Protein 3HGU (pdb70)

InterPro domains:
  IPR042099 ANL, N-terminal domain [G3DSA:3.40.50.12780] (24-325)

Solvent-accessible surface area: 29816 Å² total; per-residue (Å²): 226,115,38,54,145,88,20,86,65,6,46,110,15,4,128,96,51,51,13,74,82,0,0,41,24,0,1,132,11,2,2,37,154,110,13,0,2,58,12,7,36,48,25,70,164,130,31,156,39,50,1,47,147,65,1,91,41,26,92,39,2,135,83,9,80,44,12,16,131,30,8,73,124,39,70,2,62,44,12,32,1,98,3,16,69,120,136,21,56,29,22,10,15,3,20,55,33,63,4,25,0,4,3,0,2,69,50,0,9,76,23,0,0,56,44,24,19,42,24,34,108,142,113,122,78,115,56,66,12,26,0,0,0,5,11,20,19,19,1,27,6,46,0,22,2,5,106,26,3,1,86,80,1,54,26,19,32,0,6,4,5,33,0,28,18,2,36,140,61,2,101,100,104,50,48,81,62,18,25,142,95,1,30,72,3,10,0,42,16,0,41,40,4,1,72,38,12,76,0,59,1,1,6,1,50,12,64,9,2,103,25,0,27,145,54,97,90,0,19,123,40,1,100,161,9,8,20,28,0,1,1,15,38,30,136,36,78,27,111,49,3,44,116,11,18,60,118,33,2,92,130,12,82,1,8,2,12,2,48,2,39,14,1,0,2,5,1,75,6,83,65,8,67,86,144,17,139,58,6,31,4,25,14,19,19,2,5,2,7,8,17,0,14,48,86,162,77,72,111,58,13,130,114,44,100,82,3,30,0,18,0,8,0,0,0,0,15,6,2,8,0,46,6,53,29,173,24,15,0,27,40,31,66,33,99,82,69,53,35,24,15,36,0,0,46,12,57,57,97,222,150,69,60,154,78,18,90,59,4,46,128,12,10,152,105,48,62,24,71,82,0,0,41,21,0,1,117,1,1,5,31,174,117,3,0,2,56,9,8,42,62,26,55,154,140,34,158,30,39,0,49,136,67,0,106,41,32,105,42,1,77,91,6,82,41,16,16,142,32,8,74,128,42,72,2,62,42,15,38,1,93,1,12,54,117,127,41,78,33,40,10,14,4,28,69,80,9,46,1,6,5,1,6,74,52,0,6,78,27,0,0,63,44,20,16,57,29,23,138,156,77,138,77,130,47,66,14,24,0,0,0,6,13,21,26,21,1,29,4,39,4,26,0,4,77,23,6,1,87,81,0,57,25,15,32,0,5,3,6,33,0,25,42,9,39,136,84,3,103,92,91,58,42,96,79,19,29,176,74,2,24,56,2,9,0,43,6,0,30,44,3,1,61,32,10,74,0,53,0,1,7,1,48,11,60,8,2,92,35,0,29,138,61,106,90,0,24,113,41,0,112,150,11,8,18,14,1,2,1,15,44,32,133,38,79,31,111,44,3,37,114,10,20,58,114,46,1,78,125,12,71,2,27,1,14,5,41,0,41,20,0,1,1,2,0,65,8,85,88,9,60,84,149,18,140,64,6,31,4,34,14,23,16,2,8,0,5,6,16,0,7,48,85,160,78,50,113,48,15,114,115,49,85,86,5,29,0,20,0,7,0,0,0,0,23,7,2,9,0,35,8,65,27,202,20,16,0,26,38,28,67,16,99,106,45,91,26,24,15,67,0,0,45,14,82,71,131

Organism: Enterobacter agglomerans (NCBI:txid549)

Secondary structure (DSSP, 8-state):
---HHHHHHHHHHHHTT-HHHHHHHHHHHHHSTTTS-HHHHHHGGGSSS-HHHH--STGGGGGSPP-GGGGTTS-GGGGS-TTS-TT---EEEEE----EEEEE-HHHHHHHHHHHTTTTTTSTT----EEEE-S--TT-HHHHHHHHHHHHTTS-EE-----HHHHHHHHHTT-HHHHHHHHHHHHHHHHHHHHHS-EEEEEE-HHHHHHHTT-HHHHHHHHHH-SEEEEESS---HHHHHHIIIII-TTSEEEEEEEEGGGTEEEEEPPB-TT-SS-EEE--TTTEEEEEE-TTT-SBPPTT-EEEEEEEEEETTEEEEEEEEEEEEEEE--STT-SS-EEEEEEE--/--HHHHHHHHHHHHTT-HHHHHHHHHHHHH-TTTS-HHHHTTSTTSSS-TTTS--STGGGGGS---GGGTTTS-GGGGS-TTS-TT---EEEEE---EEEEE-HHHHHHHHHHHTSTTTSSTT----EEEE-S--TT-HHHHHHHHHHHHTTS-EE-----HHHHHHHHHTT-HHHHHHHHHHHHHHHHHHHHHS-EEEEEE-HHHHHHHTTSHHHHHHHHHH-SEEEEESS---HHHHHHIIIII-TT-EEEEEEEEGGGTEEEEEPPP-TT--S-EEE--TTTEEEEEE-TTT--B--TT-EEEEEEEEEETTEEEEEEEEEEEEEEE---SS-SS-EEEEEEE-

Structure (mmCIF, N/CA/C/O backbone):
data_3HGU
#
_entry.id   3HGU
#
_cell.length_a   89.854
_cell.length_b   89.854
_cell.length_c   188.557
_cell.angle_alpha   90.00
_cell.angle_beta   90.00
_cell.angle_gamma   120.00
#
_symmetry.space_group_name_H-M   'P 31 2 1'
#
loop_
_entity.id
_entity.type
_entity.pdbx_description
1 polymer EhpF
2 water water
#
loop_
_atom_site.group_PDB
_atom_site.id
_atom_site.type_symbol
_atom_site.label_atom_id
_atom_site.label_alt_id
_atom_site.label_comp_id
_atom_site.label_asym_id
_atom_site.label_entity_id
_atom_site.label_seq_id
_atom_site.pdbx_PDB_ins_code
_atom_site.Cartn_x
_atom_site.Cartn_y
_atom_site.Cartn_z
_atom_site.occupancy
_atom_site.B_iso_or_equiv
_atom_site.auth_seq_id
_atom_site.auth_comp_id
_atom_site.auth_asym_id
_atom_site.auth_atom_id
_atom_site.pdbx_PDB_model_num
ATOM 1 N N . LYS A 1 5 ? 22.481 2.913 73.546 1.00 59.55 2 LYS A N 1
ATOM 2 C CA . LYS A 1 5 ? 21.940 3.495 72.263 1.00 59.99 2 LYS A CA 1
ATOM 3 C C . LYS A 1 5 ? 22.831 4.604 71.729 1.00 59.34 2 LYS A C 1
ATOM 4 O O . LYS A 1 5 ? 23.375 5.413 72.490 1.00 60.38 2 LYS A O 1
ATOM 10 N N . ASP A 1 6 ? 22.964 4.662 70.413 1.00 58.26 3 ASP A N 1
ATOM 11 C CA . ASP A 1 6 ? 23.839 5.634 69.804 1.00 56.88 3 ASP A CA 1
ATOM 12 C C . ASP A 1 6 ? 22.980 6.716 69.163 1.00 55.72 3 ASP A C 1
ATOM 13 O O . ASP A 1 6 ? 22.125 6.413 68.316 1.00 55.54 3 ASP A O 1
ATOM 18 N N . TYR A 1 7 ? 23.169 7.965 69.597 1.00 53.91 4 TYR A N 1
ATOM 19 C CA . TYR A 1 7 ? 22.493 9.118 68.973 1.00 52.58 4 TYR A CA 1
ATOM 20 C C . TYR A 1 7 ? 23.467 9.981 68.189 1.00 52.48 4 TYR A C 1
ATOM 21 O O . TYR A 1 7 ? 23.196 11.159 67.948 1.00 52.34 4 TYR A O 1
ATOM 30 N N . SER A 1 8 ? 24.590 9.384 67.790 1.00 52.75 5 SER A N 1
ATOM 31 C CA . SER A 1 8 ? 25.608 10.043 66.964 1.00 52.85 5 SER A CA 1
ATOM 32 C C . SER A 1 8 ? 24.987 10.650 65.725 1.00 52.69 5 SER A C 1
ATOM 33 O O . SER A 1 8 ? 25.300 11.764 65.366 1.00 53.33 5 SER A O 1
ATOM 36 N N . LEU A 1 9 ? 24.096 9.923 65.071 1.00 52.70 6 LEU A N 1
ATOM 37 C CA . LEU A 1 9 ? 23.476 10.457 63.867 1.00 52.70 6 LEU A CA 1
ATOM 38 C C . LEU A 1 9 ? 22.645 11.706 64.163 1.00 51.74 6 LEU A C 1
ATOM 39 O O . LEU A 1 9 ? 22.799 12.718 63.483 1.00 51.79 6 LEU A O 1
ATOM 44 N N . GLU A 1 10 ? 21.804 11.633 65.198 1.00 50.88 7 GLU A N 1
ATOM 45 C CA . GLU A 1 10 ? 20.976 12.772 65.644 1.00 50.46 7 GLU A CA 1
ATOM 46 C C . GLU A 1 10 ? 21.773 14.043 65.971 1.00 49.17 7 GLU A C 1
ATOM 47 O O . GLU A 1 10 ? 21.350 15.153 65.620 1.00 48.43 7 GLU A O 1
ATOM 53 N N . ILE A 1 11 ? 22.905 13.874 66.663 1.00 47.51 8 ILE A N 1
ATOM 54 C CA . ILE A 1 11 ? 23.784 14.993 67.040 1.00 46.46 8 ILE A CA 1
ATOM 55 C C . ILE A 1 11 ? 24.369 15.601 65.779 1.00 46.60 8 ILE A C 1
ATOM 56 O O . ILE A 1 11 ? 24.368 16.809 65.590 1.00 46.33 8 ILE A O 1
ATOM 61 N N . ASP A 1 12 ? 24.864 14.740 64.905 1.00 47.26 9 ASP A N 1
ATOM 62 C CA . ASP A 1 12 ? 25.406 15.150 63.606 1.00 47.37 9 ASP A CA 1
ATOM 63 C C . ASP A 1 12 ? 24.431 15.958 62.762 1.00 45.59 9 ASP A C 1
ATOM 64 O O . ASP A 1 12 ? 24.811 16.964 62.173 1.00 45.75 9 ASP A O 1
ATOM 69 N N . ALA A 1 13 ? 23.179 15.505 62.712 1.00 44.80 10 ALA A N 1
ATOM 70 C CA . ALA A 1 13 ? 22.102 16.212 62.015 1.00 42.69 10 ALA A CA 1
ATOM 71 C C . ALA A 1 13 ? 21.943 17.625 62.576 1.00 41.65 10 ALA A C 1
ATOM 72 O O . ALA A 1 13 ? 21.840 18.592 61.812 1.00 41.14 10 ALA A O 1
ATOM 74 N N . VAL A 1 14 ? 21.965 17.743 63.912 1.00 39.71 11 VAL A N 1
ATOM 75 C CA . VAL A 1 14 ? 21.914 19.049 64.562 1.00 36.98 11 VAL A CA 1
ATOM 76 C C . VAL A 1 14 ? 23.078 19.947 64.129 1.00 36.01 11 VAL A C 1
ATOM 77 O O . VAL A 1 14 ? 22.874 21.100 63.758 1.00 34.57 11 VAL A O 1
ATOM 81 N N . MET A 1 15 ? 24.297 19.416 64.145 1.00 36.32 12 MET A N 1
ATOM 82 C CA . MET A 1 15 ? 25.473 20.251 63.893 1.00 36.47 12 MET A CA 1
ATOM 83 C C . MET A 1 15 ? 25.472 20.671 62.439 1.00 37.55 12 MET A C 1
ATOM 84 O O . MET A 1 15 ? 25.976 21.735 62.095 1.00 37.26 12 MET A O 1
ATOM 89 N N . LYS A 1 16 ? 24.896 19.815 61.584 1.00 39.28 13 LYS A N 1
ATOM 90 C CA . LYS A 1 16 ? 24.793 20.087 60.140 1.00 39.58 13 LYS A CA 1
ATOM 91 C C . LYS A 1 16 ? 23.829 21.247 59.878 1.00 39.14 13 LYS A C 1
ATOM 92 O O . LYS A 1 16 ? 24.137 22.176 59.123 1.00 38.50 13 LYS A O 1
ATOM 98 N N . ALA A 1 17 ? 22.668 21.215 60.534 1.00 38.76 14 ALA A N 1
ATOM 99 C CA . ALA A 1 17 ? 21.710 22.312 60.388 1.00 38.09 14 ALA A CA 1
ATOM 100 C C . ALA A 1 17 ? 22.349 23.638 60.793 1.00 38.11 14 ALA A C 1
ATOM 101 O O . ALA A 1 17 ? 22.157 24.644 60.119 1.00 38.62 14 ALA A O 1
ATOM 103 N N . ALA A 1 18 ? 23.138 23.640 61.876 1.00 37.79 15 ALA A N 1
ATOM 104 C CA . ALA A 1 18 ? 23.811 24.853 62.310 1.00 37.98 15 ALA A CA 1
ATOM 105 C C . ALA A 1 18 ? 24.797 25.364 61.278 1.00 38.87 15 ALA A C 1
ATOM 106 O O . ALA A 1 18 ? 24.881 26.568 61.041 1.00 39.10 15 ALA A O 1
ATOM 108 N N . GLN A 1 19 ? 25.576 24.446 60.699 1.00 40.27 16 GLN A N 1
ATOM 109 C CA . GLN A 1 19 ? 26.605 24.796 59.727 1.00 42.24 16 GLN A CA 1
ATOM 110 C C . GLN A 1 19 ? 26.031 25.455 58.435 1.00 42.00 16 GLN A C 1
ATOM 111 O O . GLN A 1 19 ? 26.600 26.437 57.922 1.00 40.90 16 GLN A O 1
ATOM 117 N N . ILE A 1 20 ? 24.881 24.926 57.997 1.00 42.31 17 ILE A N 1
ATOM 118 C CA . ILE A 1 20 ? 24.043 25.339 56.831 1.00 43.75 17 ILE A CA 1
ATOM 119 C C . ILE A 1 20 ? 23.196 26.597 57.078 1.00 43.55 17 ILE A C 1
ATOM 120 O O . ILE A 1 20 ? 22.519 27.121 56.150 1.00 42.33 17 ILE A O 1
ATOM 125 N N . ASN A 1 21 ? 23.163 27.060 58.330 1.00 42.90 18 ASN A N 1
ATOM 126 C CA . ASN A 1 21 ? 22.218 28.099 58.702 1.00 42.53 18 ASN A CA 1
ATOM 127 C C . ASN A 1 21 ? 20.747 27.638 58.561 1.00 42.20 18 ASN A C 1
ATOM 128 O O . ASN A 1 21 ? 19.870 28.434 58.239 1.00 42.74 18 ASN A O 1
ATOM 133 N N . ASP A 1 22 ? 20.458 26.374 58.776 1.00 40.93 19 ASP A N 1
ATOM 134 C CA . ASP A 1 22 ? 19.048 26.021 58.889 1.00 41.96 19 ASP A CA 1
ATOM 135 C C . ASP A 1 22 ? 18.623 26.180 60.368 1.00 40.77 19 ASP A C 1
ATOM 136 O O . ASP A 1 22 ? 18.453 25.210 61.096 1.00 39.75 19 ASP A O 1
ATOM 141 N N . THR A 1 23 ? 18.421 27.421 60.769 1.00 40.44 20 THR A N 1
ATOM 142 C CA . THR A 1 23 ? 18.362 27.766 62.188 1.00 41.12 20 THR A CA 1
ATOM 143 C C . THR A 1 23 ? 17.042 27.319 62.807 1.00 40.48 20 THR A C 1
ATOM 144 O O . THR A 1 23 ? 16.997 26.880 63.958 1.00 40.23 20 THR A O 1
ATOM 148 N N . ASN A 1 24 ? 15.980 27.382 62.010 1.00 39.36 21 ASN A N 1
ATOM 149 C CA . ASN A 1 24 ? 14.669 26.875 62.417 1.00 38.07 21 ASN A CA 1
ATOM 150 C C . ASN A 1 24 ? 14.664 25.366 62.646 1.00 36.76 21 ASN A C 1
ATOM 151 O O . ASN A 1 24 ? 14.130 24.908 63.661 1.00 36.15 21 ASN A O 1
ATOM 156 N N . ASN A 1 25 ? 15.254 24.587 61.731 1.00 36.23 22 ASN A N 1
ATOM 157 C CA A ASN A 1 25 ? 15.327 23.154 61.979 0.50 35.41 22 ASN A CA 1
ATOM 158 C CA B ASN A 1 25 ? 15.424 23.128 61.907 0.50 35.65 22 ASN A CA 1
ATOM 159 C C . ASN A 1 25 ? 16.299 22.803 63.133 1.00 35.10 22 ASN A C 1
ATOM 160 O O . ASN A 1 25 ? 16.033 21.870 63.896 1.00 35.38 22 ASN A O 1
ATOM 169 N N . PHE A 1 26 ? 17.390 23.554 63.277 1.00 34.04 23 PHE A N 1
ATOM 170 C CA . PHE A 1 26 ? 18.298 23.449 64.440 1.00 33.26 23 PHE A CA 1
ATOM 171 C C . PHE A 1 26 ? 17.493 23.536 65.757 1.00 33.03 23 PHE A C 1
ATOM 172 O O . PHE A 1 26 ? 17.588 22.653 66.618 1.00 32.39 23 PHE A O 1
ATOM 180 N N . VAL A 1 27 ? 16.677 24.587 65.888 1.00 32.52 24 VAL A N 1
ATOM 181 C CA . VAL A 1 27 ? 15.975 24.862 67.143 1.00 31.95 24 VAL A CA 1
ATOM 182 C C . VAL A 1 27 ? 14.993 23.747 67.440 1.00 32.39 24 VAL A C 1
ATOM 183 O O . VAL A 1 27 ? 14.933 23.233 68.558 1.00 31.23 24 VAL A O 1
ATOM 187 N N . GLN A 1 28 ? 14.237 23.362 66.413 1.00 33.08 25 GLN A N 1
ATOM 188 C CA . GLN A 1 28 ? 13.198 22.356 66.564 1.00 34.17 25 GLN A CA 1
ATOM 189 C C . GLN A 1 28 ? 13.766 20.989 66.935 1.00 34.20 25 GLN A C 1
ATOM 190 O O . GLN A 1 28 ? 13.199 20.281 67.771 1.00 34.64 25 GLN A O 1
ATOM 196 N N . ALA A 1 29 ? 14.865 20.596 66.290 1.00 34.45 26 ALA A N 1
ATOM 197 C CA . ALA A 1 29 ? 15.577 19.353 66.632 1.00 34.20 26 ALA A CA 1
ATOM 198 C C . ALA A 1 29 ? 16.106 19.378 68.085 1.00 33.83 26 ALA A C 1
ATOM 199 O O . ALA A 1 29 ? 16.098 18.369 68.774 1.00 33.38 26 ALA A O 1
ATOM 201 N N . LEU A 1 30 ? 16.587 20.536 68.535 1.00 33.95 27 LEU A N 1
ATOM 202 C CA . LEU A 1 30 ? 17.115 20.642 69.923 1.00 33.07 27 LEU A CA 1
ATOM 203 C C . LEU A 1 30 ? 16.055 20.786 71.012 1.00 33.53 27 LEU A C 1
ATOM 204 O O . LEU A 1 30 ? 16.279 20.404 72.162 1.00 33.21 27 LEU A O 1
ATOM 209 N N . MET A 1 31 ? 14.893 21.322 70.658 1.00 32.97 28 MET A N 1
ATOM 210 C CA . MET A 1 31 ? 13.729 21.232 71.547 1.00 34.20 28 MET A CA 1
ATOM 211 C C . MET A 1 31 ? 13.349 19.783 71.744 1.00 34.80 28 MET A C 1
ATOM 212 O O . MET A 1 31 ? 13.114 19.355 72.862 1.00 35.76 28 MET A O 1
ATOM 217 N N . ARG A 1 32 ? 13.298 19.015 70.661 1.00 36.85 29 ARG A N 1
ATOM 218 C CA . ARG A 1 32 ? 13.059 17.566 70.763 1.00 37.67 29 ARG A CA 1
ATOM 219 C C . ARG A 1 32 ? 14.147 16.882 71.587 1.00 37.26 29 ARG A C 1
ATOM 220 O O . ARG A 1 3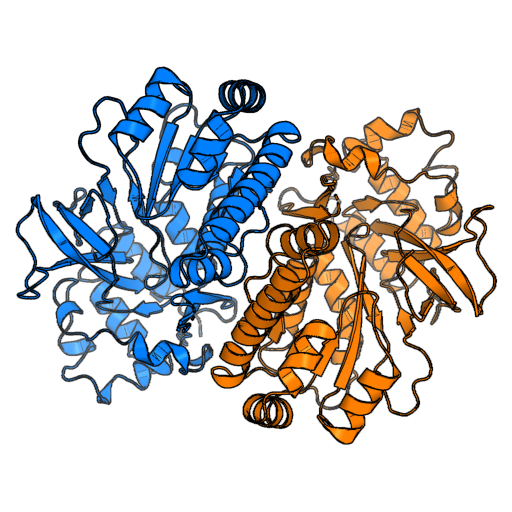2 ? 13.850 16.038 72.437 1.00 36.99 29 ARG A O 1
ATOM 228 N N . TRP A 1 33 ? 15.395 17.272 71.339 1.00 36.41 30 TRP A N 1
ATOM 229 C CA . TRP A 1 33 ? 16.564 16.709 72.036 1.00 36.52 30 TRP A CA 1
ATOM 230 C C . TRP A 1 33 ? 16.455 16.961 73.553 1.00 35.64 30 TRP A C 1
ATOM 231 O O . TRP A 1 33 ? 16.546 16.034 74.348 1.00 35.17 30 TRP A O 1
ATOM 242 N N . HIS A 1 34 ? 16.182 18.203 73.934 1.00 34.92 31 HIS A N 1
ATOM 243 C CA . HIS A 1 34 ? 16.233 18.582 75.347 1.00 34.24 31 HIS A CA 1
ATOM 244 C C . HIS A 1 34 ? 15.039 18.147 76.171 1.00 35.46 31 HIS A C 1
ATOM 245 O O . HIS A 1 34 ? 15.164 17.983 77.402 1.00 34.35 31 HIS A O 1
ATOM 252 N N . PHE A 1 35 ? 13.898 17.928 75.495 1.00 36.01 32 PHE A N 1
ATOM 253 C CA . PHE A 1 35 ? 12.640 17.628 76.187 1.00 37.42 32 PHE A CA 1
ATOM 254 C C . PHE A 1 35 ? 12.059 16.251 75.943 1.00 38.88 32 PHE A C 1
ATOM 255 O O . PHE A 1 35 ? 10.992 15.915 76.429 1.00 40.09 32 PHE A O 1
ATOM 263 N N . SER A 1 36 ? 12.785 15.418 75.244 1.00 41.60 33 SER A N 1
ATOM 264 C CA . SER A 1 36 ? 12.344 14.047 75.120 1.00 43.83 33 SER A CA 1
ATOM 265 C C . SER A 1 36 ? 13.000 13.145 76.170 1.00 44.18 33 SER A C 1
ATOM 266 O O . SER A 1 36 ? 14.158 13.354 76.569 1.00 43.24 33 SER A O 1
ATOM 269 N N . LYS A 1 37 ? 12.208 12.190 76.656 1.00 44.93 34 LYS A N 1
ATOM 270 C CA . LYS A 1 37 ? 12.575 11.307 77.765 1.00 46.21 34 LYS A CA 1
ATOM 271 C C . LYS A 1 37 ? 13.823 10.441 77.531 1.00 46.04 34 LYS A C 1
ATOM 272 O O . LYS A 1 37 ? 14.479 9.997 78.484 1.00 46.10 34 LYS A O 1
ATOM 278 N N . GLU A 1 38 ? 14.129 10.195 76.267 1.00 45.68 35 GLU A N 1
ATOM 279 C CA . GLU A 1 38 ? 15.283 9.394 75.890 1.00 45.58 35 GLU A CA 1
ATOM 280 C C . GLU A 1 38 ? 16.602 10.170 75.880 1.00 44.11 35 GLU A C 1
ATOM 281 O O . GLU A 1 38 ? 17.652 9.633 76.231 1.00 44.66 35 GLU A O 1
ATOM 287 N N . THR A 1 39 ? 16.557 11.430 75.476 1.00 41.89 36 THR A N 1
ATOM 288 C CA . THR A 1 39 ? 17.787 12.144 75.148 1.00 39.90 36 THR A CA 1
ATOM 289 C C . THR A 1 39 ? 18.079 13.378 76.033 1.00 38.78 36 THR A C 1
ATOM 290 O O . THR A 1 39 ? 19.232 13.839 76.096 1.00 37.28 36 THR A O 1
ATOM 294 N N . GLY A 1 40 ? 17.052 13.886 76.713 1.00 37.47 37 GLY A N 1
ATOM 295 C CA . GLY A 1 40 ? 17.189 15.097 77.525 1.00 36.93 37 GLY A CA 1
ATOM 296 C C . GLY A 1 40 ? 17.844 14.941 78.895 1.00 36.62 37 GLY A C 1
ATOM 297 O O . GLY A 1 40 ? 18.023 13.820 79.419 1.00 36.79 37 GLY A O 1
ATOM 298 N N . SER A 1 41 ? 18.189 16.083 79.479 1.00 35.58 38 SER A N 1
ATOM 299 C CA . SER A 1 41 ? 18.736 16.147 80.809 1.00 34.40 38 SER A CA 1
ATOM 300 C C . SER A 1 41 ? 17.631 16.008 81.821 1.00 34.28 38 SER A C 1
ATOM 301 O O . SER A 1 41 ? 16.511 16.468 81.579 1.00 33.77 38 SER A O 1
ATOM 304 N N . PRO A 1 42 ? 17.916 15.345 82.949 1.00 33.63 39 PRO A N 1
ATOM 305 C CA . PRO A 1 42 ? 16.951 15.363 84.048 1.00 33.91 39 PRO A CA 1
ATOM 306 C C . PRO A 1 42 ? 16.468 16.791 84.414 1.00 33.05 39 PRO A C 1
ATOM 307 O O . PRO A 1 42 ? 15.300 16.983 84.735 1.00 33.13 39 PRO A O 1
ATOM 311 N N . PHE A 1 43 ? 17.371 17.765 84.397 1.00 31.73 40 PHE A N 1
ATOM 312 C CA . PHE A 1 43 ? 17.023 19.134 84.751 1.00 31.75 40 PHE A CA 1
ATOM 313 C C . PHE A 1 43 ? 15.901 19.690 83.853 1.00 31.47 40 PHE A C 1
ATOM 314 O O . PHE A 1 43 ? 14.862 20.140 84.356 1.00 32.33 40 PHE A O 1
ATOM 322 N N . TRP A 1 44 ? 16.116 19.687 82.540 1.00 31.36 41 TRP A N 1
ATOM 323 C CA . TRP A 1 44 ? 15.118 20.266 81.654 1.00 32.07 41 TRP A CA 1
ATOM 324 C C . TRP A 1 44 ? 13.876 19.382 81.600 1.00 33.10 41 TRP A C 1
ATOM 325 O O . TRP A 1 44 ? 12.734 19.893 81.515 1.00 33.43 41 TRP A O 1
ATOM 336 N N . LEU A 1 45 ? 14.076 18.069 81.706 1.00 33.13 42 LEU A N 1
ATOM 337 C CA . LEU A 1 45 ? 12.904 17.172 81.769 1.00 34.68 42 LEU A CA 1
ATOM 338 C C . LEU A 1 45 ? 12.038 17.486 82.994 1.00 34.69 42 LEU A C 1
ATOM 339 O O . LEU A 1 45 ? 10.799 17.474 82.921 1.00 35.49 42 LEU A O 1
ATOM 344 N N . GLY A 1 46 ? 12.693 17.805 84.109 1.00 34.17 43 GLY A N 1
ATOM 345 C CA . GLY A 1 46 ? 11.993 18.156 85.341 1.00 34.34 43 GLY A CA 1
ATOM 346 C C . GLY A 1 46 ? 11.365 19.532 85.321 1.00 34.28 43 GLY A C 1
ATOM 347 O O . GLY A 1 46 ? 10.444 19.802 86.099 1.00 34.41 43 GLY A O 1
ATOM 348 N N . MET A 1 47 ? 11.860 20.391 84.435 1.00 34.11 44 MET A N 1
ATOM 349 C CA A MET A 1 47 ? 11.408 21.775 84.316 0.50 34.99 44 MET A CA 1
ATOM 350 C CA B MET A 1 47 ? 11.389 21.772 84.339 0.50 34.84 44 MET A CA 1
ATOM 351 C C . MET A 1 47 ? 10.204 21.880 83.375 1.00 35.05 44 MET A C 1
ATOM 352 O O . MET A 1 47 ? 9.403 22.802 83.457 1.00 34.51 44 MET A O 1
ATOM 361 N N . ARG A 1 48 ? 10.077 20.909 82.485 1.00 36.26 45 ARG A N 1
ATOM 362 C CA . ARG A 1 48 ? 9.065 20.963 81.429 1.00 38.45 45 ARG A CA 1
ATOM 363 C C . ARG A 1 48 ? 7.656 21.368 81.907 1.00 39.82 45 ARG A C 1
ATOM 364 O O . ARG A 1 48 ? 7.064 22.320 81.399 1.00 40.32 45 ARG A O 1
ATOM 372 N N . GLU A 1 49 ? 7.138 20.656 82.898 1.00 41.99 46 GLU A N 1
ATOM 373 C CA . GLU A 1 49 ? 5.775 20.904 83.356 1.00 43.85 46 GLU A CA 1
ATOM 374 C C . GLU A 1 49 ? 5.555 22.273 84.011 1.00 43.35 46 GLU A C 1
ATOM 375 O O . GLU A 1 49 ? 4.424 22.755 84.062 1.00 43.94 46 GLU A O 1
ATOM 381 N N . GLN A 1 50 ? 6.619 22.903 84.491 1.00 42.01 47 GLN A N 1
ATOM 382 C CA . GLN A 1 50 ? 6.506 24.231 85.085 1.00 40.93 47 GLN A CA 1
ATOM 383 C C . GLN A 1 50 ? 6.605 25.374 84.047 1.00 39.66 47 GLN A C 1
ATOM 384 O O . GLN A 1 50 ? 6.464 26.536 84.394 1.00 40.10 47 GLN A O 1
ATOM 390 N N . LEU A 1 51 ? 6.890 25.055 82.789 1.00 37.12 48 LEU A N 1
ATOM 391 C CA . LEU A 1 51 ? 6.916 26.073 81.742 1.00 35.32 48 LEU A CA 1
ATOM 392 C C . LEU A 1 51 ? 5.494 26.445 81.385 1.00 34.46 48 LEU A C 1
ATOM 393 O O . LEU A 1 51 ? 4.600 25.612 81.465 1.00 34.13 48 LEU A O 1
ATOM 398 N N . ASN A 1 52 ? 5.279 27.687 80.982 1.00 33.73 49 ASN A N 1
ATOM 399 C CA . ASN A 1 52 ? 3.907 28.139 80.650 1.00 33.47 49 ASN A CA 1
ATOM 400 C C . ASN A 1 52 ? 3.553 27.991 79.161 1.00 33.61 49 ASN A C 1
ATOM 401 O O . ASN A 1 52 ? 2.667 28.677 78.652 1.00 34.45 49 ASN A O 1
ATOM 406 N N . PHE A 1 53 ? 4.258 27.086 78.480 1.00 33.10 50 PHE A N 1
ATOM 407 C CA . PHE A 1 53 ? 4.069 26.809 77.070 1.00 32.90 50 PHE A CA 1
ATOM 408 C C . PHE A 1 53 ? 4.709 25.450 76.867 1.00 34.25 50 PHE A C 1
ATOM 409 O O . PHE A 1 53 ? 5.427 24.967 77.749 1.00 35.16 50 PHE A O 1
ATOM 417 N N . ASP A 1 54 ? 4.481 24.844 75.707 1.00 35.28 51 ASP A N 1
ATOM 418 C CA . ASP A 1 54 ? 5.016 23.523 75.371 1.00 35.66 51 ASP A CA 1
ATOM 419 C C . ASP A 1 54 ? 6.214 23.749 74.465 1.00 36.63 51 ASP A C 1
ATOM 420 O O . ASP A 1 54 ? 6.059 24.261 73.347 1.00 37.01 51 ASP A O 1
ATOM 425 N N . PRO A 1 55 ? 7.427 23.396 74.943 1.00 36.87 52 PRO A N 1
ATOM 426 C CA . PRO A 1 55 ? 8.640 23.720 74.187 1.00 37.70 52 PRO A CA 1
ATOM 427 C C . PRO A 1 55 ? 8.732 23.046 72.810 1.00 39.18 52 PRO A C 1
ATOM 428 O O . PRO A 1 55 ? 9.379 23.588 71.908 1.00 39.99 52 PRO A O 1
ATOM 432 N N . ILE A 1 56 ? 8.121 21.873 72.663 1.00 40.02 53 ILE A N 1
ATOM 433 C CA . ILE A 1 56 ? 8.124 21.154 71.390 1.00 41.70 53 ILE A CA 1
ATOM 434 C C . ILE A 1 56 ? 7.107 21.782 70.440 1.00 41.79 53 ILE A C 1
ATOM 435 O O . ILE A 1 56 ? 7.435 22.076 69.289 1.00 42.48 53 ILE A O 1
ATOM 440 N N . LYS A 1 57 ? 5.913 22.070 70.950 1.00 41.24 54 LYS A N 1
ATOM 441 C CA . LYS A 1 57 ? 4.842 22.602 70.137 1.00 41.90 54 LYS A CA 1
ATOM 442 C C . LYS A 1 57 ? 5.012 24.094 69.784 1.00 40.26 54 LYS A C 1
ATOM 443 O O . LYS A 1 57 ? 4.714 24.519 68.652 1.00 39.68 54 LYS A O 1
ATOM 449 N N . ASP A 1 58 ? 5.508 24.886 70.735 1.00 37.45 55 ASP A N 1
ATOM 450 C CA . ASP A 1 58 ? 5.442 26.368 70.618 1.00 36.29 55 ASP A CA 1
ATOM 451 C C . ASP A 1 58 ? 6.764 27.050 70.258 1.00 34.99 55 ASP A C 1
ATOM 452 O O . ASP A 1 58 ? 6.826 28.273 70.190 1.00 33.58 55 ASP A O 1
ATOM 457 N N . VAL A 1 59 ? 7.829 26.272 70.044 1.00 34.10 56 VAL A N 1
ATOM 458 C CA . VAL A 1 59 ? 9.148 26.871 69.749 1.00 34.29 56 VAL A CA 1
ATOM 459 C C . VAL A 1 59 ? 9.689 26.357 68.432 1.00 35.71 56 VAL A C 1
ATOM 460 O O . VAL A 1 59 ? 10.076 25.176 68.321 1.00 36.12 56 VAL A O 1
ATOM 464 N N . LYS A 1 60 ? 9.732 27.248 67.443 1.00 35.39 57 LYS A N 1
ATOM 465 C CA . LYS A 1 60 ? 10.127 26.861 66.093 1.00 36.30 57 LYS A CA 1
ATOM 466 C C . LYS A 1 60 ? 11.374 27.607 65.581 1.00 34.82 57 LYS A C 1
ATOM 467 O O . LYS A 1 60 ? 12.051 27.167 64.645 1.00 34.10 57 LYS A O 1
ATOM 473 N N . THR A 1 61 ? 11.667 28.744 66.200 1.00 34.30 58 THR A N 1
ATOM 474 C CA . THR A 1 61 ? 12.737 29.615 65.734 1.00 33.72 58 THR A CA 1
ATOM 475 C C . THR A 1 61 ? 13.530 30.185 66.914 1.00 32.76 58 THR A C 1
ATOM 476 O O . THR A 1 61 ? 13.130 30.063 68.066 1.00 30.57 58 THR A O 1
ATOM 480 N N . ILE A 1 62 ? 14.645 30.831 66.600 1.00 32.89 59 ILE A N 1
ATOM 481 C CA . ILE A 1 62 ? 15.434 31.526 67.600 1.00 33.72 59 ILE A CA 1
ATOM 482 C C . ILE A 1 62 ? 14.599 32.582 68.318 1.00 33.13 59 ILE A C 1
ATOM 483 O O . ILE A 1 62 ? 14.671 32.688 69.538 1.00 32.17 59 ILE A O 1
ATOM 488 N N . ASN A 1 63 ? 13.797 33.338 67.562 1.00 33.06 60 ASN A N 1
ATOM 489 C CA A ASN A 1 63 ? 12.939 34.362 68.153 0.50 32.70 60 ASN A CA 1
ATOM 490 C CA B ASN A 1 63 ? 12.929 34.361 68.133 0.50 32.99 60 ASN A CA 1
ATOM 491 C C . ASN A 1 63 ? 12.003 33.767 69.190 1.00 32.64 60 ASN A C 1
ATOM 492 O O . ASN A 1 63 ? 11.739 34.392 70.211 1.00 33.00 60 ASN A O 1
ATOM 501 N N . ASP A 1 64 ? 11.540 32.545 68.944 1.00 31.32 61 ASP A N 1
ATOM 502 C CA . ASP A 1 64 ? 10.569 31.894 69.828 1.00 30.90 61 ASP A CA 1
ATOM 503 C C . ASP A 1 64 ? 11.158 31.536 71.201 1.00 30.70 61 ASP A C 1
ATOM 504 O O . ASP A 1 64 ? 10.408 31.284 72.150 1.00 30.83 61 ASP A O 1
ATOM 509 N N . LEU A 1 65 ? 12.493 31.477 71.293 1.00 30.54 62 LEU A N 1
ATOM 510 C CA . LEU A 1 65 ? 13.149 31.227 72.577 1.00 30.19 62 LEU A CA 1
ATOM 511 C C . LEU A 1 65 ? 12.908 32.346 73.602 1.00 29.87 62 LEU A C 1
ATOM 512 O O . LEU A 1 65 ? 13.108 32.120 74.806 1.00 29.36 62 LEU A O 1
ATOM 517 N N . ARG A 1 66 ? 12.451 33.524 73.142 1.00 28.92 63 ARG A N 1
ATOM 518 C CA . ARG A 1 66 ? 12.100 34.629 74.044 1.00 29.73 63 ARG A CA 1
ATOM 519 C C . ARG A 1 66 ? 10.954 34.268 74.964 1.00 29.04 63 ARG A C 1
ATOM 520 O O . ARG A 1 66 ? 10.668 35.027 75.894 1.00 28.65 63 ARG A O 1
ATOM 528 N N . GLN A 1 67 ? 10.278 33.140 74.699 1.00 28.10 64 GLN A N 1
ATOM 529 C CA . GLN A 1 67 ? 9.234 32.662 75.593 1.00 28.02 64 GLN A CA 1
ATOM 530 C C . GLN A 1 67 ? 9.772 32.051 76.896 1.00 28.30 64 GLN A C 1
ATOM 531 O O . GLN A 1 67 ? 9.031 31.938 77.898 1.00 27.24 64 GLN A O 1
ATOM 537 N N . PHE A 1 68 ? 11.030 31.607 76.857 1.00 27.88 65 PHE A N 1
ATOM 538 C CA . PHE A 1 68 ? 11.673 30.991 78.017 1.00 27.53 65 PHE A CA 1
ATOM 539 C C . PHE A 1 68 ? 12.058 32.044 79.041 1.00 27.63 65 PHE A C 1
ATOM 540 O O . PHE A 1 68 ? 12.321 33.209 78.682 1.00 27.47 65 PHE A O 1
ATOM 548 N N . SER A 1 69 ? 12.099 31.634 80.315 1.00 27.56 66 SER A N 1
ATOM 549 C CA . SER A 1 69 ? 12.685 32.452 81.380 1.00 28.19 66 SER A CA 1
ATOM 550 C C . SER A 1 69 ? 14.131 32.004 81.702 1.00 27.96 66 SER A C 1
ATOM 551 O O . SER A 1 69 ? 14.490 30.814 81.561 1.00 28.78 66 SER A O 1
ATOM 554 N N . ASP A 1 70 ? 14.936 32.962 82.155 1.00 27.33 67 ASP A N 1
ATOM 555 C CA . ASP A 1 70 ? 16.305 32.745 82.659 1.00 27.37 67 ASP A CA 1
ATOM 556 C C . ASP A 1 70 ? 16.192 31.804 83.870 1.00 27.52 67 ASP A C 1
ATOM 557 O O . ASP A 1 70 ? 15.444 32.086 84.793 1.00 28.21 67 ASP A O 1
ATOM 562 N N . ILE A 1 71 ? 16.847 30.652 83.816 1.00 27.62 68 ILE A N 1
ATOM 563 C CA . ILE A 1 71 ? 16.844 29.697 84.930 1.00 26.33 68 ILE A CA 1
ATOM 564 C C . ILE A 1 71 ? 18.182 29.646 85.723 1.00 27.16 68 ILE A C 1
ATOM 565 O O . ILE A 1 71 ? 18.419 28.720 86.523 1.00 27.02 68 ILE A O 1
ATOM 570 N N . SER A 1 72 ? 19.021 30.659 85.523 1.00 27.49 69 SER A N 1
ATOM 571 C CA . SER A 1 72 ? 20.340 30.797 86.180 1.00 28.11 69 SER A CA 1
ATOM 572 C C . SER A 1 72 ? 20.264 30.591 87.690 1.00 28.66 69 SER A C 1
ATOM 573 O O . SER A 1 72 ? 21.202 30.065 88.298 1.00 27.34 69 SER A O 1
ATOM 576 N N . HIS A 1 73 ? 19.145 30.995 88.303 1.00 30.04 70 HIS A N 1
ATOM 577 C CA . HIS A 1 73 ? 19.023 30.880 89.758 1.00 31.19 70 HIS A CA 1
ATOM 578 C C . HIS A 1 73 ? 19.045 29.412 90.197 1.00 30.90 70 HIS A C 1
ATOM 579 O O . HIS A 1 73 ? 19.479 29.120 91.305 1.00 32.88 70 HIS A O 1
ATOM 586 N N . CYS A 1 74 ? 18.633 28.495 89.322 1.00 29.68 71 CYS A N 1
ATOM 587 C CA . CYS A 1 74 ? 18.596 27.071 89.643 1.00 30.05 71 CYS A CA 1
ATOM 588 C C . CYS A 1 74 ? 19.999 26.472 89.753 1.00 29.60 71 CYS A C 1
ATOM 589 O O . CYS A 1 74 ? 20.174 25.369 90.274 1.00 30.00 71 CYS A O 1
ATOM 592 N N . LEU A 1 75 ? 20.972 27.183 89.211 1.00 28.22 72 LEU A N 1
ATOM 593 C CA . LEU A 1 75 ? 22.280 26.605 88.954 1.00 29.29 72 LEU A CA 1
ATOM 594 C C . LEU A 1 75 ? 23.258 26.586 90.121 1.00 29.89 72 LEU A C 1
ATOM 595 O O . LEU A 1 75 ? 24.349 26.003 89.986 1.00 30.17 72 LEU A O 1
ATOM 600 N N . ARG A 1 76 ? 22.883 27.172 91.254 1.00 30.14 73 ARG A N 1
ATOM 601 C CA . ARG A 1 76 ? 23.719 27.043 92.453 1.00 32.22 73 ARG A CA 1
ATOM 602 C C . ARG A 1 76 ? 23.557 25.687 93.092 1.00 31.79 73 ARG A C 1
ATOM 603 O O . ARG A 1 76 ? 24.550 25.064 93.499 1.00 32.95 73 ARG A O 1
ATOM 611 N N . GLN A 1 77 ? 22.327 25.212 93.162 1.00 30.64 74 GLN A N 1
ATOM 612 C CA . GLN A 1 77 ? 22.026 23.971 93.894 1.00 31.56 74 GLN A CA 1
ATOM 613 C C . GLN A 1 77 ? 21.524 22.821 93.052 1.00 30.93 74 GLN A C 1
ATOM 614 O O . GLN A 1 77 ? 21.334 21.713 93.586 1.00 31.34 74 GLN A O 1
ATOM 620 N N . GLU A 1 78 ? 21.287 23.040 91.758 1.00 29.98 75 GLU A N 1
ATOM 621 C CA . GLU A 1 78 ? 20.906 21.898 90.906 1.00 30.33 75 GLU A CA 1
ATOM 622 C C . GLU A 1 78 ? 22.121 20.962 90.815 1.00 30.22 75 GLU A C 1
ATOM 623 O O . GLU A 1 78 ? 23.181 21.419 90.418 1.00 30.79 75 GLU A O 1
ATOM 629 N N . PRO A 1 79 ? 21.966 19.661 91.169 1.00 30.67 76 PRO A N 1
ATOM 630 C CA . PRO A 1 79 ? 23.104 18.745 91.068 1.00 30.26 76 PRO A CA 1
ATOM 631 C C . PRO A 1 79 ? 23.616 18.730 89.632 1.00 30.17 76 PRO A C 1
ATOM 632 O O . PRO A 1 79 ? 22.813 18.556 88.710 1.00 30.49 76 PRO A O 1
ATOM 636 N N . VAL A 1 80 ? 24.919 18.934 89.432 1.00 30.30 77 VAL A N 1
ATOM 637 C CA . VAL A 1 80 ? 25.496 19.010 88.075 1.00 29.89 77 VAL A CA 1
ATOM 638 C C . VAL A 1 80 ? 25.214 17.833 87.160 1.00 30.71 77 VAL A C 1
ATOM 639 O O . VAL A 1 80 ? 25.131 18.021 85.964 1.00 30.94 77 VAL A O 1
ATOM 643 N N . ALA A 1 81 ? 25.032 16.629 87.703 1.00 31.15 78 ALA A N 1
ATOM 644 C CA . ALA A 1 81 ? 24.749 15.486 86.863 1.00 32.56 78 ALA A CA 1
ATOM 645 C C . ALA A 1 81 ? 23.350 15.591 86.229 1.00 32.24 78 ALA A C 1
ATOM 646 O O . ALA A 1 81 ? 23.119 15.028 85.169 1.00 33.24 78 ALA A O 1
ATOM 648 N N . ASN A 1 82 ? 22.446 16.345 86.840 1.00 31.56 79 ASN A N 1
ATOM 649 C CA . ASN A 1 82 ? 21.120 16.565 86.234 1.00 31.58 79 ASN A CA 1
ATOM 650 C C . ASN A 1 82 ? 21.201 17.422 84.972 1.00 31.10 79 ASN A C 1
ATOM 651 O O . ASN A 1 82 ? 20.255 17.473 84.200 1.00 32.47 79 ASN A O 1
ATOM 656 N N . LEU A 1 83 ? 22.324 18.099 84.763 1.00 30.43 80 LEU A N 1
ATOM 657 C CA . LEU A 1 83 ? 22.520 18.914 83.568 1.00 30.85 80 LEU A CA 1
ATOM 658 C C . LEU A 1 83 ? 22.897 18.129 82.329 1.00 31.03 80 LEU A C 1
ATOM 659 O O . LEU A 1 83 ? 22.888 18.673 81.223 1.00 31.44 80 LEU A O 1
ATOM 664 N N . VAL A 1 84 ? 23.237 16.861 82.512 1.00 31.73 81 VAL A N 1
ATOM 665 C CA . VAL A 1 84 ? 23.767 16.023 81.438 1.00 33.00 81 VAL A CA 1
ATOM 666 C C . VAL A 1 84 ? 22.679 15.404 80.554 1.00 33.25 81 VAL A C 1
ATOM 667 O O . VAL A 1 84 ? 21.865 14.631 81.031 1.00 33.71 81 VAL A O 1
ATOM 671 N N . PRO A 1 85 ? 22.637 15.776 79.260 1.00 34.92 82 PRO A N 1
ATOM 672 C CA . PRO A 1 85 ? 21.611 15.161 78.419 1.00 35.63 82 PRO A CA 1
ATOM 673 C C . PRO A 1 85 ? 21.925 13.682 78.261 1.00 37.06 82 PRO A C 1
ATOM 674 O O . PRO A 1 85 ? 23.094 13.305 78.016 1.00 36.09 82 PRO A O 1
ATOM 678 N N . GLN A 1 86 ? 20.895 12.865 78.454 1.00 39.94 83 GLN A N 1
ATOM 679 C CA . GLN A 1 86 ? 21.021 11.412 78.419 1.00 42.26 83 GLN A CA 1
ATOM 680 C C . GLN A 1 86 ? 21.489 10.957 77.062 1.00 43.24 83 GLN A C 1
ATOM 681 O O . GLN A 1 86 ? 22.108 9.886 76.932 1.00 44.23 83 GLN A O 1
ATOM 687 N N . GLY A 1 87 ? 21.211 11.786 76.057 1.00 43.72 84 GLY A N 1
ATOM 688 C CA . GLY A 1 87 ? 21.513 11.475 74.665 1.00 44.67 84 GLY A CA 1
ATOM 689 C C . GLY A 1 87 ? 22.976 11.486 74.271 1.00 44.79 84 GLY A C 1
ATOM 690 O O . GLY A 1 87 ? 23.344 10.953 73.219 1.00 45.70 84 GLY A O 1
ATOM 691 N N . LEU A 1 88 ? 23.805 12.110 75.094 1.00 44.43 85 LEU A N 1
ATOM 692 C CA . LEU A 1 88 ? 25.218 12.249 74.808 1.00 44.97 85 LEU A CA 1
ATOM 693 C C . LEU A 1 88 ? 25.938 10.895 74.952 1.00 46.91 85 LEU A C 1
ATOM 694 O O . LEU A 1 88 ? 25.515 10.053 75.749 1.00 46.41 85 LEU A O 1
ATOM 699 N N . PRO A 1 89 ? 27.026 10.689 74.181 1.00 48.81 86 PRO A N 1
ATOM 700 C CA . PRO A 1 89 ? 27.761 9.423 74.274 1.00 50.17 86 PRO A CA 1
ATOM 701 C C . PRO A 1 89 ? 28.331 9.158 75.676 1.00 51.46 86 PRO A C 1
ATOM 702 O O . PRO A 1 89 ? 28.758 10.090 76.359 1.00 51.00 86 PRO A O 1
ATOM 706 N N . ALA A 1 90 ? 28.344 7.886 76.084 1.00 53.06 87 ALA A N 1
ATOM 707 C CA . ALA A 1 90 ? 28.959 7.459 77.353 1.00 54.13 87 ALA A CA 1
ATOM 708 C C . ALA A 1 90 ? 30.387 7.983 77.485 1.00 54.51 87 ALA A C 1
ATOM 709 O O . ALA A 1 90 ? 30.884 8.209 78.584 1.00 55.14 87 ALA A O 1
ATOM 711 N N . ASP A 1 91 ? 31.019 8.196 76.337 1.00 55.28 88 ASP A N 1
ATOM 712 C CA . ASP A 1 91 ? 32.361 8.766 76.220 1.00 55.43 88 ASP A CA 1
ATOM 713 C C . ASP A 1 91 ? 32.479 10.280 76.496 1.00 55.15 88 ASP A C 1
ATOM 714 O O . ASP A 1 91 ? 33.599 10.816 76.501 1.00 55.47 88 ASP A O 1
ATOM 719 N N . SER A 1 92 ? 31.358 10.974 76.733 1.00 54.60 89 SER A N 1
ATOM 720 C CA A SER A 1 92 ? 31.337 12.448 76.755 0.50 54.01 89 SER A CA 1
ATOM 721 C CA B SER A 1 92 ? 31.368 12.441 76.740 0.50 54.18 89 SER A CA 1
ATOM 722 C C . SER A 1 92 ? 32.271 13.112 77.777 1.00 53.72 89 SER A C 1
ATOM 723 O O . SER A 1 92 ? 32.954 14.103 77.459 1.00 54.22 89 SER A O 1
ATOM 728 N N . HIS A 1 93 ? 32.136 12.724 78.905 1.00 52.04 90 HIS A N 1
ATOM 729 C CA . HIS A 1 93 ? 32.897 13.288 80.034 1.00 51.13 90 HIS A CA 1
ATOM 730 C C . HIS A 1 93 ? 32.582 14.763 80.367 1.00 47.67 90 HIS A C 1
ATOM 731 O O . HIS A 1 93 ? 33.255 15.705 79.911 1.00 47.30 90 HIS A O 1
ATOM 738 N N . PRO A 1 94 ? 31.721 14.866 81.238 1.00 45.09 91 PRO A N 1
ATOM 739 C CA . PRO A 1 94 ? 31.396 16.243 81.617 1.00 42.43 91 PRO A CA 1
ATOM 740 C C . PRO A 1 94 ? 32.466 16.882 82.489 1.00 40.61 91 PRO A C 1
ATOM 741 O O . PRO A 1 94 ? 33.018 16.214 83.377 1.00 38.91 91 PRO A O 1
ATOM 745 N N . GLN A 1 95 ? 32.736 18.167 82.238 1.00 37.55 92 GLN A N 1
ATOM 746 C CA . GLN A 1 95 ? 33.608 18.971 83.079 1.00 36.59 92 GLN A CA 1
ATOM 747 C C . GLN A 1 95 ? 32.828 20.128 83.727 1.00 35.04 92 GLN A C 1
ATOM 748 O O . GLN A 1 95 ? 32.027 20.767 83.058 1.00 33.86 92 GLN A O 1
ATOM 754 N N . VAL A 1 96 ? 33.089 20.414 85.005 1.00 33.40 93 VAL A N 1
ATOM 755 C CA . VAL A 1 96 ? 32.308 21.425 85.739 1.00 31.47 93 VAL A CA 1
ATOM 756 C C . VAL A 1 96 ? 32.962 22.788 85.657 1.00 29.84 93 VAL A C 1
ATOM 757 O O . VAL A 1 96 ? 34.139 22.931 85.959 1.00 29.38 93 VAL A O 1
ATOM 761 N N . TYR A 1 97 ? 32.192 23.807 85.288 1.00 28.32 94 TYR A N 1
ATOM 762 C CA . TYR A 1 97 ? 32.668 25.192 85.320 1.00 28.03 94 TYR A CA 1
ATOM 763 C C . TYR A 1 97 ? 31.694 26.096 86.043 1.00 28.31 94 TYR A C 1
ATOM 764 O O . TYR A 1 97 ? 30.561 25.724 86.264 1.00 27.66 94 TYR A O 1
ATOM 773 N N . GLU A 1 98 ? 32.139 27.298 86.388 1.00 28.70 95 GLU A N 1
ATOM 774 C CA . GLU A 1 98 ? 31.400 28.134 87.328 1.00 30.37 95 GLU A CA 1
ATOM 775 C C . GLU A 1 98 ? 31.454 29.596 86.922 1.00 32.28 95 GLU A C 1
ATOM 776 O O . GLU A 1 98 ? 32.407 30.023 86.263 1.00 30.62 95 GLU A O 1
ATOM 782 N N . SER A 1 99 ? 30.420 30.344 87.315 1.00 34.85 96 SER A N 1
ATOM 783 C CA . SER A 1 99 ? 30.395 31.802 87.242 1.00 39.01 96 SER A CA 1
ATOM 784 C C . SER A 1 99 ? 29.577 32.390 88.404 1.00 41.11 96 SER A C 1
ATOM 785 O O . SER A 1 99 ? 28.857 31.672 89.096 1.00 39.70 96 SER A O 1
ATOM 788 N N . GLY A 1 100 ? 29.734 33.690 88.641 1.00 44.39 97 GLY A N 1
ATOM 789 C CA . GLY A 1 100 ? 29.063 34.394 89.759 1.00 48.69 97 GLY A CA 1
ATOM 790 C C . GLY A 1 100 ? 29.662 34.271 91.162 1.00 51.98 97 GLY A C 1
ATOM 791 O O . GLY A 1 100 ? 29.017 34.702 92.141 1.00 53.62 97 GLY A O 1
ATOM 792 N N . GLY A 1 101 ? 30.893 33.747 91.294 1.00 53.26 98 GLY A N 1
ATOM 793 C CA . GLY A 1 101 ? 31.317 33.166 92.581 1.00 54.75 98 GLY A CA 1
ATOM 794 C C . GLY A 1 101 ? 32.373 33.775 93.491 1.00 56.30 98 GLY A C 1
ATOM 795 O O . GLY A 1 101 ? 32.780 33.134 94.490 1.00 56.11 98 GLY A O 1
ATOM 796 N N . ALA A 1 105 ? 26.433 33.353 94.582 1.00 55.45 102 ALA A N 1
ATOM 797 C CA . ALA A 1 105 ? 27.779 32.804 94.322 1.00 54.29 102 ALA A CA 1
ATOM 798 C C . ALA A 1 105 ? 27.958 31.312 94.603 1.00 51.62 102 ALA A C 1
ATOM 799 O O . ALA A 1 105 ? 27.606 30.878 95.731 1.00 52.87 102 ALA A O 1
ATOM 801 N N . PRO A 1 106 ? 28.549 30.529 93.649 1.00 48.06 103 PRO A N 1
ATOM 802 C CA . PRO A 1 106 ? 28.595 30.501 92.164 1.00 44.09 103 PRO A CA 1
ATOM 803 C C . PRO A 1 106 ? 27.569 29.583 91.520 1.00 40.26 103 PRO A C 1
ATOM 804 O O . PRO A 1 106 ? 27.015 28.695 92.189 1.00 38.32 103 PRO A O 1
ATOM 808 N N . LYS A 1 107 ? 27.372 29.746 90.211 1.00 35.27 104 LYS A N 1
ATOM 809 C CA . LYS A 1 107 ? 26.543 28.835 89.441 1.00 32.76 104 LYS A CA 1
ATOM 810 C C . LYS A 1 107 ? 27.393 27.779 88.793 1.00 31.58 104 LYS A C 1
ATOM 811 O O . LYS A 1 107 ? 28.451 28.101 88.247 1.00 31.19 104 LYS A O 1
ATOM 817 N N . TYR A 1 108 ? 26.932 26.538 88.837 1.00 29.26 105 TYR A N 1
ATOM 818 C CA . TYR A 1 108 ? 27.685 25.399 88.291 1.00 29.09 105 TYR A CA 1
ATOM 819 C C . TYR A 1 108 ? 27.044 24.938 87.024 1.00 29.56 105 TYR A C 1
ATOM 820 O O . TYR A 1 108 ? 25.828 24.705 86.978 1.00 30.49 105 TYR A O 1
ATOM 829 N N . VAL A 1 109 ? 27.869 24.787 85.996 1.00 29.82 106 VAL A N 1
ATOM 830 C CA . VAL A 1 109 ? 27.411 24.288 84.716 1.00 30.18 106 VAL A CA 1
ATOM 831 C C . VAL A 1 109 ? 28.342 23.147 84.277 1.00 30.11 106 VAL A C 1
ATOM 832 O O . VAL A 1 109 ? 29.426 22.978 84.833 1.00 30.39 106 VAL A O 1
ATOM 836 N N . VAL A 1 110 ? 27.935 22.373 83.286 1.00 30.93 107 VAL A N 1
ATOM 837 C CA . VAL A 1 110 ? 28.832 21.343 82.721 1.00 32.03 107 VAL A CA 1
ATOM 838 C C . VAL A 1 110 ? 29.190 21.694 81.268 1.00 32.07 107 VAL A C 1
ATOM 839 O O . VAL A 1 110 ? 28.339 22.244 80.521 1.00 30.87 107 VAL A O 1
ATOM 843 N N . ALA A 1 111 ? 30.446 21.440 80.869 1.00 31.81 108 ALA A N 1
ATOM 844 C CA . ALA A 1 111 ? 30.829 21.583 79.464 1.00 31.59 108 ALA A CA 1
ATOM 845 C C . ALA A 1 111 ? 31.573 20.322 79.027 1.00 32.31 108 ALA A C 1
ATOM 846 O O . ALA A 1 111 ? 31.950 19.515 79.857 1.00 31.69 108 ALA A O 1
ATOM 848 N N . TYR A 1 112 ? 31.691 20.143 77.715 1.00 33.14 109 TYR A N 1
ATOM 849 C CA A TYR A 1 112 ? 32.220 18.926 77.126 0.50 33.49 109 TYR A CA 1
ATOM 850 C CA B TYR A 1 112 ? 32.224 18.925 77.095 0.50 33.08 109 TYR A CA 1
ATOM 851 C C . TYR A 1 112 ? 33.268 19.279 76.070 1.00 33.47 109 TYR A C 1
ATOM 852 O O . TYR A 1 112 ? 33.188 20.325 75.425 1.00 33.33 109 TYR A O 1
ATOM 869 N N . ASP A 1 113 ? 34.251 18.395 75.898 1.00 34.52 110 ASP A N 1
ATOM 870 C CA . ASP A 1 113 ? 35.304 18.589 74.896 1.00 34.06 110 ASP A CA 1
ATOM 871 C C . ASP A 1 113 ? 34.722 18.826 73.511 1.00 32.75 110 ASP A C 1
ATOM 872 O O . ASP A 1 113 ? 35.206 19.689 72.806 1.00 32.53 110 ASP A O 1
ATOM 877 N N . ALA A 1 114 ? 33.731 18.031 73.100 1.00 33.19 111 ALA A N 1
ATOM 878 C CA . ALA A 1 114 ? 33.156 18.169 71.737 1.00 32.54 111 ALA A CA 1
ATOM 879 C C . ALA A 1 114 ? 32.553 19.551 71.522 1.00 33.12 111 ALA A C 1
ATOM 880 O O . ALA A 1 114 ? 32.602 20.095 70.402 1.00 32.82 111 ALA A O 1
ATOM 882 N N . TRP A 1 115 ? 31.990 20.125 72.591 1.00 31.58 112 TRP A N 1
ATOM 883 C CA . TRP A 1 115 ? 31.427 21.474 72.502 1.00 31.41 112 TRP A CA 1
ATOM 884 C C . TRP A 1 115 ? 32.554 22.507 72.356 1.00 31.17 112 TRP A C 1
ATOM 885 O O . TRP A 1 115 ? 32.505 23.352 71.449 1.00 31.57 112 TRP A O 1
ATOM 896 N N . ILE A 1 116 ? 33.563 22.452 73.229 1.00 30.89 113 ILE A N 1
ATOM 897 C CA . ILE A 1 116 ? 34.694 23.391 73.182 1.00 30.82 113 ILE A CA 1
ATOM 898 C C . ILE A 1 116 ? 35.438 23.279 71.843 1.00 30.71 113 ILE A C 1
ATOM 899 O O . ILE A 1 116 ? 35.912 24.265 71.313 1.00 29.36 113 ILE A O 1
ATOM 904 N N . GLU A 1 117 ? 35.524 22.063 71.325 1.00 30.95 114 GLU A N 1
ATOM 905 C CA . GLU A 1 117 ? 36.150 21.817 70.011 1.00 32.11 114 GLU A CA 1
ATOM 906 C C . GLU A 1 117 ? 35.382 22.500 68.878 1.00 32.08 114 GLU A C 1
ATOM 907 O O . GLU A 1 117 ? 35.977 23.270 68.082 1.00 32.59 114 GLU A O 1
ATOM 913 N N . ALA A 1 118 ? 34.064 22.291 68.857 1.00 31.56 115 ALA A N 1
ATOM 914 C CA . ALA A 1 118 ? 33.183 22.978 67.902 1.00 31.61 115 ALA A CA 1
ATOM 915 C C . ALA A 1 118 ? 33.264 24.492 67.999 1.00 31.45 115 ALA A C 1
ATOM 916 O O . ALA A 1 118 ? 33.313 25.193 66.978 1.00 32.94 115 ALA A O 1
ATOM 918 N N . LEU A 1 119 ? 33.209 25.023 69.216 1.00 30.69 116 LEU A N 1
ATOM 919 C CA . LEU A 1 119 ? 33.344 26.460 69.420 1.00 30.30 116 LEU A CA 1
ATOM 920 C C . LEU A 1 119 ? 34.669 27.054 68.912 1.00 30.59 116 LEU A C 1
ATOM 921 O O . LEU A 1 119 ? 34.700 28.145 68.341 1.00 29.69 116 LEU A O 1
ATOM 926 N N . ILE A 1 120 ? 35.775 26.378 69.202 1.00 30.55 117 ILE A N 1
ATOM 927 C CA . ILE A 1 120 ? 37.089 26.825 68.736 1.00 32.21 117 ILE A CA 1
ATOM 928 C C . ILE A 1 120 ? 37.244 26.653 67.203 1.00 32.90 117 ILE A C 1
ATOM 929 O O . ILE A 1 120 ? 37.833 27.499 66.534 1.00 32.93 117 ILE A O 1
ATOM 934 N N . SER A 1 121 ? 36.689 25.599 66.638 1.00 34.16 118 SER A N 1
ATOM 935 C CA . SER A 1 121 ? 36.723 25.500 65.156 1.00 35.48 118 SER A CA 1
ATOM 936 C C . SER A 1 121 ? 35.993 26.662 64.490 1.00 35.79 118 SER A C 1
ATOM 937 O O . SER A 1 121 ? 36.492 27.213 63.487 1.00 36.63 118 SER A O 1
ATOM 940 N N . TRP A 1 122 ? 34.836 27.068 65.052 1.00 35.44 119 TRP A N 1
ATOM 941 C CA . TRP A 1 122 ? 34.165 28.289 64.602 1.00 34.69 119 TRP A CA 1
ATOM 942 C C . TRP A 1 122 ? 35.065 29.489 64.826 1.00 35.09 119 TRP A C 1
ATOM 943 O O . TRP A 1 122 ? 35.258 30.308 63.941 1.00 34.45 119 TRP A O 1
ATOM 954 N N . ARG A 1 123 ? 35.595 29.632 66.033 1.00 36.27 120 ARG A N 1
ATOM 955 C CA . ARG A 1 123 ? 36.299 30.864 66.392 1.00 37.32 120 ARG A CA 1
ATOM 956 C C . ARG A 1 123 ? 37.515 31.087 65.508 1.00 39.07 120 ARG A C 1
ATOM 957 O O . ARG A 1 123 ? 37.855 32.249 65.186 1.00 38.78 120 ARG A O 1
ATOM 965 N N . MET A 1 124 ? 38.177 29.985 65.155 1.00 39.58 121 MET A N 1
ATOM 966 C CA A MET A 1 124 ? 39.441 30.035 64.400 0.50 41.28 121 MET A CA 1
ATOM 967 C CA B MET A 1 124 ? 39.429 30.062 64.396 0.50 41.95 121 MET A CA 1
ATOM 968 C C . MET A 1 124 ? 39.254 29.844 62.894 1.00 42.86 121 MET A C 1
ATOM 969 O O . MET A 1 124 ? 40.231 29.824 62.142 1.00 42.96 121 MET A O 1
ATOM 978 N N . SER A 1 125 ? 38.006 29.690 62.459 1.00 45.47 122 SER A N 1
ATOM 979 C CA . SER A 1 125 ? 37.716 29.342 61.068 1.00 48.30 122 SER A CA 1
ATOM 980 C C . SER A 1 125 ? 38.399 30.277 60.071 1.00 50.13 122 SER A C 1
ATOM 981 O O . SER A 1 125 ? 38.770 29.850 58.981 1.00 51.53 122 SER A O 1
ATOM 984 N N . GLY A 1 126 ? 38.564 31.540 60.449 1.00 51.84 123 GLY A N 1
ATOM 985 C CA . GLY A 1 126 ? 39.247 32.521 59.607 1.00 54.26 123 GLY A CA 1
ATOM 986 C C . GLY A 1 126 ? 40.761 32.406 59.606 1.00 56.36 123 GLY A C 1
ATOM 987 O O . GLY A 1 126 ? 41.401 32.625 58.561 1.00 56.62 123 GLY A O 1
ATOM 988 N N . TYR A 1 127 ? 41.344 32.089 60.770 1.00 57.83 124 TYR A N 1
ATOM 989 C CA . TYR A 1 127 ? 42.804 31.840 60.896 1.00 59.55 124 TYR A CA 1
ATOM 990 C C . TYR A 1 127 ? 43.219 30.751 59.904 1.00 61.20 124 TYR A C 1
ATOM 991 O O . TYR A 1 127 ? 44.275 30.837 59.266 1.00 62.20 124 TYR A O 1
ATOM 1000 N N . GLN A 1 128 ? 42.351 29.757 59.762 1.00 63.26 125 GLN A N 1
ATOM 1001 C CA . GLN A 1 128 ? 42.480 28.674 58.788 1.00 65.25 125 GLN A CA 1
ATOM 1002 C C . GLN A 1 128 ? 42.614 29.139 57.308 1.00 65.60 125 GLN A C 1
ATOM 1003 O O . GLN A 1 128 ? 43.125 28.379 56.476 1.00 65.83 125 GLN A O 1
ATOM 1009 N N . HIS A 1 129 ? 42.184 30.376 56.997 1.00 65.89 126 HIS A N 1
ATOM 1010 C CA . HIS A 1 129 ? 42.227 30.927 55.615 1.00 65.65 126 HIS A CA 1
ATOM 1011 C C . HIS A 1 129 ? 43.140 32.144 55.408 1.00 66.39 126 HIS A C 1
ATOM 1012 O O . HIS A 1 129 ? 43.491 32.465 54.266 1.00 66.69 126 HIS A O 1
ATOM 1019 N N . ARG A 1 130 ? 43.482 32.849 56.482 1.00 66.42 127 ARG A N 1
ATOM 1020 C CA . ARG A 1 130 ? 44.248 34.093 56.376 1.00 67.27 127 ARG A CA 1
ATOM 1021 C C . ARG A 1 130 ? 45.720 33.770 56.015 1.00 66.80 127 ARG A C 1
ATOM 1022 O O . ARG A 1 130 ? 46.263 32.764 56.495 1.00 66.90 127 ARG A O 1
ATOM 1030 N N . PRO A 1 131 ? 46.363 34.608 55.161 1.00 66.23 128 PRO A N 1
ATOM 1031 C CA . PRO A 1 131 ? 47.626 34.234 54.490 1.00 65.67 128 PRO A CA 1
ATOM 1032 C C . PRO A 1 131 ? 48.844 34.088 55.409 1.00 65.05 128 PRO A C 1
ATOM 1033 O O . PRO A 1 131 ? 49.120 34.979 56.226 1.00 64.86 128 PRO A O 1
ATOM 1037 N N . GLY A 1 132 ? 49.563 32.974 55.248 1.00 64.37 129 GLY A N 1
ATOM 1038 C CA . GLY A 1 132 ? 50.776 32.693 56.024 1.00 64.04 129 GLY A CA 1
ATOM 1039 C C . GLY A 1 132 ? 50.557 32.849 57.518 0.50 63.25 129 GLY A C 1
ATOM 1040 O O . GLY A 1 132 ? 51.252 33.628 58.182 1.00 63.81 129 GLY A O 1
ATOM 1041 N N . ARG A 1 133 ? 49.573 32.115 58.033 1.00 61.92 130 ARG A N 1
ATOM 1042 C CA . ARG A 1 133 ? 49.202 32.170 59.442 1.00 60.95 130 ARG A CA 1
ATOM 1043 C C . ARG A 1 133 ? 50.389 31.894 60.366 1.00 58.65 130 ARG A C 1
ATOM 1044 O O . ARG A 1 133 ? 51.159 30.970 60.110 1.00 58.92 130 ARG A O 1
ATOM 1052 N N . PRO A 1 134 ? 50.550 32.708 61.431 1.00 56.71 131 PRO A N 1
ATOM 1053 C CA . PRO A 1 134 ? 51.583 32.422 62.442 1.00 54.94 131 PRO A CA 1
ATOM 1054 C C . PRO A 1 134 ? 51.292 31.147 63.247 1.00 53.08 131 PRO A C 1
ATOM 1055 O O . PRO A 1 134 ? 50.133 30.711 63.350 1.00 52.10 131 PRO A O 1
ATOM 1059 N N . SER A 1 135 ? 52.342 30.528 63.772 1.00 51.20 132 SER A N 1
ATOM 1060 C CA . SER A 1 135 ? 52.167 29.408 64.691 1.00 49.70 132 SER A CA 1
ATOM 1061 C C . SER A 1 135 ? 53.180 29.481 65.824 1.00 47.73 132 SER A C 1
ATOM 1062 O O . SER A 1 135 ? 54.202 30.139 65.696 1.00 48.21 132 SER A O 1
ATOM 1065 N N . GLY A 1 136 ? 52.884 28.837 66.947 1.00 45.03 133 GLY A N 1
ATOM 1066 C CA . GLY A 1 136 ? 53.743 28.947 68.119 1.00 42.13 133 GLY A CA 1
ATOM 1067 C C . GLY A 1 136 ? 52.996 28.725 69.439 1.00 40.91 133 GLY A C 1
ATOM 1068 O O . GLY A 1 136 ? 51.798 28.367 69.445 1.00 39.05 133 GLY A O 1
ATOM 1069 N N . ASN A 1 137 ? 53.739 28.905 70.532 1.00 39.50 134 ASN A N 1
ATOM 1070 C CA . ASN A 1 137 ? 53.238 28.854 71.906 1.00 38.08 134 ASN A CA 1
ATOM 1071 C C . ASN A 1 137 ? 52.312 30.029 72.296 1.00 36.88 134 ASN A C 1
ATOM 1072 O O . ASN A 1 137 ? 52.504 31.180 71.893 1.00 36.04 134 ASN A O 1
ATOM 1077 N N . THR A 1 138 ? 51.339 29.721 73.143 1.00 35.60 135 THR A N 1
ATOM 1078 C CA . THR A 1 138 ? 50.428 30.732 73.664 1.00 34.12 135 THR A CA 1
ATOM 1079 C C . THR A 1 138 ? 50.666 30.851 75.157 1.00 34.14 135 THR A C 1
ATOM 1080 O O . THR A 1 138 ? 50.683 29.818 75.866 1.00 33.85 135 THR A O 1
ATOM 1084 N N . LEU A 1 139 ? 50.838 32.087 75.624 1.00 32.30 136 LEU A N 1
ATOM 1085 C CA . LEU A 1 139 ? 50.792 32.381 77.042 1.00 32.90 136 LEU A CA 1
ATOM 1086 C C . LEU A 1 139 ? 49.409 32.997 77.343 1.00 33.36 136 LEU A C 1
ATOM 1087 O O . LEU A 1 139 ? 49.153 34.163 77.004 1.00 33.56 136 LEU A O 1
ATOM 1092 N N . ALA A 1 140 ? 48.527 32.197 77.942 1.00 33.36 137 ALA A N 1
ATOM 1093 C CA . ALA A 1 140 ? 47.192 32.690 78.312 1.00 33.45 137 ALA A CA 1
ATOM 1094 C C . ALA A 1 140 ? 47.175 33.122 79.776 1.00 33.72 137 ALA A C 1
ATOM 1095 O O . ALA A 1 140 ? 47.084 32.287 80.685 1.00 33.99 137 ALA A O 1
ATOM 1097 N N . ALA A 1 141 ? 47.321 34.422 79.998 1.00 32.92 138 ALA A N 1
ATOM 1098 C CA . ALA A 1 141 ? 47.375 34.978 81.332 1.00 33.32 138 ALA A CA 1
ATOM 1099 C C . ALA A 1 141 ? 45.932 35.127 81.845 1.00 33.76 138 ALA A C 1
ATOM 1100 O O . ALA A 1 141 ? 45.450 36.233 82.070 1.00 33.26 138 ALA A O 1
ATOM 1102 N N . ILE A 1 142 ? 45.238 33.990 81.964 1.00 35.03 139 ILE A N 1
ATOM 1103 C CA . ILE A 1 142 ? 43.809 33.981 82.266 1.00 35.49 139 ILE A CA 1
ATOM 1104 C C . ILE A 1 142 ? 43.484 32.894 83.279 1.00 36.05 139 ILE A C 1
ATOM 1105 O O . ILE A 1 142 ? 44.252 31.910 83.423 1.00 35.04 139 ILE A O 1
ATOM 1110 N N . PRO A 1 143 ? 42.330 33.033 83.979 1.00 36.19 140 PRO A N 1
ATOM 1111 C CA . PRO A 1 143 ? 41.951 32.052 84.973 1.00 35.51 140 PRO A CA 1
ATOM 1112 C C . PRO A 1 143 ? 41.790 30.661 84.377 1.00 35.33 140 PRO A C 1
ATOM 1113 O O . PRO A 1 143 ? 41.258 30.522 83.272 1.00 33.69 140 PRO A O 1
ATOM 1117 N N . THR A 1 144 ? 42.215 29.649 85.138 1.00 35.10 141 THR A N 1
ATOM 1118 C CA . THR A 1 144 ? 41.863 28.263 84.868 1.00 35.44 141 THR A CA 1
ATOM 1119 C C . THR A 1 144 ? 40.943 27.773 85.998 1.00 35.80 141 THR A C 1
ATOM 1120 O O . THR A 1 144 ? 39.893 28.361 86.201 1.00 34.67 141 THR A O 1
ATOM 1124 N N . GLY A 1 145 ? 41.320 26.725 86.739 1.00 35.03 142 GLY A N 1
ATOM 1125 C CA . GLY A 1 145 ? 40.462 26.213 87.802 1.00 34.66 142 GLY A CA 1
ATOM 1126 C C . GLY A 1 145 ? 39.018 26.021 87.337 1.00 33.81 142 GLY A C 1
ATOM 1127 O O . GLY A 1 145 ? 38.753 25.336 86.339 1.00 34.09 142 GLY A O 1
ATOM 1128 N N . PRO A 1 146 ? 38.063 26.646 88.040 1.00 32.91 143 PRO A N 1
ATOM 1129 C CA . PRO A 1 146 ? 36.641 26.468 87.666 1.00 32.21 143 PRO A CA 1
ATOM 1130 C C . PRO A 1 146 ? 36.145 27.323 86.470 1.00 32.37 143 PRO A C 1
ATOM 1131 O O . PRO A 1 146 ? 34.939 27.349 86.198 1.00 32.71 143 PRO A O 1
ATOM 1135 N N . HIS A 1 147 ? 37.046 28.035 85.798 1.00 31.57 144 HIS A N 1
ATOM 1136 C CA . HIS A 1 147 ? 36.663 28.977 84.745 1.00 31.25 144 HIS A CA 1
ATOM 1137 C C . HIS A 1 147 ? 36.798 28.389 83.342 1.00 31.02 144 HIS A C 1
ATOM 1138 O O . HIS A 1 147 ? 37.879 27.909 82.954 1.00 31.77 144 HIS A O 1
ATOM 1145 N N . ILE A 1 148 ? 35.705 28.430 82.586 1.00 30.21 145 ILE A N 1
ATOM 1146 C CA . ILE A 1 148 ? 35.650 27.798 81.270 1.00 29.71 145 ILE A CA 1
ATOM 1147 C C . ILE A 1 148 ? 36.567 28.503 80.286 1.00 30.48 145 ILE A C 1
ATOM 1148 O O . ILE A 1 148 ? 37.046 27.881 79.333 1.00 31.22 145 ILE A O 1
ATOM 1153 N N . VAL A 1 149 ? 36.846 29.776 80.526 1.00 30.60 146 VAL A N 1
ATOM 1154 C CA . VAL A 1 149 ? 37.778 30.512 79.646 1.00 32.83 146 VAL A CA 1
ATOM 1155 C C . VAL A 1 149 ? 39.146 29.825 79.509 1.00 32.68 146 VAL A C 1
ATOM 1156 O O . VAL A 1 149 ? 39.807 29.901 78.437 1.00 31.78 146 VAL A O 1
ATOM 1160 N N . GLY A 1 150 ? 39.575 29.188 80.594 1.00 31.49 147 GLY A N 1
ATOM 1161 C CA . GLY A 1 150 ? 40.833 28.438 80.610 1.00 32.62 147 GLY A CA 1
ATOM 1162 C C . GLY A 1 150 ? 40.779 27.281 79.640 1.00 32.03 147 GLY A C 1
ATOM 1163 O O . GLY A 1 150 ? 41.696 27.114 78.836 1.00 32.84 147 GLY A O 1
ATOM 1164 N N . ALA A 1 151 ? 39.677 26.525 79.675 1.00 31.13 148 ALA A N 1
ATOM 1165 C CA . ALA A 1 151 ? 39.523 25.358 78.847 1.00 30.31 148 ALA A CA 1
ATOM 1166 C C . ALA A 1 151 ? 39.445 25.790 77.380 1.00 30.57 148 ALA A C 1
ATOM 1167 O O . ALA A 1 151 ? 39.957 25.092 76.477 1.00 29.57 148 ALA A O 1
ATOM 1169 N N . ILE A 1 152 ? 38.757 26.916 77.134 1.00 30.10 149 ILE A N 1
ATOM 1170 C CA . ILE A 1 152 ? 38.561 27.422 75.759 1.00 29.84 149 ILE A CA 1
ATOM 1171 C C . ILE A 1 152 ? 39.917 27.852 75.167 1.00 31.01 149 ILE A C 1
ATOM 1172 O O . ILE A 1 152 ? 40.270 27.498 74.027 1.00 30.59 149 ILE A O 1
ATOM 1177 N N . ASN A 1 153 ? 40.679 28.590 75.955 1.00 30.48 150 ASN A N 1
ATOM 1178 C CA . ASN A 1 153 ? 41.993 29.052 75.537 1.00 32.44 150 ASN A CA 1
ATOM 1179 C C . ASN A 1 153 ? 43.039 27.906 75.337 1.00 32.84 150 ASN A C 1
ATOM 1180 O O . ASN A 1 153 ? 43.890 27.969 74.457 1.00 32.68 150 ASN A O 1
ATOM 1185 N N . LYS A 1 154 ? 42.944 26.870 76.150 1.00 33.64 151 LYS A N 1
ATOM 1186 C CA . LYS A 1 154 ? 43.737 25.661 75.989 1.00 35.85 151 LYS A CA 1
ATOM 1187 C C . LYS A 1 154 ? 43.453 24.990 74.605 1.00 34.56 151 LYS A C 1
ATOM 1188 O O . LYS A 1 154 ? 44.389 24.658 73.858 1.00 33.46 151 LYS A O 1
ATOM 1194 N N . GLU A 1 155 ? 42.174 24.804 74.259 1.00 33.13 152 GLU A N 1
ATOM 1195 C CA . GLU A 1 155 ? 41.800 24.295 72.945 1.00 32.98 152 GLU A CA 1
ATOM 1196 C C . GLU A 1 155 ? 42.292 25.189 71.797 1.00 33.19 152 GLU A C 1
ATOM 1197 O O . GLU A 1 155 ? 42.829 24.685 70.803 1.00 33.28 152 GLU A O 1
ATOM 1203 N N . ARG A 1 156 ? 42.169 26.504 71.952 1.00 32.11 153 ARG A N 1
ATOM 1204 C CA . ARG A 1 156 ? 42.694 27.412 70.931 1.00 33.59 153 ARG A CA 1
ATOM 1205 C C . ARG A 1 156 ? 44.220 27.241 70.767 1.00 33.66 153 ARG A C 1
ATOM 1206 O O . ARG A 1 156 ? 44.721 27.190 69.646 1.00 33.40 153 ARG A O 1
ATOM 1214 N N . ALA A 1 157 ? 44.944 27.170 71.876 1.00 33.61 154 ALA A N 1
ATOM 1215 C CA . ALA A 1 157 ? 46.415 27.101 71.820 1.00 35.41 154 ALA A CA 1
ATOM 1216 C C . ALA A 1 157 ? 46.861 25.850 71.051 1.00 36.91 154 ALA A C 1
ATOM 1217 O O . ALA A 1 157 ? 47.900 25.835 70.361 1.00 37.70 154 ALA A O 1
ATOM 1219 N N . LEU A 1 158 ? 46.084 24.789 71.212 1.00 37.89 155 LEU A N 1
ATOM 1220 C CA . LEU A 1 158 ? 46.263 23.587 70.433 1.00 40.42 155 LEU A CA 1
ATOM 1221 C C . LEU A 1 158 ? 46.217 23.838 68.916 1.00 41.08 155 LEU A C 1
ATOM 1222 O O . LEU A 1 158 ? 47.030 23.283 68.169 1.00 40.99 155 LEU A O 1
ATOM 1227 N N . ARG A 1 159 ? 45.286 24.677 68.466 1.00 40.95 156 ARG A N 1
ATOM 1228 C CA . ARG A 1 159 ? 45.099 24.908 67.028 1.00 41.10 156 ARG A CA 1
ATOM 1229 C C . ARG A 1 159 ? 46.185 25.793 66.431 1.00 41.53 156 ARG A C 1
ATOM 1230 O O . ARG A 1 159 ? 46.369 25.802 65.216 1.00 40.65 156 ARG A O 1
ATOM 1238 N N . LEU A 1 160 ? 46.877 26.542 67.291 1.00 41.47 157 LEU A N 1
ATOM 1239 C CA . LEU A 1 160 ? 47.881 27.510 66.867 1.00 42.00 157 LEU A CA 1
ATOM 1240 C C . LEU A 1 160 ? 49.284 26.880 66.818 1.00 43.45 157 LEU A C 1
ATOM 1241 O O . LEU A 1 160 ? 50.274 27.573 66.609 1.00 43.57 157 LEU A O 1
ATOM 1246 N N . GLY A 1 161 ? 49.352 25.576 67.073 1.00 44.49 158 GLY A N 1
ATOM 1247 C CA . GLY A 1 161 ? 50.559 24.783 66.829 1.00 46.20 158 GLY A CA 1
ATOM 1248 C C . GLY A 1 161 ? 51.759 25.046 67.706 1.00 47.10 158 GLY A C 1
ATOM 1249 O O . GLY A 1 161 ? 52.893 25.058 67.222 1.00 48.66 158 GLY A O 1
ATOM 1250 N N . GLY A 1 162 ? 51.512 25.273 68.995 1.00 46.87 159 GLY A N 1
ATOM 1251 C CA . GLY A 1 162 ? 52.557 25.353 70.009 1.00 45.74 159 GLY A CA 1
ATOM 1252 C C . GLY A 1 162 ? 51.936 24.841 71.302 1.00 45.42 159 GLY A C 1
ATOM 1253 O O . GLY A 1 162 ? 50.876 24.200 71.269 1.00 44.44 159 GLY A O 1
ATOM 1254 N N . MET A 1 163 ? 52.574 25.128 72.435 1.00 44.65 160 MET A N 1
ATOM 1255 C CA . MET A 1 163 ? 52.052 24.670 73.716 1.00 44.23 160 MET A CA 1
ATOM 1256 C C . MET A 1 163 ? 51.380 25.806 74.520 1.00 42.06 160 MET A C 1
ATOM 1257 O O . MET A 1 163 ? 51.582 27.001 74.253 1.00 41.00 160 MET A O 1
ATOM 1262 N N . PHE A 1 164 ? 50.564 25.393 75.485 1.00 39.95 161 PHE A N 1
ATOM 1263 C CA . PHE A 1 164 ? 49.756 26.306 76.316 1.00 38.25 161 PHE A CA 1
ATOM 1264 C C . PHE A 1 164 ? 50.476 26.582 77.630 1.00 36.85 161 PHE A C 1
ATOM 1265 O O . PHE A 1 164 ? 50.693 25.667 78.438 1.00 36.62 161 PHE A O 1
ATOM 1273 N N . PHE A 1 165 ? 50.861 27.837 77.801 1.00 34.64 162 PHE A N 1
ATOM 1274 C CA . PHE A 1 165 ? 51.451 28.369 79.001 1.00 35.27 162 PHE A CA 1
ATOM 1275 C C . PHE A 1 165 ? 50.432 29.176 79.789 1.00 35.77 162 PHE A C 1
ATOM 1276 O O . PHE A 1 165 ? 49.685 29.978 79.225 1.00 34.40 162 PHE A O 1
ATOM 1284 N N . SER A 1 166 ? 50.436 28.969 81.098 1.00 36.18 163 SER A N 1
ATOM 1285 C CA . SER A 1 166 ? 49.438 29.549 81.978 1.00 38.26 163 SER A CA 1
ATOM 1286 C C . SER A 1 166 ? 50.165 30.312 83.094 1.00 37.97 163 SER A C 1
ATOM 1287 O O . SER A 1 166 ? 51.411 30.314 83.157 1.00 38.50 163 SER A O 1
ATOM 1290 N N . ILE A 1 167 ? 49.411 31.026 83.925 1.00 36.72 164 ILE A N 1
ATOM 1291 C CA . ILE A 1 167 ? 49.959 31.679 85.126 1.00 35.95 164 ILE A CA 1
ATOM 1292 C C . ILE A 1 167 ? 49.006 31.386 86.285 1.00 36.15 164 ILE A C 1
ATOM 1293 O O . ILE A 1 167 ? 47.897 30.909 86.059 1.00 35.50 164 ILE A O 1
ATOM 1298 N N . ASP A 1 168 ? 49.418 31.671 87.514 1.00 36.31 165 ASP A N 1
ATOM 1299 C CA . ASP A 1 168 ? 48.438 31.662 88.617 1.00 36.65 165 ASP A CA 1
ATOM 1300 C C . ASP A 1 168 ? 47.702 33.004 88.664 1.00 36.08 165 ASP A C 1
ATOM 1301 O O . ASP A 1 168 ? 48.312 34.064 88.669 1.00 35.52 165 ASP A O 1
ATOM 1306 N N . ILE A 1 169 ? 46.373 32.942 88.627 1.00 35.25 166 ILE A N 1
ATOM 1307 C CA . ILE A 1 169 ? 45.555 34.147 88.632 1.00 34.43 166 ILE A CA 1
ATOM 1308 C C . ILE A 1 169 ? 44.190 33.773 89.209 1.00 33.49 166 ILE A C 1
ATOM 1309 O O . ILE A 1 169 ? 43.529 32.844 88.729 1.00 32.78 166 ILE A O 1
ATOM 1314 N N . ASP A 1 170 ? 43.842 34.481 90.280 1.00 32.34 167 ASP A N 1
ATOM 1315 C CA . ASP A 1 170 ? 42.653 34.247 91.067 1.00 32.30 167 ASP A CA 1
ATOM 1316 C C . ASP A 1 170 ? 41.697 35.434 90.789 1.00 31.21 167 ASP A C 1
ATOM 1317 O O . ASP A 1 170 ? 41.791 36.484 91.409 1.00 31.16 167 ASP A O 1
ATOM 1322 N N . PRO A 1 171 ? 40.775 35.271 89.834 1.00 31.21 168 PRO A N 1
ATOM 1323 C CA . PRO A 1 171 ? 39.953 36.466 89.513 1.00 31.35 168 PRO A CA 1
ATOM 1324 C C . PRO A 1 171 ? 38.939 36.814 90.659 1.00 32.27 168 PRO A C 1
ATOM 1325 O O . PRO A 1 171 ? 38.489 37.958 90.777 1.00 33.40 168 PRO A O 1
ATOM 1329 N N . ARG A 1 172 ? 38.610 35.839 91.508 1.00 32.74 169 ARG A N 1
ATOM 1330 C CA . ARG A 1 172 ? 37.647 36.049 92.595 1.00 33.28 169 ARG A CA 1
ATOM 1331 C C . ARG A 1 172 ? 38.278 36.889 93.688 1.00 33.89 169 ARG A C 1
ATOM 1332 O O . ARG A 1 172 ? 37.644 37.757 94.283 1.00 33.26 169 ARG A O 1
ATOM 1340 N N . TRP A 1 173 ? 39.550 36.658 93.931 1.00 33.72 170 TRP A N 1
ATOM 1341 C CA . TRP A 1 173 ? 40.309 37.465 94.867 1.00 35.08 170 TRP A CA 1
ATOM 1342 C C . TRP A 1 173 ? 40.392 38.922 94.411 1.00 36.18 170 TRP A C 1
ATOM 1343 O O . TRP A 1 173 ? 40.281 39.824 95.220 1.00 36.68 170 TRP A O 1
ATOM 1354 N N . VAL A 1 174 ? 40.646 39.137 93.130 1.00 37.62 171 VAL A N 1
ATOM 1355 C CA . VAL A 1 174 ? 40.708 40.489 92.578 1.00 40.15 171 VAL A CA 1
ATOM 1356 C C . VAL A 1 174 ? 39.362 41.195 92.790 1.00 41.48 171 VAL A C 1
ATOM 1357 O O . VAL A 1 174 ? 39.292 42.326 93.321 1.00 42.57 171 VAL A O 1
ATOM 1361 N N . LYS A 1 175 ? 38.308 40.517 92.370 1.00 43.09 172 LYS A N 1
ATOM 1362 C CA . LYS A 1 175 ? 36.927 40.985 92.593 1.00 45.52 172 LYS A CA 1
ATOM 1363 C C . LYS A 1 175 ? 36.604 41.294 94.060 1.00 45.75 172 LYS A C 1
ATOM 1364 O O . LYS A 1 175 ? 36.097 42.371 94.354 1.00 46.89 172 LYS A O 1
ATOM 1370 N N . ARG A 1 176 ? 36.897 40.374 94.973 1.00 46.94 173 ARG A N 1
ATOM 1371 C CA . ARG A 1 176 ? 36.632 40.591 96.399 1.00 48.52 173 ARG A CA 1
ATOM 1372 C C . ARG A 1 176 ? 37.360 41.866 96.900 1.00 49.43 173 ARG A C 1
ATOM 1373 O O . ARG A 1 176 ? 36.746 42.760 97.525 1.00 49.00 173 ARG A O 1
ATOM 1381 N N . SER A 1 177 ? 38.652 41.960 96.594 1.00 49.70 174 SER A N 1
ATOM 1382 C CA . SER A 1 177 ? 39.464 43.125 96.949 1.00 51.04 174 SER A CA 1
ATOM 1383 C C . SER A 1 177 ? 38.899 44.452 96.420 1.00 52.44 174 SER A C 1
ATOM 1384 O O . SER A 1 177 ? 38.752 45.417 97.180 1.00 52.24 174 SER A O 1
ATOM 1387 N N . LEU A 1 178 ? 38.588 44.494 95.128 1.00 53.91 175 LEU A N 1
ATOM 1388 C CA . LEU A 1 178 ? 37.937 45.657 94.514 1.00 56.08 175 LEU A CA 1
ATOM 1389 C C . LEU A 1 178 ? 36.619 46.059 95.190 1.00 57.17 175 LEU A C 1
ATOM 1390 O O . LEU A 1 178 ? 36.356 47.249 95.385 1.00 57.24 175 LEU A O 1
ATOM 1395 N N . SER A 1 179 ? 35.808 45.062 95.542 1.00 58.27 176 SER A N 1
ATOM 1396 C CA . SER A 1 179 ? 34.505 45.289 96.169 1.00 59.58 176 SER A CA 1
ATOM 1397 C C . SER A 1 179 ? 34.615 45.815 97.582 1.00 60.21 176 SER A C 1
ATOM 1398 O O . SER A 1 179 ? 33.714 46.500 98.069 1.00 60.88 176 SER A O 1
ATOM 1401 N N . GLU A 1 180 ? 35.712 45.478 98.245 1.00 60.73 177 GLU A N 1
ATOM 1402 C CA . GLU A 1 180 ? 35.976 45.992 99.573 1.00 61.29 177 GLU A CA 1
ATOM 1403 C C . GLU A 1 180 ? 36.768 47.295 99.451 1.00 61.25 177 GLU A C 1
ATOM 1404 O O . GLU A 1 180 ? 37.163 47.895 100.456 1.00 61.77 177 GLU A O 1
ATOM 1410 N N . GLY A 1 181 ? 36.960 47.736 98.207 1.00 60.68 178 GLY A N 1
ATOM 1411 C CA . GLY A 1 181 ? 37.719 48.936 97.893 1.00 60.03 178 GLY A CA 1
ATOM 1412 C C . GLY A 1 181 ? 39.149 48.905 98.394 1.00 59.90 178 GLY A C 1
ATOM 1413 O O . GLY A 1 181 ? 39.708 49.957 98.713 1.00 59.65 178 GLY A O 1
ATOM 1414 N N . ASP A 1 182 ? 39.741 47.706 98.473 1.00 59.30 179 ASP A N 1
ATOM 1415 C CA . ASP A 1 182 ? 41.140 47.546 98.889 1.00 58.92 179 ASP A CA 1
ATOM 1416 C C . ASP A 1 182 ? 42.049 47.770 97.688 1.00 58.33 179 ASP A C 1
ATOM 1417 O O . ASP A 1 182 ? 42.586 46.823 97.109 1.00 58.33 179 ASP A O 1
ATOM 1422 N N . THR A 1 183 ? 42.220 49.031 97.324 1.00 57.77 180 THR A N 1
ATOM 1423 C CA . THR A 1 183 ? 42.922 49.395 96.092 1.00 56.99 180 THR A CA 1
ATOM 1424 C C . THR A 1 183 ? 44.408 49.015 96.165 1.00 55.97 180 THR A C 1
ATOM 1425 O O . THR A 1 183 ? 45.033 48.707 95.147 1.00 55.65 180 THR A O 1
ATOM 1429 N N . ALA A 1 184 ? 44.954 49.016 97.377 1.00 54.96 181 ALA A N 1
ATOM 1430 C CA . ALA A 1 184 ? 46.344 48.641 97.587 1.00 54.00 181 ALA A CA 1
ATOM 1431 C C . ALA A 1 184 ? 46.599 47.171 97.247 1.00 53.48 181 ALA A C 1
ATOM 1432 O O . ALA A 1 184 ? 47.597 46.862 96.596 1.00 53.44 181 ALA A O 1
ATOM 1434 N N . THR A 1 185 ? 45.702 46.275 97.673 1.00 51.75 182 THR A N 1
ATOM 1435 C CA . THR A 1 185 ? 45.817 44.875 97.317 1.00 50.13 182 THR A CA 1
ATOM 1436 C C . THR A 1 185 ? 45.675 44.671 95.807 1.00 49.76 182 THR A C 1
ATOM 1437 O O . THR A 1 185 ? 46.488 43.971 95.217 1.00 48.89 182 THR A O 1
ATOM 1441 N N . VAL A 1 186 ? 44.658 45.288 95.194 1.00 49.06 183 VAL A N 1
ATOM 1442 C CA . VAL A 1 186 ? 44.414 45.122 93.763 1.00 49.00 183 VAL A CA 1
ATOM 1443 C C . VAL A 1 186 ? 45.684 45.503 93.003 1.00 48.84 183 VAL A C 1
ATOM 1444 O O . VAL A 1 186 ? 46.104 44.815 92.068 1.00 47.93 183 VAL A O 1
ATOM 1448 N N . ARG A 1 187 ? 46.283 46.601 93.438 1.00 48.38 184 ARG A N 1
ATOM 1449 C CA . ARG A 1 187 ? 47.507 47.135 92.850 1.00 48.95 184 ARG A CA 1
ATOM 1450 C C . ARG A 1 187 ? 48.647 46.126 92.923 1.00 47.69 184 ARG A C 1
ATOM 1451 O O . ARG A 1 187 ? 49.236 45.786 91.896 1.00 47.23 184 ARG A O 1
ATOM 1459 N N . LYS A 1 188 ? 48.948 45.633 94.126 1.00 46.68 185 LYS A N 1
ATOM 1460 C CA . LYS A 1 188 ? 50.057 44.674 94.296 1.00 45.28 185 LYS A CA 1
ATOM 1461 C C . LYS A 1 188 ? 49.798 43.362 93.579 1.00 44.36 185 LYS A C 1
ATOM 1462 O O . LYS A 1 188 ? 50.729 42.689 93.134 1.00 43.84 185 LYS A O 1
ATOM 1468 N N . TYR A 1 189 ? 48.527 42.959 93.527 1.00 42.22 186 TYR A N 1
ATOM 1469 C CA . TYR A 1 189 ? 48.176 41.721 92.856 1.00 41.53 186 TYR A CA 1
ATOM 1470 C C . TYR A 1 189 ? 48.461 41.836 91.372 1.00 41.72 186 TYR A C 1
ATOM 1471 O O . TYR A 1 189 ? 48.913 40.872 90.759 1.00 41.03 186 TYR A O 1
ATOM 1480 N N . THR A 1 190 ? 48.126 42.993 90.795 1.00 42.45 187 THR A N 1
ATOM 1481 C CA . THR A 1 190 ? 48.334 43.238 89.369 1.00 43.51 187 THR A CA 1
ATOM 1482 C C . THR A 1 190 ? 49.828 43.086 89.048 1.00 44.34 187 THR A C 1
ATOM 1483 O O . THR A 1 190 ? 50.200 42.356 88.121 1.00 44.80 187 THR A O 1
ATOM 1487 N N . HIS A 1 191 ? 50.680 43.723 89.852 1.00 44.85 188 HIS A N 1
ATOM 1488 C CA . HIS A 1 191 ? 52.136 43.624 89.653 1.00 45.00 188 HIS A CA 1
ATOM 1489 C C . HIS A 1 191 ? 52.609 42.190 89.789 1.00 44.52 188 HIS A C 1
ATOM 1490 O O . HIS A 1 191 ? 53.438 41.739 89.013 1.00 44.43 188 HIS A O 1
ATOM 1497 N N . HIS A 1 192 ? 52.045 41.458 90.747 1.00 43.28 189 HIS A N 1
ATOM 1498 C CA . HIS A 1 192 ? 52.256 40.008 90.849 1.00 42.47 189 HIS A CA 1
ATOM 1499 C C . HIS A 1 192 ? 51.924 39.268 89.537 1.00 41.32 189 HIS A C 1
ATOM 1500 O O . HIS A 1 192 ? 52.701 38.431 89.084 1.00 40.76 189 HIS A O 1
ATOM 1507 N N . LEU A 1 193 ? 50.783 39.586 88.920 1.00 39.61 190 LEU A N 1
ATOM 1508 C CA . LEU A 1 193 ? 50.409 38.973 87.633 1.00 38.07 190 LEU A CA 1
ATOM 1509 C C . LEU A 1 193 ? 51.385 39.350 86.530 1.00 38.12 190 LEU A C 1
ATOM 1510 O O . LEU A 1 193 ? 51.793 38.505 85.736 1.00 37.65 190 LEU A O 1
ATOM 1515 N N . VAL A 1 194 ? 51.726 40.627 86.476 1.00 38.57 191 VAL A N 1
ATOM 1516 C CA . VAL A 1 194 ? 52.657 41.135 85.478 1.00 40.07 191 VAL A CA 1
ATOM 1517 C C . VAL A 1 194 ? 54.008 40.387 85.555 1.00 40.43 191 VAL A C 1
ATOM 1518 O O . VAL A 1 194 ? 54.593 40.030 84.532 1.00 39.50 191 VAL A O 1
ATOM 1522 N N . ASP A 1 195 ? 54.476 40.146 86.778 1.00 40.66 192 ASP A N 1
ATOM 1523 C CA . ASP A 1 195 ? 55.762 39.485 86.995 1.00 41.35 192 ASP A CA 1
ATOM 1524 C C . ASP A 1 195 ? 55.793 38.101 86.451 1.00 40.94 192 ASP A C 1
ATOM 1525 O O . ASP A 1 195 ? 56.828 37.680 85.944 1.00 39.95 192 ASP A O 1
ATOM 1530 N N . GLN A 1 196 ? 54.691 37.367 86.615 1.00 39.48 193 GLN A N 1
ATOM 1531 C CA . GLN A 1 196 ? 54.579 36.031 86.071 1.00 39.21 193 GLN A CA 1
ATOM 1532 C C . GLN A 1 196 ? 54.560 36.085 84.546 1.00 39.34 193 GLN A C 1
ATOM 1533 O O . GLN A 1 196 ? 55.198 35.266 83.899 1.00 39.36 193 GLN A O 1
ATOM 1539 N N . VAL A 1 197 ? 53.796 37.028 83.982 1.00 39.36 194 VAL A N 1
ATOM 1540 C CA . VAL A 1 197 ? 53.664 37.114 82.530 1.00 38.74 194 VAL A CA 1
ATOM 1541 C C . VAL A 1 197 ? 55.054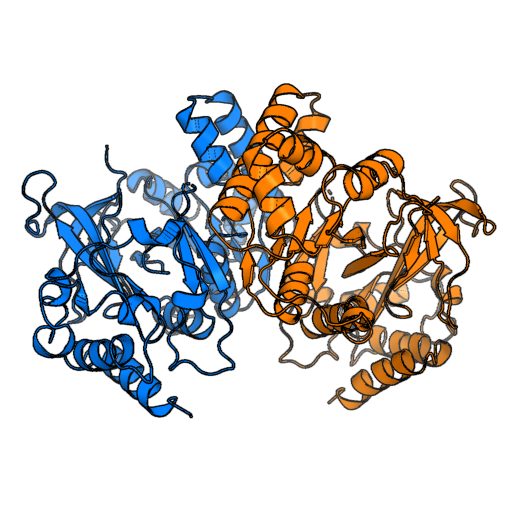 37.440 81.988 1.00 40.19 194 VAL A C 1
ATOM 1542 O O . VAL A 1 197 ? 55.534 36.763 81.108 1.00 37.72 194 VAL A O 1
ATOM 1546 N N . GLN A 1 198 ? 55.689 38.459 82.556 1.00 42.20 195 GLN A N 1
ATOM 1547 C CA . GLN A 1 198 ? 57.080 38.809 82.179 1.00 45.26 195 GLN A CA 1
ATOM 1548 C C . GLN A 1 198 ? 57.988 37.589 82.154 1.00 45.57 195 GLN A C 1
ATOM 1549 O O . GLN A 1 198 ? 58.594 37.304 81.130 1.00 46.93 195 GLN A O 1
ATOM 1555 N N . ASN A 1 199 ? 58.065 36.849 83.259 1.00 46.21 196 ASN A N 1
ATOM 1556 C CA . ASN A 1 199 ? 58.951 35.695 83.322 1.00 45.96 196 ASN A CA 1
ATOM 1557 C C . ASN A 1 199 ? 58.822 34.746 82.147 1.00 45.07 196 ASN A C 1
ATOM 1558 O O . ASN A 1 199 ? 59.839 34.370 81.538 1.00 44.82 196 ASN A O 1
ATOM 1563 N N . THR A 1 200 ? 57.589 34.372 81.806 1.00 43.71 197 THR A N 1
ATOM 1564 C CA . THR A 1 200 ? 57.375 33.408 80.731 1.00 41.70 197 THR A CA 1
ATOM 1565 C C . THR A 1 200 ? 57.718 34.002 79.368 1.00 41.67 197 THR A C 1
ATOM 1566 O O . THR A 1 200 ? 58.331 33.317 78.517 1.00 40.14 197 THR A O 1
ATOM 1570 N N . LEU A 1 201 ? 57.360 35.269 79.168 1.00 40.48 198 LEU A N 1
ATOM 1571 C CA . LEU A 1 201 ? 57.656 35.930 77.907 1.00 41.13 198 LEU A CA 1
ATOM 1572 C C . LEU A 1 201 ? 59.175 36.044 77.705 1.00 42.55 198 LEU A C 1
ATOM 1573 O O . LEU A 1 201 ? 59.663 35.964 76.562 1.00 42.67 198 LEU A O 1
ATOM 1578 N N . MET A 1 202 ? 59.900 36.270 78.799 1.00 43.32 199 MET A N 1
ATOM 1579 C CA . MET A 1 202 ? 61.349 36.518 78.713 1.00 44.52 199 MET A CA 1
ATOM 1580 C C . MET A 1 202 ? 62.140 35.233 78.606 1.00 45.20 199 MET A C 1
ATOM 1581 O O . MET A 1 202 ? 63.271 35.223 78.088 1.00 46.65 199 MET A O 1
ATOM 1586 N N . ASN A 1 203 ? 61.560 34.132 79.069 1.00 45.65 200 ASN A N 1
ATOM 1587 C CA . ASN A 1 203 ? 62.285 32.870 79.158 1.00 46.12 200 ASN A CA 1
ATOM 1588 C C . ASN A 1 203 ? 61.850 31.795 78.190 1.00 45.39 200 ASN A C 1
ATOM 1589 O O . ASN A 1 203 ? 62.586 30.846 77.993 1.00 44.74 200 ASN A O 1
ATOM 1594 N N . GLN A 1 204 ? 60.654 31.927 77.599 1.00 43.26 201 GLN A N 1
ATOM 1595 C CA . GLN A 1 204 ? 60.244 30.994 76.568 1.00 42.41 201 GLN A CA 1
ATOM 1596 C C . GLN A 1 204 ? 59.771 31.780 75.347 1.00 41.87 201 GLN A C 1
ATOM 1597 O O . GLN A 1 204 ? 59.522 32.981 75.420 1.00 42.66 201 GLN A O 1
ATOM 1603 N N . ASP A 1 205 ? 59.647 31.104 74.221 1.00 40.58 202 ASP A N 1
ATOM 1604 C CA . ASP A 1 205 ? 59.283 31.789 72.999 1.00 40.18 202 ASP A CA 1
ATOM 1605 C C . ASP A 1 205 ? 57.763 31.771 72.842 1.00 37.84 202 ASP A C 1
ATOM 1606 O O . ASP A 1 205 ? 57.174 30.743 72.512 1.00 37.78 202 ASP A O 1
ATOM 1611 N N . ILE A 1 206 ? 57.164 32.917 73.121 1.00 37.32 203 ILE A N 1
ATOM 1612 C CA . ILE A 1 206 ? 55.694 33.097 73.058 1.00 35.24 203 ILE A CA 1
ATOM 1613 C C . ILE A 1 206 ? 55.249 33.846 71.813 1.00 35.09 203 ILE A C 1
ATOM 1614 O O . ILE A 1 206 ? 55.625 34.995 71.626 1.00 36.47 203 ILE A O 1
ATOM 1619 N N . ARG A 1 207 ? 54.405 33.209 70.999 1.00 34.63 204 ARG A N 1
ATOM 1620 C CA . ARG A 1 207 ? 53.876 33.806 69.788 1.00 34.32 204 ARG A CA 1
ATOM 1621 C C . ARG A 1 207 ? 52.523 34.529 70.000 1.00 34.85 204 ARG A C 1
ATOM 1622 O O . ARG A 1 207 ? 52.226 35.486 69.290 1.00 35.44 204 ARG A O 1
ATOM 1630 N N . PHE A 1 208 ? 51.730 34.063 70.974 1.00 34.43 205 PHE A N 1
ATOM 1631 C CA . PHE A 1 208 ? 50.396 34.596 71.256 1.00 34.44 205 PHE A CA 1
ATOM 1632 C C . PHE A 1 208 ? 50.188 34.871 72.739 1.00 33.92 205 PHE A C 1
ATOM 1633 O O . PHE A 1 208 ? 50.528 34.036 73.589 1.00 34.52 205 PHE A O 1
ATOM 1641 N N . LEU A 1 209 ? 49.579 36.014 73.044 1.00 33.19 206 LEU A N 1
ATOM 1642 C CA . LEU A 1 209 ? 49.353 36.416 74.422 1.00 32.50 206 LEU A CA 1
ATOM 1643 C C . LEU A 1 209 ? 47.892 36.775 74.629 1.00 32.35 206 LEU A C 1
ATOM 1644 O O . LEU A 1 209 ? 47.330 37.550 73.849 1.00 32.96 206 LEU A O 1
ATOM 1649 N N . VAL A 1 210 ? 47.292 36.221 75.686 1.00 32.53 207 VAL A N 1
ATOM 1650 C CA . VAL A 1 210 ? 45.879 36.536 76.058 1.00 31.09 207 VAL A CA 1
ATOM 1651 C C . VAL A 1 210 ? 45.974 37.144 77.434 1.00 31.63 207 VAL A C 1
ATOM 1652 O O . VAL A 1 210 ? 46.523 36.535 78.339 1.00 31.09 207 VAL A O 1
ATOM 1656 N N . THR A 1 211 ? 45.474 38.365 77.573 1.00 31.15 208 THR A N 1
ATOM 1657 C CA . THR A 1 211 ? 45.635 39.114 78.813 1.00 32.00 208 THR A CA 1
ATOM 1658 C C . THR A 1 211 ? 44.517 40.163 78.929 1.00 32.25 208 THR A C 1
ATOM 1659 O O . THR A 1 211 ? 43.518 40.095 78.224 1.00 32.56 208 THR A O 1
ATOM 1663 N N . THR A 1 212 ? 44.689 41.130 79.822 1.00 34.46 209 THR A N 1
ATOM 1664 C CA . THR A 1 212 ? 43.691 42.174 80.014 1.00 35.73 209 THR A CA 1
ATOM 1665 C C . THR A 1 212 ? 44.429 43.483 80.035 1.00 36.24 209 THR A C 1
ATOM 1666 O O . THR A 1 212 ? 45.653 43.477 80.232 1.00 36.96 209 THR A O 1
ATOM 1670 N N . PRO A 1 213 ? 43.724 44.615 79.772 1.00 37.07 210 PRO A N 1
ATOM 1671 C CA . PRO A 1 213 ? 44.415 45.895 79.663 1.00 37.28 210 PRO A CA 1
ATOM 1672 C C . PRO A 1 213 ? 45.272 46.336 80.847 1.00 38.62 210 PRO A C 1
ATOM 1673 O O . PRO A 1 213 ? 46.318 46.976 80.608 1.00 38.51 210 PRO A O 1
ATOM 1677 N N . PRO A 1 214 ? 44.826 46.094 82.107 1.00 38.41 211 PRO A N 1
ATOM 1678 C CA . PRO A 1 214 ? 45.719 46.577 83.156 1.00 38.53 211 PRO A CA 1
ATOM 1679 C C . PRO A 1 214 ? 47.054 45.842 83.206 1.00 38.34 211 PRO A C 1
ATOM 1680 O O . PRO A 1 214 ? 48.058 46.449 83.576 1.00 38.01 211 PRO A O 1
ATOM 1684 N N . VAL A 1 215 ? 47.052 44.555 82.856 1.00 37.75 212 VAL A N 1
ATOM 1685 C CA . VAL A 1 215 ? 48.288 43.756 82.870 1.00 37.14 212 VAL A CA 1
ATOM 1686 C C . VAL A 1 215 ? 49.152 44.172 81.672 1.00 37.22 212 VAL A C 1
ATOM 1687 O O . VAL A 1 215 ? 50.338 44.399 81.833 1.00 38.13 212 VAL A O 1
ATOM 1691 N N . LEU A 1 216 ? 48.560 44.334 80.487 1.00 36.64 213 LEU A N 1
ATOM 1692 C CA . LEU A 1 216 ? 49.309 44.843 79.335 1.00 36.54 213 LEU A CA 1
ATOM 1693 C C . LEU A 1 216 ? 49.938 46.226 79.580 1.00 36.88 213 LEU A C 1
ATOM 1694 O O . LEU A 1 216 ? 51.120 46.477 79.253 1.00 35.87 213 LEU A O 1
ATOM 1699 N N . ARG A 1 217 ? 49.162 47.126 80.177 1.00 37.91 214 ARG A N 1
ATOM 1700 C CA . ARG A 1 217 ? 49.583 48.508 80.469 1.00 39.02 214 ARG A CA 1
ATOM 1701 C C . ARG A 1 217 ? 50.896 48.500 81.244 1.00 40.63 214 ARG A C 1
ATOM 1702 O O . ARG A 1 217 ? 51.801 49.284 80.977 1.00 41.00 214 ARG A O 1
ATOM 1710 N N . GLU A 1 218 ? 50.974 47.615 82.229 1.00 41.74 215 GLU A N 1
ATOM 1711 C CA . GLU A 1 218 ? 52.140 47.546 83.091 1.00 43.85 215 GLU A CA 1
ATOM 1712 C C . GLU A 1 218 ? 53.325 46.916 82.320 1.00 43.76 215 GLU A C 1
ATOM 1713 O O . GLU A 1 218 ? 54.442 47.431 82.373 1.00 45.21 215 GLU A O 1
ATOM 1719 N N . LEU A 1 219 ? 53.063 45.812 81.613 1.00 43.57 216 LEU A N 1
ATOM 1720 C CA . LEU A 1 219 ? 54.045 45.158 80.745 1.00 43.65 216 LEU A CA 1
ATOM 1721 C C . LEU A 1 219 ? 54.717 46.105 79.748 1.00 44.19 216 LEU A C 1
ATOM 1722 O O . LEU A 1 219 ? 55.919 45.956 79.467 1.00 45.40 216 LEU A O 1
ATOM 1727 N N . LEU A 1 220 ? 53.952 47.062 79.209 1.00 43.52 217 LEU A N 1
ATOM 1728 C CA . LEU A 1 220 ? 54.439 48.038 78.232 1.00 44.36 217 LEU A CA 1
ATOM 1729 C C . LEU A 1 220 ? 55.272 49.168 78.816 1.00 45.82 217 LEU A C 1
ATOM 1730 O O . LEU A 1 220 ? 55.818 50.000 78.065 1.00 44.79 217 LEU A O 1
ATOM 1735 N N . LYS A 1 221 ? 55.346 49.230 80.143 1.00 47.72 218 LYS A N 1
ATOM 1736 C CA . LYS A 1 221 ? 56.094 50.309 80.808 1.00 50.01 218 LYS A CA 1
ATOM 1737 C C . LYS A 1 221 ? 57.577 49.929 80.902 1.00 50.59 218 LYS A C 1
ATOM 1738 O O . LYS A 1 221 ? 58.410 50.781 81.197 1.00 50.82 218 LYS A O 1
ATOM 1744 N N . ARG A 1 222 ? 57.872 48.653 80.630 1.00 51.77 219 ARG A N 1
ATOM 1745 C CA . ARG A 1 222 ? 59.211 48.057 80.741 1.00 52.25 219 ARG A CA 1
ATOM 1746 C C . ARG A 1 222 ? 59.843 47.816 79.352 1.00 52.34 219 ARG A C 1
ATOM 1747 O O . ARG A 1 222 ? 59.503 46.828 78.686 1.00 52.15 219 ARG A O 1
ATOM 1755 N N . PRO A 1 223 ? 60.786 48.695 78.933 1.00 52.29 220 PRO A N 1
ATOM 1756 C CA . PRO A 1 223 ? 61.501 48.624 77.635 1.00 51.95 220 PRO A CA 1
ATOM 1757 C C . PRO A 1 223 ? 61.970 47.217 77.239 1.00 50.72 220 PRO A C 1
ATOM 1758 O O . PRO A 1 223 ? 61.817 46.823 76.084 1.00 50.68 220 PRO A O 1
ATOM 1762 N N . GLU A 1 224 ? 62.468 46.449 78.203 1.00 49.67 221 GLU A N 1
ATOM 1763 C CA . GLU A 1 224 ? 63.006 45.118 77.935 1.00 48.39 221 GLU A CA 1
ATOM 1764 C C . GLU A 1 224 ? 61.950 44.089 77.521 1.00 47.56 221 GLU A C 1
ATOM 1765 O O . GLU A 1 224 ? 62.220 43.189 76.708 1.00 46.60 221 GLU A O 1
ATOM 1771 N N . VAL A 1 225 ? 60.741 44.220 78.082 1.00 46.54 222 VAL A N 1
ATOM 1772 C CA . VAL A 1 225 ? 59.637 43.348 77.719 1.00 45.26 222 VAL A CA 1
ATOM 1773 C C . VAL A 1 225 ? 59.108 43.805 76.351 1.00 44.18 222 VAL A C 1
ATOM 1774 O O . VAL A 1 225 ? 58.786 42.978 75.481 1.00 44.13 222 VAL A O 1
ATOM 1778 N N . VAL A 1 226 ? 59.086 45.117 76.146 1.00 42.47 223 VAL A N 1
ATOM 1779 C CA . VAL A 1 226 ? 58.610 45.689 74.894 1.00 43.26 223 VAL A CA 1
ATOM 1780 C C . VAL A 1 226 ? 59.452 45.179 73.739 1.00 43.54 223 VAL A C 1
ATOM 1781 O O . VAL A 1 226 ? 58.923 44.660 72.739 1.00 42.84 223 VAL A O 1
ATOM 1785 N N . LEU A 1 227 ? 60.773 45.265 73.918 1.00 43.84 224 LEU A N 1
ATOM 1786 C CA . LEU A 1 227 ? 61.696 44.756 72.939 1.00 44.36 224 LEU A CA 1
ATOM 1787 C C . LEU A 1 227 ? 61.388 43.301 72.618 1.00 44.46 224 LEU A C 1
ATOM 1788 O O . LEU A 1 227 ? 61.260 42.941 71.449 1.00 45.38 224 LEU A O 1
ATOM 1793 N N . GLN A 1 228 ? 61.218 42.469 73.640 1.00 44.45 225 GLN A N 1
ATOM 1794 C CA . GLN A 1 228 ? 60.851 41.067 73.428 1.00 45.03 225 GLN A CA 1
ATOM 1795 C C . GLN A 1 228 ? 59.501 40.852 72.682 1.00 44.99 225 GLN A C 1
ATOM 1796 O O . GLN A 1 228 ? 59.421 40.066 71.732 1.00 45.79 225 GLN A O 1
ATOM 1802 N N . MET A 1 229 ? 58.440 41.520 73.133 1.00 44.16 226 MET A N 1
ATOM 1803 C CA . MET A 1 229 ? 57.128 41.367 72.489 1.00 44.52 226 MET A CA 1
ATOM 1804 C C . MET A 1 229 ? 57.179 41.768 71.007 1.00 44.01 226 MET A C 1
ATOM 1805 O O . MET A 1 229 ? 56.634 41.059 70.144 1.00 43.06 226 MET A O 1
ATOM 1810 N N . LYS A 1 230 ? 57.816 42.912 70.732 1.00 44.32 227 LYS A N 1
ATOM 1811 C CA . LYS A 1 230 ? 58.073 43.388 69.380 1.00 46.12 227 LYS A CA 1
ATOM 1812 C C . LYS A 1 230 ? 58.642 42.326 68.434 1.00 46.35 227 LYS A C 1
ATOM 1813 O O . LYS A 1 230 ? 58.298 42.284 67.253 1.00 45.39 227 LYS A O 1
ATOM 1819 N N . GLN A 1 231 ? 59.506 41.475 68.973 1.00 47.17 228 GLN A N 1
ATOM 1820 C CA . GLN A 1 231 ? 60.151 40.413 68.210 1.00 48.17 228 GLN A CA 1
ATOM 1821 C C . GLN A 1 231 ? 59.331 39.137 68.173 1.00 48.16 228 GLN A C 1
ATOM 1822 O O . GLN A 1 231 ? 59.429 38.373 67.219 1.00 47.51 228 GLN A O 1
ATOM 1828 N N . SER A 1 232 ? 58.542 38.898 69.224 1.00 47.56 229 SER A N 1
ATOM 1829 C CA . SER A 1 232 ? 57.950 37.576 69.405 1.00 47.03 229 SER A CA 1
ATOM 1830 C C . SER A 1 232 ? 56.451 37.502 69.079 1.00 45.08 229 SER A C 1
ATOM 1831 O O . SER A 1 232 ? 56.006 36.547 68.455 1.00 44.20 229 SER A O 1
ATOM 1834 N N . LEU A 1 233 ? 55.690 38.511 69.480 1.00 44.16 230 LEU A N 1
ATOM 1835 C CA . LEU A 1 233 ? 54.216 38.377 69.499 1.00 41.66 230 LEU A CA 1
ATOM 1836 C C . LEU A 1 233 ? 53.536 38.625 68.155 1.00 40.30 230 LEU A C 1
ATOM 1837 O O . LEU A 1 233 ? 53.615 39.720 67.600 1.00 40.33 230 LEU A O 1
ATOM 1842 N N . ALA A 1 234 ? 52.885 37.597 67.636 1.00 38.40 231 ALA A N 1
ATOM 1843 C CA . ALA A 1 234 ? 52.049 37.719 66.446 1.00 37.64 231 ALA A CA 1
ATOM 1844 C C . ALA A 1 234 ? 50.656 38.234 66.782 1.00 37.30 231 ALA A C 1
ATOM 1845 O O . ALA A 1 234 ? 50.035 38.930 65.975 1.00 36.29 231 ALA A O 1
ATOM 1847 N N . GLN A 1 235 ? 50.144 37.850 67.951 1.00 36.73 232 GLN A N 1
ATOM 1848 C CA . GLN A 1 235 ? 48.810 38.249 68.341 1.00 37.84 232 GLN A CA 1
ATOM 1849 C C . GLN A 1 235 ? 48.668 38.528 69.842 1.00 36.85 232 GLN A C 1
ATOM 1850 O O . GLN A 1 235 ? 49.261 37.831 70.662 1.00 35.92 232 GLN A O 1
ATOM 1856 N N . ILE A 1 236 ? 47.894 39.572 70.167 1.00 35.30 233 ILE A N 1
ATOM 1857 C CA . ILE A 1 236 ? 47.467 39.828 71.544 1.00 34.82 233 ILE A CA 1
ATOM 1858 C C . ILE A 1 236 ? 45.941 39.822 71.548 1.00 34.55 233 ILE A C 1
ATOM 1859 O O . ILE A 1 236 ? 45.329 40.436 70.671 1.00 34.59 233 ILE A O 1
ATOM 1864 N N . THR A 1 237 ? 45.361 39.069 72.482 1.00 33.97 234 THR A N 1
ATOM 1865 C CA . THR A 1 237 ? 43.901 39.042 72.711 1.00 33.73 234 THR A CA 1
ATOM 1866 C C . THR A 1 237 ? 43.617 39.688 74.070 1.00 34.68 234 THR A C 1
ATOM 1867 O O . THR A 1 237 ? 44.243 39.344 75.074 1.00 34.11 234 THR A O 1
ATOM 1871 N N . LEU A 1 238 ? 42.688 40.634 74.106 1.00 34.27 235 LEU A N 1
ATOM 1872 C CA . LEU A 1 238 ? 42.382 41.349 75.320 1.00 34.88 235 LEU A CA 1
ATOM 1873 C C . LEU A 1 238 ? 40.962 40.957 75.680 1.00 36.30 235 LEU A C 1
ATOM 1874 O O . LEU A 1 238 ? 40.092 40.900 74.828 1.00 36.30 235 LEU A O 1
ATOM 1879 N N . GLY A 1 239 ? 40.739 40.650 76.936 1.00 37.89 236 GLY A N 1
ATOM 1880 C CA . GLY A 1 239 ? 39.448 40.089 77.342 1.00 39.30 236 GLY A CA 1
ATOM 1881 C C . GLY A 1 239 ? 38.852 41.024 78.345 1.00 40.90 236 GLY A C 1
ATOM 1882 O O . GLY A 1 239 ? 39.542 41.921 78.844 1.00 41.12 236 GLY A O 1
ATOM 1883 N N . GLY A 1 240 ? 37.569 40.810 78.652 1.00 42.22 237 GLY A N 1
ATOM 1884 C CA . GLY A 1 240 ? 36.909 41.647 79.637 1.00 43.58 237 GLY A CA 1
ATOM 1885 C C . GLY A 1 240 ? 36.056 42.752 79.045 1.00 44.72 237 GLY A C 1
ATOM 1886 O O . GLY A 1 240 ? 35.879 42.859 77.815 1.00 44.85 237 GLY A O 1
ATOM 1887 N N . THR A 1 241 ? 35.520 43.579 79.935 1.00 44.95 238 THR A N 1
ATOM 1888 C CA . THR A 1 241 ? 34.514 44.551 79.552 1.00 45.31 238 THR A CA 1
ATOM 1889 C C . THR A 1 241 ? 35.012 45.971 79.820 1.00 46.03 238 THR A C 1
ATOM 1890 O O . THR A 1 241 ? 34.220 46.913 79.872 1.00 47.21 238 THR A O 1
ATOM 1894 N N . GLU A 1 242 ? 36.320 46.126 80.005 1.00 45.97 239 GLU A N 1
ATOM 1895 C CA . GLU A 1 242 ? 36.881 47.418 80.317 1.00 46.37 239 GLU A CA 1
ATOM 1896 C C . GLU A 1 242 ? 37.961 47.777 79.287 1.00 46.27 239 GLU A C 1
ATOM 1897 O O . GLU A 1 242 ? 39.051 48.254 79.636 1.00 45.84 239 GLU A O 1
ATOM 1903 N N . LEU A 1 243 ? 37.613 47.570 78.015 1.00 45.43 240 LEU A N 1
ATOM 1904 C CA . LEU A 1 243 ? 38.503 47.829 76.886 1.00 45.16 240 LEU A CA 1
ATOM 1905 C C . LEU A 1 243 ? 38.400 49.253 76.388 1.00 44.46 240 LEU A C 1
ATOM 1906 O O . LEU A 1 243 ? 37.314 49.763 76.166 1.00 45.80 240 LEU A O 1
ATOM 1911 N N . ASN A 1 244 ? 39.540 49.896 76.207 1.00 44.08 241 ASN A N 1
ATOM 1912 C CA . ASN A 1 244 ? 39.597 51.288 75.747 1.00 43.69 241 ASN A CA 1
ATOM 1913 C C . ASN A 1 244 ? 40.103 51.289 74.299 1.00 42.76 241 ASN A C 1
ATOM 1914 O O . ASN A 1 244 ? 41.273 51.002 74.069 1.00 41.31 241 ASN A O 1
ATOM 1919 N N . LEU A 1 245 ? 39.221 51.572 73.329 1.00 42.43 242 LEU A N 1
ATOM 1920 C CA . LEU A 1 245 ? 39.548 51.470 71.897 1.00 41.91 242 LEU A CA 1
ATOM 1921 C C . LEU A 1 245 ? 40.708 52.378 71.466 1.00 42.83 242 LEU A C 1
ATOM 1922 O O . LEU A 1 245 ? 41.659 51.902 70.845 1.00 41.00 242 LEU A O 1
ATOM 1927 N N . ASP A 1 246 ? 40.637 53.661 71.829 1.00 43.10 243 ASP A N 1
ATOM 1928 C CA . ASP A 1 246 ? 41.687 54.622 71.496 1.00 43.88 243 ASP A CA 1
ATOM 1929 C C . ASP A 1 246 ? 43.036 54.181 72.031 1.00 43.63 243 ASP A C 1
ATOM 1930 O O . ASP A 1 246 ? 44.027 54.313 71.330 1.00 42.95 243 ASP A O 1
ATOM 1935 N N . GLU A 1 247 ? 43.069 53.668 73.263 1.00 43.83 244 GLU A N 1
ATOM 1936 C CA . GLU A 1 247 ? 44.311 53.206 73.883 1.00 43.88 244 GLU A CA 1
ATOM 1937 C C . GLU A 1 247 ? 44.868 51.977 73.167 1.00 43.75 244 GLU A C 1
ATOM 1938 O O . GLU A 1 247 ? 46.085 51.895 72.928 1.00 43.57 244 GLU A O 1
ATOM 1944 N N . ILE A 1 248 ? 43.993 51.025 72.835 1.00 42.26 245 ILE A N 1
ATOM 1945 C CA . ILE A 1 248 ? 44.404 49.832 72.094 1.00 42.00 245 ILE A CA 1
ATOM 1946 C C . ILE A 1 248 ? 44.938 50.236 70.712 1.00 42.44 245 ILE A C 1
ATOM 1947 O O . ILE A 1 248 ? 45.953 49.708 70.265 1.00 41.98 245 ILE A O 1
ATOM 1952 N N . LYS A 1 249 ? 44.259 51.176 70.056 1.00 42.21 246 LYS A N 1
ATOM 1953 C CA . LYS A 1 249 ? 44.673 51.637 68.747 1.00 42.28 246 LYS A CA 1
ATOM 1954 C C . LYS A 1 249 ? 46.063 52.284 68.874 1.00 42.50 246 LYS A C 1
ATOM 1955 O O . LYS A 1 249 ? 46.907 52.106 67.995 1.00 42.66 246 LYS A O 1
ATOM 1961 N N . PHE A 1 250 ? 46.292 53.028 69.956 1.00 42.77 247 PHE A N 1
ATOM 1962 C CA . PHE A 1 250 ? 47.606 53.605 70.215 1.00 44.14 247 PHE A CA 1
ATOM 1963 C C . PHE A 1 250 ? 48.695 52.521 70.327 1.00 43.31 247 PHE A C 1
ATOM 1964 O O . PHE A 1 250 ? 49.715 52.592 69.631 1.00 44.10 247 PHE A O 1
ATOM 1972 N N . ILE A 1 251 ? 48.475 51.525 71.180 1.00 41.74 248 ILE A N 1
ATOM 1973 C CA . ILE A 1 251 ? 49.396 50.365 71.309 1.00 41.24 248 ILE A CA 1
ATOM 1974 C C . ILE A 1 251 ? 49.639 49.619 69.979 1.00 40.67 248 ILE A C 1
ATOM 1975 O O . ILE A 1 251 ? 50.790 49.308 69.645 1.00 41.30 248 ILE A O 1
ATOM 1980 N N . ALA A 1 252 ? 48.579 49.361 69.221 1.00 39.87 249 ALA A N 1
ATOM 1981 C CA . ALA A 1 252 ? 48.661 48.673 67.928 1.00 41.01 249 ALA A CA 1
ATOM 1982 C C . ALA A 1 252 ? 49.488 49.405 66.838 1.00 42.09 249 ALA A C 1
ATOM 1983 O O . ALA A 1 252 ? 50.101 48.743 65.983 1.00 42.68 249 ALA A O 1
ATOM 1985 N N . SER A 1 253 ? 49.480 50.735 66.846 1.00 42.08 250 SER A N 1
ATOM 1986 C CA . SER A 1 253 ? 50.214 51.519 65.832 1.00 43.94 250 SER A CA 1
ATOM 1987 C C . SER A 1 253 ? 51.551 52.054 66.340 1.00 44.33 250 SER A C 1
ATOM 1988 O O . SER A 1 253 ? 52.553 52.036 65.608 1.00 45.14 250 SER A O 1
ATOM 1991 N N . GLU A 1 254 ? 51.572 52.555 67.570 1.00 44.20 251 GLU A N 1
ATOM 1992 C CA . GLU A 1 254 ? 52.784 53.217 68.080 1.00 44.98 251 GLU A CA 1
ATOM 1993 C C . GLU A 1 254 ? 53.758 52.288 68.764 1.00 43.91 251 GLU A C 1
ATOM 1994 O O . GLU A 1 254 ? 54.939 52.617 68.847 1.00 44.39 251 GLU A O 1
ATOM 2000 N N . ILE A 1 255 ? 53.287 51.151 69.276 1.00 42.37 252 ILE A N 1
ATOM 2001 C CA . ILE A 1 255 ? 54.163 50.256 70.051 1.00 41.87 252 ILE A CA 1
ATOM 2002 C C . ILE A 1 255 ? 54.386 48.883 69.420 1.00 40.52 252 ILE A C 1
ATOM 2003 O O . ILE A 1 255 ? 55.536 48.439 69.266 1.00 40.38 252 ILE A O 1
ATOM 2008 N N . LEU A 1 256 ? 53.304 48.189 69.080 1.00 38.89 253 LEU A N 1
ATOM 2009 C CA . LEU A 1 256 ? 53.434 46.842 68.532 1.00 36.88 253 LEU A CA 1
ATOM 2010 C C . LEU A 1 256 ? 52.793 46.688 67.142 1.00 36.76 253 LEU A C 1
ATOM 2011 O O . LEU A 1 256 ? 51.905 45.856 66.979 1.00 35.15 253 LEU A O 1
ATOM 2016 N N . PRO A 1 257 ? 53.266 47.481 66.126 1.00 35.60 254 PRO A N 1
ATOM 2017 C CA . PRO A 1 257 ? 52.646 47.487 64.800 1.00 35.41 254 PRO A CA 1
ATOM 2018 C C . PRO A 1 257 ? 52.709 46.172 64.038 1.00 35.83 254 PRO A C 1
ATOM 2019 O O . PRO A 1 257 ? 51.946 46.008 63.080 1.00 36.59 254 PRO A O 1
ATOM 2023 N N . ASP A 1 258 ? 53.563 45.241 64.458 1.00 34.94 255 ASP A N 1
ATOM 2024 C CA . ASP A 1 258 ? 53.592 43.912 63.844 1.00 35.91 255 ASP A CA 1
ATOM 2025 C C . ASP A 1 258 ? 52.705 42.883 64.542 1.00 36.10 255 ASP A C 1
ATOM 2026 O O . ASP A 1 258 ? 52.670 41.725 64.122 1.00 36.40 255 ASP A O 1
ATOM 2031 N N . CYS A 1 259 ? 52.019 43.301 65.601 1.00 35.20 256 CYS A N 1
ATOM 2032 C CA . CYS A 1 259 ? 51.177 42.419 66.397 1.00 34.94 256 CYS A CA 1
ATOM 2033 C C . CYS A 1 259 ? 49.714 42.691 66.023 1.00 34.95 256 CYS A C 1
ATOM 2034 O O . CYS A 1 259 ? 49.336 43.836 65.822 1.00 34.00 256 CYS A O 1
ATOM 2037 N N . GLU A 1 260 ? 48.929 41.631 65.866 1.00 34.93 257 GLU A N 1
ATOM 2038 C CA . GLU A 1 260 ? 47.499 41.774 65.658 1.00 35.36 257 GLU A CA 1
ATOM 2039 C C . GLU A 1 260 ? 46.797 41.870 67.008 1.00 35.32 257 GLU A C 1
ATOM 2040 O O . GLU A 1 260 ? 47.195 41.209 67.966 1.00 34.72 257 GLU A O 1
ATOM 2046 N N . PHE A 1 261 ? 45.765 42.703 67.081 1.00 34.94 258 PHE A N 1
ATOM 2047 C CA . PHE A 1 261 ? 45.004 42.878 68.310 1.00 35.80 258 PHE A CA 1
ATOM 2048 C C . PHE A 1 261 ? 43.559 42.540 68.116 1.00 36.01 258 PHE A C 1
ATOM 2049 O O . PHE A 1 261 ? 42.926 43.010 67.167 1.00 36.09 258 PHE A O 1
ATOM 2057 N N . SER A 1 262 ? 43.043 41.729 69.037 1.00 37.04 259 SER A N 1
ATOM 2058 C CA . SER A 1 262 ? 41.644 41.335 69.043 1.00 37.31 259 SER A CA 1
ATOM 2059 C C . SER A 1 262 ? 41.121 41.280 70.478 1.00 36.24 259 SER A C 1
ATOM 2060 O O . SER A 1 262 ? 41.879 41.326 71.443 1.00 34.83 259 SER A O 1
ATOM 2063 N N . ALA A 1 263 ? 39.810 41.276 70.606 1.00 36.09 260 ALA A N 1
ATOM 2064 C CA . ALA A 1 263 ? 39.194 41.259 71.907 1.00 34.74 260 ALA A CA 1
ATOM 2065 C C . ALA A 1 263 ? 38.379 40.003 71.984 1.00 34.62 260 ALA A C 1
ATOM 2066 O O . ALA A 1 263 ? 37.961 39.464 70.979 1.00 34.82 260 ALA A O 1
ATOM 2068 N N . SER A 1 264 ? 38.159 39.540 73.204 1.00 34.27 261 SER A N 1
ATOM 2069 C CA . SER A 1 264 ? 37.444 38.318 73.438 1.00 34.92 261 SER A CA 1
ATOM 2070 C C . SER A 1 264 ? 36.399 38.715 74.495 1.00 33.88 261 SER A C 1
ATOM 2071 O O . SER A 1 264 ? 36.709 39.447 75.432 1.00 33.34 261 SER A O 1
ATOM 2074 N N . TYR A 1 265 ? 35.150 38.305 74.298 1.00 33.54 262 TYR A N 1
ATOM 2075 C CA . TYR A 1 265 ? 34.115 38.612 75.264 1.00 32.99 262 TYR A CA 1
ATOM 2076 C C . TYR A 1 265 ? 33.581 37.287 75.737 1.00 33.69 262 TYR A C 1
ATOM 2077 O O . TYR A 1 265 ? 33.049 36.508 74.965 1.00 33.14 262 TYR A O 1
ATOM 2086 N N . GLY A 1 266 ? 33.710 37.033 77.025 1.00 34.81 263 GLY A N 1
ATOM 2087 C CA . GLY A 1 266 ? 33.409 35.720 77.537 1.00 35.50 263 GLY A CA 1
ATOM 2088 C C . GLY A 1 266 ? 31.998 35.723 78.071 1.00 36.46 263 GLY A C 1
ATOM 2089 O O . GLY A 1 266 ? 31.570 36.691 78.697 1.00 36.43 263 GLY A O 1
ATOM 2090 N N . SER A 1 267 ? 31.267 34.670 77.721 1.00 37.19 264 SER A N 1
ATOM 2091 C CA A SER A 1 267 ? 29.992 34.388 78.364 0.50 37.36 264 SER A CA 1
ATOM 2092 C CA B SER A 1 267 ? 29.946 34.376 78.265 0.50 37.19 264 SER A CA 1
ATOM 2093 C C . SER A 1 267 ? 29.986 32.970 78.888 1.00 37.16 264 SER A C 1
ATOM 2094 O O . SER A 1 267 ? 29.577 32.010 78.218 1.00 37.63 264 SER A O 1
ATOM 2099 N N . THR A 1 268 ? 30.442 32.842 80.125 1.00 36.43 265 THR A N 1
ATOM 2100 C CA . THR A 1 268 ? 30.398 31.552 80.844 1.00 36.02 265 THR A CA 1
ATOM 2101 C C . THR A 1 268 ? 28.971 30.980 80.961 1.00 33.25 265 THR A C 1
ATOM 2102 O O . THR A 1 268 ? 28.782 29.791 80.849 1.00 30.38 265 THR A O 1
ATOM 2106 N N . SER A 1 269 ? 27.962 31.842 81.134 1.00 31.13 266 SER A N 1
ATOM 2107 C CA . SER A 1 269 ? 26.559 31.405 81.155 1.00 31.55 266 SER A CA 1
ATOM 2108 C C . SER A 1 269 ? 26.147 30.681 79.878 1.00 30.64 266 SER A C 1
ATOM 2109 O O . SER A 1 269 ? 25.236 29.845 79.904 1.00 30.86 266 SER A O 1
ATOM 2112 N N . ALA A 1 270 ? 26.771 31.062 78.764 1.00 28.58 267 ALA A N 1
ATOM 2113 C CA . ALA A 1 270 ? 26.501 30.432 77.465 1.00 29.09 267 ALA A CA 1
ATOM 2114 C C . ALA A 1 270 ? 27.615 29.459 77.061 1.00 28.62 267 ALA A C 1
ATOM 2115 O O . ALA A 1 270 ? 27.687 29.015 75.895 1.00 27.87 267 ALA A O 1
ATOM 2117 N N . LEU A 1 271 ? 28.486 29.137 78.022 1.00 26.96 268 LEU A N 1
ATOM 2118 C CA . LEU A 1 271 ? 29.561 28.144 77.814 1.00 27.75 268 LEU A CA 1
ATOM 2119 C C . LEU A 1 271 ? 30.516 28.596 76.712 1.00 27.45 268 LEU A C 1
ATOM 2120 O O . LEU A 1 271 ? 31.098 27.795 76.037 1.00 28.05 268 LEU A O 1
ATOM 2125 N N . GLY A 1 272 ? 30.655 29.888 76.494 1.00 28.28 269 GLY A N 1
ATOM 2126 C CA . GLY A 1 272 ? 31.441 30.324 75.355 1.00 29.05 269 GLY A CA 1
ATOM 2127 C C . GLY A 1 272 ? 32.154 31.645 75.408 1.00 30.90 269 GLY A C 1
ATOM 2128 O O . GLY A 1 272 ? 32.205 32.340 76.437 1.00 30.91 269 GLY A O 1
ATOM 2129 N N . VAL A 1 273 ? 32.676 32.004 74.243 1.00 31.51 270 VAL A N 1
ATOM 2130 C CA . VAL A 1 273 ? 33.339 33.244 74.048 1.00 33.29 270 VAL A CA 1
ATOM 2131 C C . VAL A 1 273 ? 32.893 33.812 72.692 1.00 33.31 270 VAL A C 1
ATOM 2132 O O . VAL A 1 273 ? 32.607 33.054 71.755 1.00 31.25 270 VAL A O 1
ATOM 2136 N N . SER A 1 274 ? 32.814 35.140 72.620 1.00 33.92 271 SER A N 1
ATOM 2137 C CA . SER A 1 274 ? 32.582 35.834 71.343 1.00 36.31 271 SER A CA 1
ATOM 2138 C C . SER A 1 274 ? 33.814 36.581 70.822 1.00 37.55 271 SER A C 1
ATOM 2139 O O . SER A 1 274 ? 34.586 37.163 71.608 1.00 37.94 271 SER A O 1
ATOM 2142 N N . ARG A 1 275 ? 33.976 36.580 69.488 1.00 38.41 272 ARG A N 1
ATOM 2143 C CA . ARG A 1 275 ? 35.211 37.011 68.816 1.00 40.11 272 ARG A CA 1
ATOM 2144 C C . ARG A 1 275 ? 35.042 38.400 68.177 1.00 38.92 272 ARG A C 1
ATOM 2145 O O . ARG A 1 275 ? 34.079 38.628 67.453 1.00 38.18 272 ARG A O 1
ATOM 2153 N N . SER A 1 276 ? 35.950 39.324 68.481 1.00 37.56 273 SER A N 1
ATOM 2154 C CA . SER A 1 276 ? 35.900 40.641 67.870 1.00 37.66 273 SER A CA 1
ATOM 2155 C C . SER A 1 276 ? 36.529 40.629 66.470 1.00 37.92 273 SER A C 1
ATOM 2156 O O . SER A 1 276 ? 37.336 39.757 66.134 1.00 37.29 273 SER A O 1
ATOM 2159 N N . LEU A 1 277 ? 36.151 41.601 65.652 1.00 36.75 274 LEU A N 1
ATOM 2160 C CA . LEU A 1 277 ? 36.910 41.886 64.443 1.00 36.75 274 LEU A CA 1
ATOM 2161 C C . LEU A 1 277 ? 38.288 42.389 64.902 1.00 36.16 274 LEU A C 1
ATOM 2162 O O . LEU A 1 277 ? 38.439 42.888 66.011 1.00 35.12 274 LEU A O 1
ATOM 2167 N N . LEU A 1 278 ? 39.282 42.259 64.046 1.00 37.31 275 LEU A N 1
ATOM 2168 C CA . LEU A 1 278 ? 40.622 42.747 64.373 1.00 38.14 275 LEU A CA 1
ATOM 2169 C C . LEU A 1 278 ? 40.548 44.250 64.595 1.00 38.12 275 LEU A C 1
ATOM 2170 O O . LEU A 1 278 ? 39.775 44.954 63.930 1.00 38.41 275 LEU A O 1
ATOM 2175 N N . ILE A 1 279 ? 41.278 44.729 65.586 1.00 37.74 276 ILE A N 1
ATOM 2176 C CA . ILE A 1 279 ? 41.312 46.136 65.897 1.00 38.34 276 ILE A CA 1
ATOM 2177 C C . ILE A 1 279 ? 42.491 46.777 65.145 1.00 39.97 276 ILE A C 1
ATOM 2178 O O . ILE A 1 279 ? 43.663 46.372 65.317 1.00 39.37 276 ILE A O 1
ATOM 2183 N N . THR A 1 280 ? 42.158 47.737 64.286 1.00 39.97 277 THR A N 1
ATOM 2184 C CA . THR A 1 280 ? 43.111 48.431 63.418 1.00 41.90 277 THR A CA 1
ATOM 2185 C C . THR A 1 280 ? 42.913 49.931 63.582 1.00 41.71 277 THR A C 1
ATOM 2186 O O . THR A 1 280 ? 42.120 50.373 64.422 1.00 41.14 277 THR A O 1
ATOM 2190 N N . SER A 1 281 ? 43.616 50.714 62.756 1.00 41.33 278 SER A N 1
ATOM 2191 C CA . SER A 1 281 ? 43.559 52.178 62.833 1.00 41.91 278 SER A CA 1
ATOM 2192 C C . SER A 1 281 ? 42.205 52.660 62.296 1.00 41.46 278 SER A C 1
ATOM 2193 O O . SER A 1 281 ? 41.825 53.797 62.504 1.00 41.79 278 SER A O 1
ATOM 2196 N N . GLU A 1 282 ? 41.530 51.784 61.567 1.00 41.35 279 GLU A N 1
ATOM 2197 C CA . GLU A 1 282 ? 40.241 52.073 60.944 1.00 41.93 279 GLU A CA 1
ATOM 2198 C C . GLU A 1 282 ? 39.103 51.852 61.918 1.00 41.30 279 GLU A C 1
ATOM 2199 O O . GLU A 1 282 ? 37.969 52.296 61.671 1.00 41.53 279 GLU A O 1
ATOM 2205 N N . SER A 1 283 ? 39.390 51.128 63.002 1.00 40.48 280 SER A N 1
ATOM 2206 C CA . SER A 1 283 ? 38.352 50.697 63.963 1.00 39.13 280 SER A CA 1
ATOM 2207 C C . SER A 1 283 ? 37.676 51.851 64.680 1.00 39.13 280 SER A C 1
ATOM 2208 O O . SER A 1 283 ? 38.353 52.672 65.305 1.00 37.39 280 SER A O 1
ATOM 2211 N N . GLN A 1 284 ? 36.335 51.899 64.588 1.00 38.86 281 GLN A N 1
ATOM 2212 C CA . GLN A 1 284 ? 35.533 52.962 65.262 1.00 39.06 281 GLN A CA 1
ATOM 2213 C C . GLN A 1 284 ? 34.811 52.409 66.507 1.00 37.44 281 GLN A C 1
ATOM 2214 O O . GLN A 1 284 ? 34.529 53.145 67.451 1.00 37.55 281 GLN A O 1
ATOM 2220 N N . GLN A 1 285 ? 34.543 51.108 66.486 1.00 35.97 282 GLN A N 1
ATOM 2221 C CA . GLN A 1 285 ? 34.002 50.380 67.618 1.00 35.12 282 GLN A CA 1
ATOM 2222 C C . GLN A 1 285 ? 34.729 49.047 67.693 1.00 34.65 282 GLN A C 1
ATOM 2223 O O . GLN A 1 285 ? 35.324 48.621 66.716 1.00 34.80 282 GLN A O 1
ATOM 2229 N N . VAL A 1 286 ? 34.660 48.388 68.850 1.00 33.62 283 VAL A N 1
ATOM 2230 C CA . VAL A 1 286 ? 35.052 46.986 68.959 1.00 32.74 283 VAL A CA 1
ATOM 2231 C C . VAL A 1 286 ? 33.775 46.177 68.782 1.00 32.59 283 VAL A C 1
ATOM 2232 O O . VAL A 1 286 ? 32.832 46.359 69.549 1.00 31.89 283 VAL A O 1
ATOM 2236 N N . ILE A 1 287 ? 33.775 45.284 67.801 1.00 31.76 284 ILE A N 1
ATOM 2237 C CA . ILE A 1 287 ? 32.581 44.654 67.284 1.00 33.49 284 ILE A CA 1
ATOM 2238 C C . ILE A 1 287 ? 32.761 43.156 67.415 1.00 33.13 284 ILE A C 1
ATOM 2239 O O . ILE A 1 287 ? 33.785 42.623 66.962 1.00 34.30 284 ILE A O 1
ATOM 2244 N N . TYR A 1 288 ? 31.772 42.479 68.007 1.00 31.68 285 TYR A N 1
ATOM 2245 C CA . TYR A 1 288 ? 31.853 41.063 68.346 1.00 30.91 285 TYR A CA 1
ATOM 2246 C C . TYR A 1 288 ? 30.797 40.251 67.652 1.00 31.36 285 TYR A C 1
ATOM 2247 O O . TYR A 1 288 ? 29.625 40.669 67.589 1.00 31.33 285 TYR A O 1
ATOM 2256 N N . ASP A 1 289 ? 31.190 39.063 67.175 1.00 31.27 286 ASP A N 1
ATOM 2257 C CA . ASP A 1 289 ? 30.228 38.073 66.654 1.00 33.21 286 ASP A CA 1
ATOM 2258 C C . ASP A 1 289 ? 30.172 36.836 67.543 1.00 33.26 286 ASP A C 1
ATOM 2259 O O . ASP A 1 289 ? 31.191 36.429 68.127 1.00 32.53 286 ASP A O 1
ATOM 2264 N N . SER A 1 290 ? 28.969 36.263 67.658 1.00 33.06 287 SER A N 1
ATOM 2265 C CA . SER A 1 290 ? 28.738 35.053 68.452 1.00 33.00 287 SER A CA 1
ATOM 2266 C C . SER A 1 290 ? 28.659 33.862 67.523 1.00 32.58 287 SER A C 1
ATOM 2267 O O . SER A 1 290 ? 28.430 34.016 66.319 1.00 32.18 287 SER A O 1
ATOM 2270 N N . PHE A 1 291 ? 28.868 32.687 68.100 1.00 31.83 288 PHE A N 1
ATOM 2271 C CA . PHE A 1 291 ? 28.745 31.396 67.432 1.00 31.75 288 PHE A CA 1
ATOM 2272 C C . PHE A 1 291 ? 27.262 31.025 67.247 1.00 31.37 288 PHE A C 1
ATOM 2273 O O . PHE A 1 291 ? 26.763 30.062 67.823 1.00 30.93 288 PHE A O 1
ATOM 2281 N N . SER A 1 292 ? 26.557 31.802 66.423 1.00 30.79 289 SER A N 1
ATOM 2282 C CA . SER A 1 292 ? 25.157 31.516 66.080 1.00 30.82 289 SER A CA 1
ATOM 2283 C C . SER A 1 292 ? 25.096 30.224 65.275 1.00 31.23 289 SER A C 1
ATOM 2284 O O . SER A 1 292 ? 26.010 29.952 64.468 1.00 31.89 289 SER A O 1
ATOM 2287 N N . PRO A 1 293 ? 24.046 29.418 65.457 1.00 31.12 290 PRO A N 1
ATOM 2288 C CA . PRO A 1 293 ? 22.859 29.578 66.329 1.00 31.45 290 PRO A CA 1
ATOM 2289 C C . PRO A 1 293 ? 23.063 29.040 67.776 1.00 31.00 290 PRO A C 1
ATOM 2290 O O . PRO A 1 293 ? 22.123 29.110 68.576 1.00 30.00 290 PRO A O 1
ATOM 2294 N N . PHE A 1 294 ? 24.261 28.513 68.091 1.00 30.15 291 PHE A N 1
ATOM 2295 C CA . PHE A 1 294 ? 24.542 27.917 69.418 1.00 29.20 291 PHE A CA 1
ATOM 2296 C C . PHE A 1 294 ? 24.474 28.966 70.507 1.00 28.31 291 PHE A C 1
ATOM 2297 O O . PHE A 1 294 ? 23.876 28.731 71.545 1.00 28.75 291 PHE A O 1
ATOM 2305 N N . ILE A 1 295 ? 25.103 30.110 70.259 1.00 27.82 292 ILE A N 1
ATOM 2306 C CA . ILE A 1 295 ? 25.126 31.257 71.173 1.00 27.36 292 ILE A CA 1
ATOM 2307 C C . ILE A 1 295 ? 24.548 32.440 70.399 1.00 27.92 292 ILE A C 1
ATOM 2308 O O . ILE A 1 295 ? 25.079 32.807 69.351 1.00 27.21 292 ILE A O 1
ATOM 2313 N N . THR A 1 296 ? 23.459 33.016 70.911 1.00 27.73 293 THR A N 1
ATOM 2314 C CA . THR A 1 296 ? 22.802 34.156 70.259 1.00 28.55 293 THR A CA 1
ATOM 2315 C C . THR A 1 296 ? 22.550 35.269 71.293 1.00 28.75 293 THR A C 1
ATOM 2316 O O . THR A 1 296 ? 22.267 34.992 72.457 1.00 28.72 293 THR A O 1
ATOM 2320 N N . TYR A 1 297 ? 22.695 36.514 70.878 1.00 28.11 294 TYR A N 1
ATOM 2321 C CA . TYR A 1 297 ? 22.433 37.635 71.746 1.00 29.35 294 TYR A CA 1
ATOM 2322 C C . TYR A 1 297 ? 21.210 38.430 71.332 1.00 30.03 294 TYR A C 1
ATOM 2323 O O . TYR A 1 297 ? 20.916 38.543 70.131 1.00 28.96 294 TYR A O 1
ATOM 2332 N N . ASP A 1 298 ? 20.559 39.030 72.332 1.00 29.54 295 ASP A N 1
ATOM 2333 C CA . ASP A 1 298 ? 19.511 40.036 72.126 1.00 30.88 295 ASP A CA 1
ATOM 2334 C C . ASP A 1 298 ? 19.957 41.179 73.020 1.00 31.36 295 ASP A C 1
ATOM 2335 O O . ASP A 1 298 ? 20.640 40.946 74.025 1.00 33.77 295 ASP A O 1
ATOM 2340 N N . VAL A 1 299 ? 19.688 42.412 72.625 1.00 29.96 296 VAL A N 1
ATOM 2341 C CA . VAL A 1 299 ? 20.172 43.570 73.365 1.00 29.56 296 VAL A CA 1
ATOM 2342 C C . VAL A 1 299 ? 18.912 44.394 73.703 1.00 29.88 296 VAL A C 1
ATOM 2343 O O . VAL A 1 299 ? 18.183 44.803 72.769 1.00 29.74 296 VAL A O 1
ATOM 2347 N N . VAL A 1 300 ? 18.647 44.581 75.007 1.00 29.90 297 VAL A N 1
ATOM 2348 C CA . VAL A 1 300 ? 17.332 45.085 75.450 1.00 30.68 297 VAL A CA 1
ATOM 2349 C C . VAL A 1 300 ? 17.393 46.382 76.229 1.00 31.69 297 VAL A C 1
ATOM 2350 O O . VAL A 1 300 ? 18.340 46.670 76.962 1.00 31.87 297 VAL A O 1
ATOM 2354 N N . ASP A 1 301 ? 16.354 47.185 76.075 1.00 32.44 298 ASP A N 1
ATOM 2355 C CA . ASP A 1 301 ? 16.330 48.462 76.753 1.00 34.62 298 ASP A CA 1
ATOM 2356 C C . ASP A 1 301 ? 16.421 48.298 78.287 1.00 34.78 298 ASP A C 1
ATOM 2357 O O . ASP A 1 301 ? 15.776 47.419 78.849 1.00 33.64 298 ASP A O 1
ATOM 2362 N N . SER A 1 302 ? 17.246 49.142 78.918 1.00 36.49 299 SER A N 1
ATOM 2363 C CA . SER A 1 302 ? 17.490 49.089 80.360 1.00 38.65 299 SER A CA 1
ATOM 2364 C C . SER A 1 302 ? 16.231 49.331 81.179 1.00 38.87 299 SER A C 1
ATOM 2365 O O . SER A 1 302 ? 16.105 48.794 82.280 1.00 39.07 299 SER A O 1
ATOM 2368 N N . ILE A 1 303 ? 15.317 50.132 80.635 1.00 38.54 300 ILE A N 1
ATOM 2369 C CA . ILE A 1 303 ? 14.066 50.487 81.316 1.00 38.34 300 ILE A CA 1
ATOM 2370 C C . ILE A 1 303 ? 12.929 49.576 80.855 1.00 37.36 300 ILE A C 1
ATOM 2371 O O . ILE A 1 303 ? 12.319 48.861 81.670 1.00 37.26 300 ILE A O 1
ATOM 2376 N N . THR A 1 304 ? 12.687 49.530 79.554 1.00 36.28 301 THR A N 1
ATOM 2377 C CA . THR A 1 304 ? 11.525 48.782 79.032 1.00 35.60 301 THR A CA 1
ATOM 2378 C C . THR A 1 304 ? 11.699 47.280 78.690 1.00 35.57 301 THR A C 1
ATOM 2379 O O . THR A 1 304 ? 10.704 46.610 78.404 1.00 34.56 301 THR A O 1
ATOM 2383 N N . ALA A 1 305 ? 12.938 46.765 78.669 1.00 34.88 302 ALA A N 1
ATOM 2384 C CA . ALA A 1 305 ? 13.167 45.324 78.401 1.00 34.50 302 ALA A CA 1
ATOM 2385 C C . ALA A 1 305 ? 12.790 44.912 76.978 1.00 34.08 302 ALA A C 1
ATOM 2386 O O . ALA A 1 305 ? 12.717 43.727 76.656 1.00 34.27 302 ALA A O 1
ATOM 2388 N N . GLN A 1 306 ? 12.557 45.898 76.117 1.00 34.17 303 GLN A N 1
ATOM 2389 C CA . GLN A 1 306 ? 12.319 45.633 74.687 1.00 33.68 303 GLN A CA 1
ATOM 2390 C C . GLN A 1 306 ? 13.631 45.724 73.907 1.00 32.23 303 GLN A C 1
ATOM 2391 O O . GLN A 1 306 ? 14.451 46.557 74.228 1.00 31.40 303 GLN A O 1
ATOM 2397 N N . THR A 1 307 ? 13.796 44.905 72.873 1.00 30.95 304 THR A N 1
ATOM 2398 C CA . THR A 1 307 ? 15.003 45.000 72.027 1.00 31.99 304 THR A CA 1
ATOM 2399 C C . THR A 1 307 ? 15.239 46.447 71.528 1.00 32.96 304 THR A C 1
ATOM 2400 O O . THR A 1 307 ? 14.308 47.126 71.046 1.00 31.87 304 THR A O 1
ATOM 2404 N N . VAL A 1 308 ? 16.469 46.925 71.649 1.00 32.05 305 VAL A N 1
ATOM 2405 C CA . VAL A 1 308 ? 16.753 48.295 71.257 1.00 32.59 305 VAL A CA 1
ATOM 2406 C C . VAL A 1 308 ? 16.855 48.418 69.740 1.00 32.01 305 VAL A C 1
ATOM 2407 O O . VAL A 1 308 ? 16.891 47.413 69.044 1.00 31.83 305 VAL A O 1
ATOM 2411 N N . GLU A 1 309 ? 16.899 49.657 69.240 1.00 32.68 306 GLU A N 1
ATOM 2412 C CA . GLU A 1 309 ? 17.180 49.891 67.836 1.00 33.84 306 GLU A CA 1
ATOM 2413 C C . GLU A 1 309 ? 18.651 49.648 67.586 1.00 34.54 306 GLU A C 1
ATOM 2414 O O . GLU A 1 309 ? 19.476 49.904 68.463 1.00 34.98 306 GLU A O 1
ATOM 2420 N N . TYR A 1 310 ? 18.981 49.172 66.395 1.00 35.03 307 TYR A N 1
ATOM 2421 C CA . TYR A 1 310 ? 20.400 49.061 66.023 1.00 35.97 307 TYR A CA 1
ATOM 2422 C C . TYR A 1 310 ? 21.113 50.381 66.288 1.00 36.65 307 TYR A C 1
ATOM 2423 O O . TYR A 1 310 ? 20.549 51.480 66.068 1.00 36.47 307 TYR A O 1
ATOM 2432 N N . GLY A 1 311 ? 22.325 50.298 66.814 1.00 35.50 308 GLY A N 1
ATOM 2433 C CA . GLY A 1 311 ? 23.039 51.507 67.204 1.00 35.56 308 GLY A CA 1
ATOM 2434 C C . GLY A 1 311 ? 22.855 52.000 68.637 1.00 36.11 308 GLY A C 1
ATOM 2435 O O . GLY A 1 311 ? 23.663 52.810 69.138 1.00 36.19 308 GLY A O 1
ATOM 2436 N N . GLU A 1 312 ? 21.810 51.517 69.312 1.00 35.23 309 GLU A N 1
ATOM 2437 C CA . GLU A 1 312 ? 21.573 51.889 70.712 1.00 36.08 309 GLU A CA 1
ATOM 2438 C C . GLU A 1 312 ? 22.250 50.883 71.645 1.00 34.73 309 GLU A C 1
ATOM 2439 O O . GLU A 1 312 ? 22.393 49.731 71.276 1.00 34.53 309 GLU A O 1
ATOM 2445 N N . ARG A 1 313 ? 22.613 51.348 72.847 1.00 34.70 310 ARG A N 1
ATOM 2446 C CA . ARG A 1 313 ? 23.111 50.530 73.960 1.00 33.24 310 ARG A CA 1
ATOM 2447 C C . ARG A 1 313 ? 21.937 49.958 74.742 1.00 33.35 310 ARG A C 1
ATOM 2448 O O . ARG A 1 313 ? 20.942 50.671 75.026 1.00 32.66 310 ARG A O 1
ATOM 2456 N N . GLY A 1 314 ? 22.046 48.684 75.099 1.00 31.71 311 GLY A N 1
ATOM 2457 C CA . GLY A 1 314 ? 21.055 48.036 75.955 1.00 32.05 311 GLY A CA 1
ATOM 2458 C C . GLY A 1 314 ? 21.715 46.897 76.724 1.00 31.68 311 GLY A C 1
ATOM 2459 O O . GLY A 1 314 ? 22.935 46.648 76.586 1.00 31.47 311 GLY A O 1
ATOM 2460 N N . ASN A 1 315 ? 20.912 46.190 77.514 1.00 30.51 312 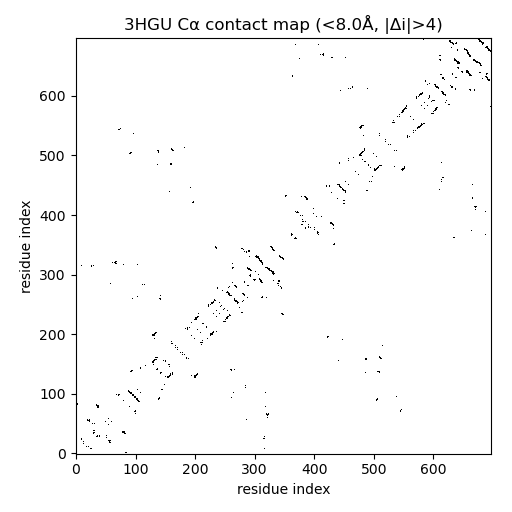ASN A N 1
ATOM 2461 C CA . ASN A 1 315 ? 21.415 45.099 78.346 1.00 31.24 312 ASN A CA 1
ATOM 2462 C C . ASN A 1 315 ? 21.577 43.814 77.515 1.00 29.84 312 ASN A C 1
ATOM 2463 O O . ASN A 1 315 ? 20.700 43.463 76.737 1.00 30.17 312 ASN A O 1
ATOM 2468 N N . VAL A 1 316 ? 22.664 43.076 77.725 1.00 28.31 313 VAL A N 1
ATOM 2469 C CA . VAL A 1 316 ? 22.938 41.870 76.942 1.00 27.93 313 VAL A CA 1
ATOM 2470 C C . VAL A 1 316 ? 22.190 40.670 77.483 1.00 27.56 313 VAL A C 1
ATOM 2471 O O . VAL A 1 316 ? 22.285 40.394 78.684 1.00 27.48 313 VAL A O 1
ATOM 2475 N N . ILE A 1 317 ? 21.444 39.977 76.613 1.00 26.82 314 ILE A N 1
ATOM 2476 C CA . ILE A 1 317 ? 20.750 38.738 76.951 1.00 27.19 314 ILE A CA 1
ATOM 2477 C C . ILE A 1 317 ? 21.321 37.651 76.056 1.00 27.01 314 ILE A C 1
ATOM 2478 O O . ILE A 1 317 ? 21.273 37.779 74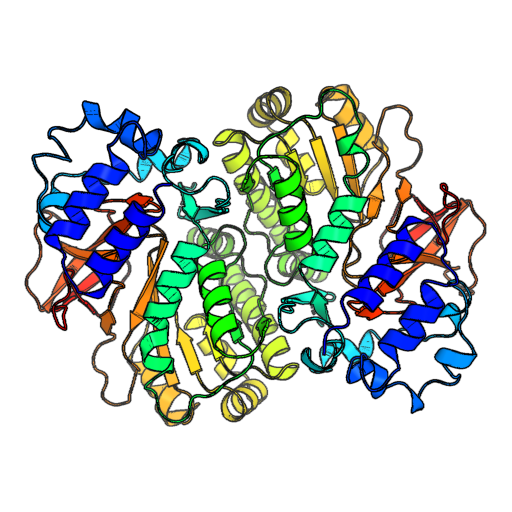.833 1.00 27.55 314 ILE A O 1
ATOM 2483 N N . VAL A 1 318 ? 21.842 36.575 76.644 1.00 25.36 315 VAL A N 1
ATOM 2484 C CA . VAL A 1 318 ? 22.489 35.520 75.845 1.00 25.07 315 VAL A CA 1
ATOM 2485 C C . VAL A 1 318 ? 21.753 34.191 76.010 1.00 25.87 315 VAL A C 1
ATOM 2486 O O . VAL A 1 318 ? 21.277 33.839 77.103 1.00 26.03 315 VAL A O 1
ATOM 2490 N N . THR A 1 319 ? 21.693 33.436 74.923 1.00 26.42 316 THR A N 1
ATOM 2491 C CA . THR A 1 319 ? 21.053 32.140 74.911 1.00 26.30 316 THR A CA 1
ATOM 2492 C C . THR A 1 319 ? 22.021 31.139 74.352 1.00 26.78 316 THR A C 1
ATOM 2493 O O . THR A 1 319 ? 22.604 31.367 73.294 1.00 27.81 316 THR A O 1
ATOM 2497 N N . HIS A 1 320 ? 22.179 30.025 75.064 1.00 26.45 317 HIS A N 1
ATOM 2498 C CA . HIS A 1 320 ? 22.943 28.887 74.555 1.00 26.04 317 HIS A CA 1
ATOM 2499 C C . HIS A 1 320 ? 21.985 27.758 74.211 1.00 26.60 317 HIS A C 1
ATOM 2500 O O . HIS A 1 320 ? 21.191 27.365 75.047 1.00 26.15 317 HIS A O 1
ATOM 2507 N N . LEU A 1 321 ? 22.108 27.177 73.013 1.00 27.82 318 LEU A N 1
ATOM 2508 C CA . LEU A 1 321 ? 21.358 25.964 72.669 1.00 28.91 318 LEU A CA 1
ATOM 2509 C C . LEU A 1 321 ? 22.286 25.117 71.826 1.00 29.30 318 LEU A C 1
ATOM 2510 O O . LEU A 1 321 ? 22.772 25.591 70.802 1.00 29.14 318 LEU A O 1
ATOM 2515 N N . SER A 1 322 ? 22.462 23.860 72.219 1.00 30.33 319 SER A N 1
ATOM 2516 C CA . SER A 1 322 ? 23.354 22.917 71.524 1.00 30.78 319 SER A CA 1
ATOM 2517 C C . SER A 1 322 ? 22.982 21.509 71.978 1.00 31.27 319 SER A C 1
ATOM 2518 O O . SER A 1 322 ? 22.163 21.360 72.865 1.00 31.07 319 SER A O 1
ATOM 2521 N N . PRO A 1 323 ? 23.569 20.465 71.364 1.00 31.72 320 PRO A N 1
ATOM 2522 C CA . PRO A 1 323 ? 23.357 19.119 71.882 1.00 32.26 320 PRO A CA 1
ATOM 2523 C C . PRO A 1 323 ? 23.806 18.933 73.329 1.00 32.29 320 PRO A C 1
ATOM 2524 O O . PRO A 1 323 ? 23.327 18.012 74.003 1.00 32.47 320 PRO A O 1
ATOM 2528 N N . TRP A 1 324 ? 24.706 19.794 73.807 1.00 31.73 321 TRP A N 1
ATOM 2529 C CA . TRP A 1 324 ? 25.322 19.602 75.142 1.00 30.95 321 TRP A CA 1
ATOM 2530 C C . TRP A 1 324 ? 24.624 20.308 76.302 1.00 30.36 321 TRP A C 1
ATOM 2531 O O . TRP A 1 324 ? 24.839 19.953 77.475 1.00 31.00 321 TRP A O 1
ATOM 2542 N N . ALA A 1 325 ? 23.827 21.325 75.980 1.00 28.50 322 ALA A N 1
ATOM 2543 C CA . ALA A 1 325 ? 23.288 22.250 76.991 1.00 27.34 322 ALA A CA 1
ATOM 2544 C C . ALA A 1 325 ? 22.194 23.132 76.428 1.00 26.94 322 ALA A C 1
ATOM 2545 O O . ALA A 1 325 ? 22.077 23.307 75.202 1.00 27.15 322 ALA A O 1
ATOM 2547 N N . PHE A 1 326 ? 21.427 23.727 77.332 1.00 26.38 323 PHE A N 1
ATOM 2548 C CA . PHE A 1 326 ? 20.413 24.695 76.967 1.00 26.29 323 PHE A CA 1
ATOM 2549 C C . PHE A 1 326 ? 20.207 25.667 78.144 1.00 26.05 323 PHE A C 1
ATOM 2550 O O . PHE A 1 326 ? 19.730 25.271 79.231 1.00 26.61 323 PHE A O 1
ATOM 2558 N N . TYR A 1 327 ? 20.602 26.917 77.908 1.00 25.98 324 TYR A N 1
ATOM 2559 C CA . TYR A 1 327 ? 20.517 28.049 78.848 1.00 25.55 324 TYR A CA 1
ATOM 2560 C C . TYR A 1 327 ? 19.885 29.226 78.115 1.00 24.91 324 TYR A C 1
ATOM 2561 O O . TYR A 1 327 ? 20.583 29.981 77.430 1.00 24.46 324 TYR A O 1
ATOM 2570 N N . PRO A 1 328 ? 18.529 29.347 78.199 1.00 25.13 325 PRO A N 1
ATOM 2571 C CA . PRO A 1 328 ? 17.832 30.448 77.498 1.00 25.93 325 PRO A CA 1
ATOM 2572 C C . PRO A 1 328 ? 17.832 31.824 78.218 1.00 27.08 325 PRO A C 1
ATOM 2573 O O . PRO A 1 328 ? 17.725 31.903 79.462 1.00 27.28 325 PRO A O 1
ATOM 2577 N N . ARG A 1 329 ? 17.970 32.899 77.425 1.00 27.00 326 ARG A N 1
ATOM 2578 C CA . ARG A 1 329 ? 17.573 34.216 77.868 1.00 26.09 326 ARG A CA 1
ATOM 2579 C C . ARG A 1 329 ? 18.284 34.662 79.147 1.00 26.60 326 ARG A C 1
ATOM 2580 O O . ARG A 1 329 ? 17.645 35.228 80.048 1.00 27.12 326 ARG A O 1
ATOM 2588 N N . VAL A 1 330 ? 19.604 34.445 79.225 1.00 26.49 327 VAL A N 1
ATOM 2589 C CA . VAL A 1 330 ? 20.313 34.732 80.445 1.00 24.98 327 VAL A CA 1
ATOM 2590 C C . VAL A 1 330 ? 20.618 36.219 80.453 1.00 26.11 327 VAL A C 1
ATOM 2591 O O . VAL A 1 330 ? 21.253 36.720 79.542 1.00 25.86 327 VAL A O 1
ATOM 2595 N N . ALA A 1 331 ? 20.181 36.910 81.496 1.00 26.05 328 ALA A N 1
ATOM 2596 C CA . ALA A 1 331 ? 20.474 38.299 81.692 1.00 28.13 328 ALA A CA 1
ATOM 2597 C C . ALA A 1 331 ? 21.898 38.429 82.210 1.00 29.95 328 ALA A C 1
ATOM 2598 O O . ALA A 1 331 ? 22.206 37.996 83.327 1.00 29.27 328 ALA A O 1
ATOM 2600 N N . GLU A 1 332 ? 22.772 38.996 81.387 1.00 30.81 329 GLU A N 1
ATOM 2601 C CA . GLU A 1 332 ? 24.159 39.214 81.787 1.00 32.76 329 GLU A CA 1
ATOM 2602 C C . GLU A 1 332 ? 24.241 40.587 82.420 1.00 33.82 329 GLU A C 1
ATOM 2603 O O . GLU A 1 332 ? 23.346 41.399 82.222 1.00 34.04 329 GLU A O 1
ATOM 2609 N N . ARG A 1 333 ? 25.308 40.880 83.153 1.00 35.59 330 ARG A N 1
ATOM 2610 C CA . ARG A 1 333 ? 25.409 42.212 83.778 1.00 37.02 330 ARG A CA 1
ATOM 2611 C C . ARG A 1 333 ? 26.295 43.169 82.940 1.00 36.51 330 ARG A C 1
ATOM 2612 O O . ARG A 1 333 ? 27.069 43.970 83.468 1.00 36.55 330 ARG A O 1
ATOM 2620 N N . ASP A 1 334 ? 26.160 43.042 81.622 1.00 35.29 331 ASP A N 1
ATOM 2621 C CA . ASP A 1 334 ? 26.899 43.843 80.641 1.00 34.53 331 ASP A CA 1
ATOM 2622 C C . ASP A 1 334 ? 25.892 44.572 79.771 1.00 34.31 331 ASP A C 1
ATOM 2623 O O . ASP A 1 334 ? 24.749 44.122 79.644 1.00 33.05 331 ASP A O 1
ATOM 2628 N N . THR A 1 335 ? 26.320 45.713 79.225 1.00 33.77 332 THR A N 1
ATOM 2629 C CA . THR A 1 335 ? 25.608 46.429 78.181 1.00 33.86 332 THR A CA 1
ATOM 2630 C C . THR A 1 335 ? 26.461 46.444 76.895 1.00 33.73 332 THR A C 1
ATOM 2631 O O . THR A 1 335 ? 27.696 46.295 76.964 1.00 33.87 332 THR A O 1
ATOM 2635 N N . ALA A 1 336 ? 25.814 46.605 75.742 1.00 32.89 333 ALA A N 1
ATOM 2636 C CA . ALA A 1 336 ? 26.509 46.669 74.428 1.00 32.90 333 ALA A CA 1
ATOM 2637 C C . ALA A 1 336 ? 25.684 47.502 73.461 1.00 33.36 333 ALA A C 1
ATOM 2638 O O . ALA A 1 336 ? 24.466 47.660 73.673 1.00 32.43 333 ALA A O 1
ATOM 2640 N N . ILE A 1 337 ? 26.327 48.006 72.397 1.00 32.30 334 ILE A N 1
ATOM 2641 C CA . ILE A 1 337 ? 25.609 48.562 71.248 1.00 33.15 334 ILE A CA 1
ATOM 2642 C C . ILE A 1 337 ? 25.078 47.408 70.410 1.00 32.94 334 ILE A C 1
ATOM 2643 O O . ILE A 1 337 ? 25.817 46.459 70.152 1.00 33.62 334 ILE A O 1
ATOM 2648 N N . ARG A 1 338 ? 23.792 47.466 70.035 1.00 32.19 335 ARG A N 1
ATOM 2649 C CA . ARG A 1 338 ? 23.183 46.434 69.212 1.00 31.74 335 ARG A CA 1
ATOM 2650 C C . ARG A 1 338 ? 23.499 46.712 67.739 1.00 33.21 335 ARG A C 1
ATOM 2651 O O . ARG A 1 338 ? 23.194 47.804 67.241 1.00 33.81 335 ARG A O 1
ATOM 2659 N N . LEU A 1 339 ? 24.065 45.722 67.056 1.00 32.97 336 LEU A N 1
ATOM 2660 C CA . LEU A 1 339 ? 24.336 45.792 65.628 1.00 34.46 336 LEU A CA 1
ATOM 2661 C C . LEU A 1 339 ? 23.744 44.592 64.895 1.00 35.31 336 LEU A C 1
ATOM 2662 O O . LEU A 1 339 ? 23.569 43.527 65.478 1.00 34.40 336 LEU A O 1
ATOM 2667 N N . PRO A 1 340 ? 23.431 44.756 63.595 1.00 37.70 337 PRO A N 1
ATOM 2668 C CA . PRO A 1 340 ? 22.912 43.633 62.826 1.00 39.16 337 PRO A CA 1
ATOM 2669 C C . PRO A 1 340 ? 23.956 42.539 62.687 1.00 41.70 337 PRO A C 1
ATOM 2670 O O . PRO A 1 340 ? 25.113 42.829 62.429 1.00 40.42 337 PRO A O 1
ATOM 2674 N N . GLY A 1 341 ? 23.535 41.298 62.904 1.00 44.44 338 GLY A N 1
ATOM 2675 C CA . GLY A 1 341 ? 24.355 40.159 62.534 1.00 48.78 338 GLY A CA 1
ATOM 2676 C C . GLY A 1 341 ? 24.730 40.350 61.079 1.00 50.83 338 GLY A C 1
ATOM 2677 O O . GLY A 1 341 ? 23.975 40.963 60.303 1.00 52.76 338 GLY A O 1
ATOM 2678 N N . VAL A 1 342 ? 25.917 39.905 60.701 1.00 51.97 339 VAL A N 1
ATOM 2679 C CA . VAL A 1 342 ? 26.231 39.799 59.297 1.00 52.31 339 VAL A CA 1
ATOM 2680 C C . VAL A 1 342 ? 25.955 38.299 59.061 1.00 52.27 339 VAL A C 1
ATOM 2681 O O . VAL A 1 342 ? 25.372 37.648 59.958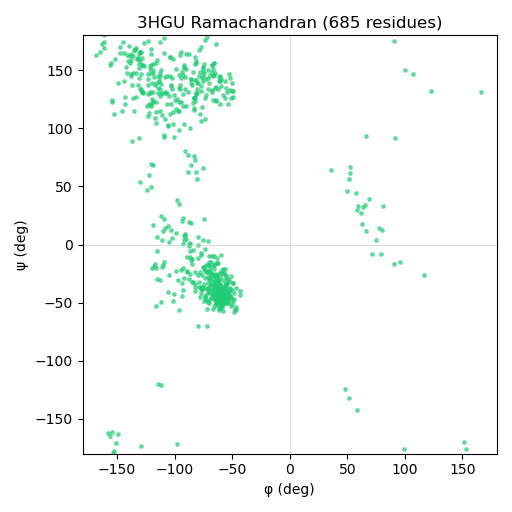 1.00 53.13 339 VAL A O 1
ATOM 2685 N N . SER A 1 343 ? 26.299 37.768 57.883 1.00 50.21 340 SER A N 1
ATOM 2686 C CA . SER A 1 343 ? 26.310 36.309 57.635 1.00 48.50 340 SER A CA 1
ATOM 2687 C C . SER A 1 343 ? 24.954 35.613 57.346 1.00 46.80 340 SER A C 1
ATOM 2688 O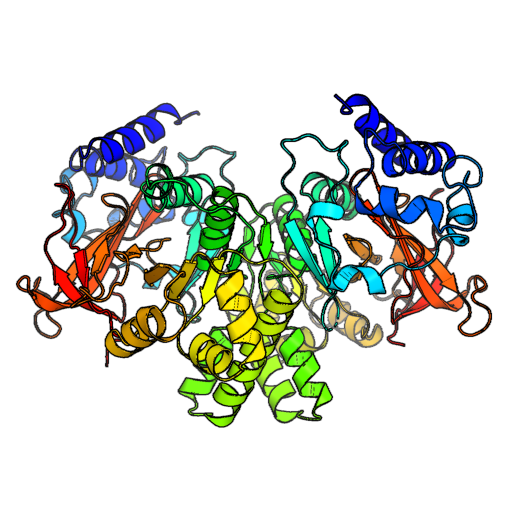 O . SER A 1 343 ? 24.949 34.428 56.992 1.00 46.71 340 SER A O 1
ATOM 2691 N N . GLY A 1 344 ? 23.833 36.320 57.492 1.00 44.76 341 GLY A N 1
ATOM 2692 C CA . GLY A 1 344 ? 22.496 35.673 57.408 1.00 43.12 341 GLY A CA 1
ATOM 2693 C C . GLY A 1 344 ? 22.070 34.839 58.632 1.00 43.06 341 GLY A C 1
ATOM 2694 O O . GLY A 1 344 ? 21.012 34.188 58.637 1.00 42.27 341 GLY A O 1
ATOM 2695 N N . PHE A 1 345 ? 22.891 34.841 59.677 1.00 41.69 342 PHE A N 1
ATOM 2696 C CA . PHE A 1 345 ? 22.549 34.101 60.893 1.00 41.16 342 PHE A CA 1
ATOM 2697 C C . PHE A 1 345 ? 21.765 34.908 61.930 1.00 39.11 342 PHE A C 1
ATOM 2698 O O . PHE A 1 345 ? 21.913 36.117 62.039 1.00 38.67 342 PHE A O 1
ATOM 2706 N N . ALA A 1 346 ? 20.952 34.209 62.711 1.00 38.77 343 ALA A N 1
ATOM 2707 C CA . ALA A 1 346 ? 20.194 34.831 63.809 1.00 38.04 343 ALA A CA 1
ATOM 2708 C C . ALA A 1 346 ? 21.100 35.310 64.924 1.00 36.72 343 ALA A C 1
ATOM 2709 O O . ALA A 1 346 ? 22.201 34.810 65.074 1.00 37.19 343 ALA A O 1
ATOM 2711 N N . GLY A 1 347 ? 20.647 36.305 65.678 1.00 35.01 344 GLY A N 1
ATOM 2712 C CA . GLY A 1 347 ? 21.391 36.835 66.806 1.00 33.58 344 GLY A CA 1
ATOM 2713 C C . GLY A 1 347 ? 21.972 38.186 66.491 1.00 32.49 344 GLY A C 1
ATOM 2714 O O . GLY A 1 347 ? 22.363 38.443 65.363 1.00 33.81 344 GLY A O 1
ATOM 2715 N N . ASP A 1 348 ? 22.070 39.057 67.479 1.00 32.11 345 ASP A N 1
ATOM 2716 C CA . ASP A 1 348 ? 22.711 40.338 67.253 1.00 32.40 345 ASP A CA 1
ATOM 2717 C C . ASP A 1 348 ? 24.200 40.257 67.338 1.00 32.87 345 ASP A C 1
ATOM 2718 O O . ASP A 1 348 ? 24.763 39.381 67.991 1.00 32.04 345 ASP A O 1
ATOM 2723 N N . ARG A 1 349 ? 24.832 41.208 66.671 1.00 32.68 346 ARG A N 1
ATOM 2724 C CA . ARG A 1 349 ? 26.223 41.479 66.861 1.00 32.50 346 ARG A CA 1
ATOM 2725 C C . ARG A 1 349 ? 26.316 42.569 67.943 1.00 32.46 346 ARG A C 1
ATOM 2726 O O . ARG A 1 349 ? 25.376 43.365 68.139 1.00 31.85 346 ARG A O 1
ATOM 2734 N N . LEU A 1 350 ? 27.421 42.589 68.683 1.00 31.20 347 LEU A N 1
ATOM 2735 C CA . LEU A 1 350 ? 27.580 43.489 69.816 1.00 31.43 347 LEU A CA 1
ATOM 2736 C C . LEU A 1 350 ? 28.754 44.399 69.546 1.00 32.06 347 LEU A C 1
ATOM 2737 O O . LEU A 1 350 ? 29.701 44.007 68.875 1.00 32.34 347 LEU A O 1
ATOM 2742 N N . ALA A 1 351 ? 28.706 45.609 70.084 1.00 33.06 348 ALA A N 1
ATOM 2743 C CA . ALA A 1 351 ? 29.849 46.500 70.038 1.00 33.17 348 ALA A CA 1
ATOM 2744 C C . ALA A 1 351 ? 30.058 47.169 71.359 1.00 34.14 348 ALA A C 1
ATOM 2745 O O . ALA A 1 351 ? 29.082 47.452 72.102 1.00 32.54 348 ALA A O 1
ATOM 2747 N N . ASP A 1 352 ? 31.333 47.433 71.665 1.00 34.32 349 ASP A N 1
ATOM 2748 C CA . ASP A 1 352 ? 31.678 48.300 72.776 1.00 35.66 349 ASP A CA 1
ATOM 2749 C C . ASP A 1 352 ? 30.998 47.873 74.099 1.00 35.40 349 ASP A C 1
ATOM 2750 O O . ASP A 1 352 ? 30.128 48.587 74.621 1.00 35.52 349 ASP A O 1
ATOM 2755 N N . ILE A 1 353 ? 31.385 46.704 74.617 1.00 35.43 350 ILE A N 1
ATOM 2756 C CA . ILE A 1 353 ? 30.776 46.112 75.823 1.00 35.11 350 ILE A CA 1
ATOM 2757 C C . ILE A 1 353 ? 31.173 46.934 77.029 1.00 36.23 350 ILE A C 1
ATOM 2758 O O . ILE A 1 353 ? 32.340 47.334 77.158 1.00 36.33 350 ILE A O 1
ATOM 2763 N N . GLU A 1 354 ? 30.234 47.170 77.940 1.00 35.91 351 GLU A N 1
ATOM 2764 C CA . GLU A 1 354 ? 30.578 47.742 79.242 1.00 37.52 351 GLU A CA 1
ATOM 2765 C C . GLU A 1 354 ? 29.931 46.959 80.370 1.00 38.03 351 GLU A C 1
ATOM 2766 O O . GLU A 1 354 ? 28.990 46.226 80.141 1.00 37.12 351 GLU A O 1
ATOM 2772 N N . PRO A 1 355 ? 30.453 47.101 81.598 1.00 39.81 352 PRO A N 1
ATOM 2773 C CA . PRO A 1 355 ? 29.688 46.600 82.733 1.00 40.56 352 PRO A CA 1
ATOM 2774 C C . PRO A 1 355 ? 28.404 47.427 82.931 1.00 42.53 352 PRO A C 1
ATOM 2775 O O . PRO A 1 355 ? 28.376 48.611 82.605 1.00 41.49 352 PRO A O 1
ATOM 2779 N N . LEU A 1 356 ? 27.351 46.779 83.425 1.00 44.44 353 LEU A N 1
ATOM 2780 C CA . LEU A 1 356 ? 26.216 47.472 84.038 1.00 48.16 353 LEU A CA 1
ATOM 2781 C C . LEU A 1 356 ? 26.748 48.468 85.057 1.00 49.21 353 LEU A C 1
ATOM 2782 O O . LEU A 1 356 ? 27.511 48.092 85.939 1.00 49.73 353 LEU A O 1
ATOM 2787 N N . LYS A 1 357 ? 26.348 49.730 84.946 1.00 51.88 354 LYS A N 1
ATOM 2788 C CA . LYS A 1 357 ? 26.812 50.779 85.886 1.00 54.74 354 LYS A CA 1
ATOM 2789 C C . LYS A 1 357 ? 26.070 50.880 87.247 1.00 55.42 354 LYS A C 1
ATOM 2790 O O . LYS A 1 357 ? 24.904 50.448 87.404 1.00 56.67 354 LYS A O 1
ATOM 2796 N N . ASP B 1 6 ? 54.819 2.563 65.665 1.00 68.13 3 ASP B N 1
ATOM 2797 C CA . ASP B 1 6 ? 56.304 2.366 65.816 1.00 68.53 3 ASP B CA 1
ATOM 2798 C C . ASP B 1 6 ? 56.859 2.993 67.097 1.00 68.83 3 ASP B C 1
ATOM 2799 O O . ASP B 1 6 ? 56.538 4.133 67.452 1.00 69.51 3 ASP B O 1
ATOM 2804 N N . TYR B 1 7 ? 57.731 2.232 67.753 1.00 69.36 4 TYR B N 1
ATOM 2805 C CA . TYR B 1 7 ? 58.119 2.437 69.154 1.00 69.32 4 TYR B CA 1
ATOM 2806 C C . TYR B 1 7 ? 56.995 2.057 70.122 1.00 69.15 4 TYR B C 1
ATOM 2807 O O . TYR B 1 7 ? 57.216 2.005 71.328 1.00 69.67 4 TYR B O 1
ATOM 2816 N N . SER B 1 8 ? 55.809 1.768 69.589 1.00 69.00 5 SER B N 1
ATOM 2817 C CA . SER B 1 8 ? 54.712 1.206 70.373 1.00 69.35 5 SER B CA 1
ATOM 2818 C C . SER B 1 8 ? 55.182 0.033 71.219 1.00 69.53 5 SER B C 1
ATOM 2819 O O . SER B 1 8 ? 55.052 0.046 72.449 1.00 69.85 5 SER B O 1
ATOM 2822 N N . LEU B 1 9 ? 55.733 -0.980 70.551 1.00 69.33 6 LEU B N 1
ATOM 2823 C CA . LEU B 1 9 ? 56.150 -2.204 71.218 1.00 68.84 6 LEU B CA 1
ATOM 2824 C C . LEU B 1 9 ? 57.353 -1.964 72.134 1.00 68.43 6 LEU B C 1
ATOM 2825 O O . LEU B 1 9 ? 57.539 -2.682 73.118 1.00 68.68 6 LEU B O 1
ATOM 2830 N N . GLU B 1 10 ? 58.152 -0.951 71.814 1.00 67.88 7 GLU B N 1
ATOM 2831 C CA . GLU B 1 10 ? 59.301 -0.582 72.636 1.00 67.64 7 GLU B CA 1
ATOM 2832 C C . GLU B 1 10 ? 58.862 0.063 73.960 1.00 67.32 7 GLU B C 1
ATOM 2833 O O . GLU B 1 10 ? 59.442 -0.206 75.026 1.00 67.17 7 GLU B O 1
ATOM 2839 N N . ILE B 1 11 ? 57.841 0.915 73.878 1.00 66.61 8 ILE B N 1
ATOM 2840 C CA . ILE B 1 11 ? 57.282 1.571 75.053 1.00 65.83 8 ILE B CA 1
ATOM 2841 C C . ILE B 1 11 ? 56.529 0.532 75.884 1.00 65.51 8 ILE B C 1
ATOM 2842 O O . ILE B 1 11 ? 56.771 0.419 77.087 1.00 65.52 8 ILE B O 1
ATOM 2847 N N . ASP B 1 12 ? 55.656 -0.244 75.237 1.00 64.81 9 ASP B N 1
ATOM 2848 C CA . ASP B 1 12 ? 54.874 -1.288 75.914 1.00 64.70 9 ASP B CA 1
ATOM 2849 C C . ASP B 1 12 ? 55.744 -2.255 76.723 1.00 64.28 9 ASP B C 1
ATOM 2850 O O . ASP B 1 12 ? 55.298 -2.784 77.758 1.00 63.87 9 ASP B O 1
ATOM 2855 N N . ALA B 1 13 ? 56.975 -2.462 76.244 1.00 63.13 10 ALA B N 1
ATOM 2856 C CA . ALA B 1 13 ? 57.933 -3.397 76.847 1.00 62.39 10 ALA B CA 1
ATOM 2857 C C . ALA B 1 13 ? 58.600 -2.802 78.080 1.00 61.42 10 ALA B C 1
ATOM 2858 O O . ALA B 1 13 ? 58.865 -3.511 79.052 1.00 61.32 10 ALA B O 1
ATOM 2860 N N . VAL B 1 14 ? 58.877 -1.501 78.033 1.00 60.58 11 VAL B N 1
ATOM 2861 C CA . VAL B 1 14 ? 59.330 -0.767 79.213 1.00 59.38 11 VAL B CA 1
ATOM 2862 C C . VAL B 1 14 ? 58.280 -0.836 80.331 1.00 58.99 11 VAL B C 1
ATOM 2863 O O . VAL B 1 14 ? 58.615 -1.000 81.505 1.00 58.48 11 VAL B O 1
ATOM 2867 N N . MET B 1 15 ? 57.012 -0.742 79.944 1.00 58.61 12 MET B N 1
ATOM 2868 C CA . MET B 1 15 ? 55.901 -0.770 80.888 1.00 58.26 12 MET B CA 1
ATOM 2869 C C . MET B 1 15 ? 55.720 -2.166 81.479 1.00 58.32 12 MET B C 1
ATOM 2870 O O . MET B 1 15 ? 55.397 -2.293 82.663 1.00 58.10 12 MET B O 1
ATOM 2875 N N . LYS B 1 16 ? 55.925 -3.207 80.662 1.00 57.92 13 LYS B N 1
ATOM 2876 C CA . LYS B 1 16 ? 55.903 -4.589 81.176 1.00 57.73 13 LYS B CA 1
ATOM 2877 C C . LYS B 1 16 ? 57.066 -4.850 82.139 1.00 56.84 13 LYS B C 1
ATOM 2878 O O . LYS B 1 16 ? 56.858 -5.461 83.186 1.00 57.12 13 LYS B O 1
ATOM 2884 N N . ALA B 1 17 ? 58.262 -4.357 81.805 1.00 55.44 14 ALA B N 1
ATOM 2885 C CA . ALA B 1 17 ? 59.405 -4.425 82.711 1.00 54.94 14 ALA B CA 1
ATOM 2886 C C . ALA B 1 17 ? 59.021 -3.886 84.096 1.00 54.87 14 ALA B C 1
ATOM 2887 O O . ALA B 1 17 ? 59.298 -4.517 85.125 1.00 54.11 14 ALA B O 1
ATOM 2889 N N . ALA B 1 18 ? 58.360 -2.725 84.108 1.00 55.14 15 ALA B N 1
ATOM 2890 C CA . ALA B 1 18 ? 57.914 -2.091 85.350 1.00 55.19 15 ALA B CA 1
ATOM 2891 C C . ALA B 1 18 ? 56.841 -2.941 86.030 1.00 55.75 15 ALA B C 1
ATOM 2892 O O . ALA B 1 18 ? 56.920 -3.207 87.224 1.00 55.88 15 ALA B O 1
ATOM 2894 N N . GLN B 1 19 ? 55.866 -3.411 85.259 1.00 56.73 16 GLN B N 1
ATOM 2895 C CA . GLN B 1 19 ? 54.758 -4.197 85.808 1.00 58.34 16 GLN B CA 1
ATOM 2896 C C . GLN B 1 19 ? 55.211 -5.435 86.612 1.00 59.02 16 GLN B C 1
ATOM 2897 O O . GLN B 1 19 ? 54.652 -5.744 87.675 1.00 58.90 16 GLN B O 1
ATOM 2903 N N . ILE B 1 20 ? 56.233 -6.124 86.112 1.00 59.71 17 ILE B N 1
ATOM 2904 C CA . ILE B 1 20 ? 56.728 -7.337 86.772 1.00 60.31 17 ILE B CA 1
ATOM 2905 C C . ILE B 1 20 ? 57.974 -7.110 87.644 1.00 60.60 17 ILE B C 1
ATOM 2906 O O . ILE B 1 20 ? 58.587 -8.080 88.125 1.00 60.40 17 ILE B O 1
ATOM 2911 N N . ASN B 1 21 ? 58.319 -5.831 87.857 1.00 60.83 18 ASN B N 1
ATOM 2912 C CA . ASN B 1 21 ? 59.417 -5.404 88.750 1.00 61.35 18 ASN B CA 1
ATOM 2913 C C . ASN B 1 21 ? 60.793 -5.858 88.242 1.00 61.07 18 ASN B C 1
ATOM 2914 O O . ASN B 1 21 ? 61.696 -6.169 89.020 1.00 60.79 18 ASN B O 1
ATOM 2919 N N . ASP B 1 22 ? 60.929 -5.888 86.921 1.00 60.84 19 ASP B N 1
ATOM 2920 C CA . ASP B 1 22 ? 62.177 -6.227 86.256 1.00 60.63 19 ASP B CA 1
ATOM 2921 C C . ASP B 1 22 ? 62.993 -4.936 86.166 1.00 60.31 19 ASP B C 1
ATOM 2922 O O . ASP B 1 22 ? 63.212 -4.393 85.073 1.00 60.20 19 ASP B O 1
ATOM 2927 N N . THR B 1 23 ? 63.442 -4.459 87.332 1.00 59.94 20 THR B N 1
ATOM 2928 C CA . THR B 1 23 ? 64.062 -3.135 87.488 1.00 60.08 20 THR B CA 1
ATOM 2929 C C . THR B 1 23 ? 65.307 -2.879 86.627 1.00 59.74 20 THR B C 1
ATOM 2930 O O . THR B 1 23 ? 65.434 -1.814 85.997 1.00 59.73 20 THR B O 1
ATOM 2934 N N . ASN B 1 24 ? 66.231 -3.838 86.603 1.00 59.29 21 ASN B N 1
ATOM 2935 C CA . ASN B 1 24 ? 67.479 -3.657 85.840 1.00 58.71 21 ASN B CA 1
ATOM 2936 C C . ASN B 1 24 ? 67.254 -3.411 84.342 1.00 57.88 21 ASN B C 1
ATOM 2937 O O . ASN B 1 24 ? 67.864 -2.514 83.753 1.00 57.20 21 ASN B O 1
ATOM 2942 N N . ASN B 1 25 ? 66.369 -4.208 83.746 1.00 56.92 22 ASN B N 1
ATOM 2943 C CA . ASN B 1 25 ? 66.049 -4.071 82.329 1.00 56.56 22 ASN B CA 1
ATOM 2944 C C . ASN B 1 25 ? 65.162 -2.871 82.004 1.00 56.08 22 ASN B C 1
ATOM 2945 O O . ASN B 1 25 ? 65.101 -2.423 80.862 1.00 56.08 22 ASN B O 1
ATOM 2950 N N . PHE B 1 26 ? 64.481 -2.359 83.027 1.00 55.31 23 PHE B N 1
ATOM 2951 C CA . PHE B 1 26 ? 63.701 -1.127 82.910 1.00 53.83 23 PHE B CA 1
ATOM 2952 C C . PHE B 1 26 ? 64.669 0.065 82.797 1.00 53.15 23 PHE B C 1
ATOM 2953 O O . PHE B 1 26 ? 64.607 0.810 81.827 1.00 53.53 23 PHE B O 1
ATOM 2961 N N . VAL B 1 27 ? 65.585 0.222 83.752 1.00 53.15 24 VAL B N 1
ATOM 2962 C CA . VAL B 1 27 ? 66.567 1.316 83.713 1.00 53.66 24 VAL B CA 1
ATOM 2963 C C . VAL B 1 27 ? 67.376 1.337 82.412 1.00 54.67 24 VAL B C 1
ATOM 2964 O O . VAL B 1 27 ? 67.546 2.400 81.783 1.00 55.13 24 VAL B O 1
ATOM 2968 N N . GLN B 1 28 ? 67.867 0.150 82.035 1.00 55.20 25 GLN B N 1
ATOM 2969 C CA . GLN B 1 28 ? 68.712 -0.076 80.861 1.00 55.63 25 GLN B CA 1
ATOM 2970 C C . GLN B 1 28 ? 68.006 0.291 79.563 1.00 54.82 25 GLN B C 1
ATOM 2971 O O . GLN B 1 28 ? 68.511 1.119 78.796 1.00 54.82 25 GLN B O 1
ATOM 2977 N N . ALA B 1 29 ? 66.842 -0.317 79.338 1.00 54.42 26 ALA B N 1
ATOM 2978 C CA . ALA B 1 29 ? 66.018 -0.033 78.161 1.00 54.69 26 ALA B CA 1
ATOM 2979 C C . ALA B 1 29 ? 65.674 1.459 78.007 1.00 54.86 26 ALA B C 1
ATOM 2980 O O . ALA B 1 29 ? 65.538 1.956 76.880 1.00 54.61 26 ALA B O 1
ATOM 2982 N N . LEU B 1 30 ? 65.514 2.163 79.133 1.00 55.05 27 LEU B N 1
ATOM 2983 C CA . LEU B 1 30 ? 65.157 3.590 79.104 1.00 54.83 27 LEU B CA 1
ATOM 2984 C C . LEU B 1 30 ? 66.368 4.517 78.982 1.00 54.73 27 LEU B C 1
ATOM 2985 O O . LEU B 1 30 ? 66.256 5.637 78.493 1.00 53.99 27 LEU B O 1
ATOM 2990 N N . MET B 1 31 ? 67.533 4.045 79.421 1.00 55.65 28 MET B N 1
ATOM 2991 C CA . MET B 1 31 ? 68.777 4.756 79.129 1.00 56.18 28 MET B CA 1
ATOM 2992 C C . MET B 1 31 ? 68.980 4.750 77.609 1.00 57.02 28 MET B C 1
ATOM 2993 O O . MET B 1 31 ? 69.367 5.761 77.004 1.00 56.88 28 MET B O 1
ATOM 2998 N N . ARG B 1 32 ? 68.703 3.595 77.002 1.00 57.91 29 ARG B N 1
ATOM 2999 C CA . ARG B 1 32 ? 68.735 3.458 75.551 1.00 58.78 29 ARG B CA 1
ATOM 3000 C C . ARG B 1 32 ? 67.700 4.399 74.948 1.00 58.60 29 ARG B C 1
ATOM 3001 O O . ARG B 1 32 ? 68.028 5.234 74.104 1.00 58.27 29 ARG B O 1
ATOM 3009 N N . TRP B 1 33 ? 66.454 4.261 75.404 1.00 58.34 30 TRP B N 1
ATOM 3010 C CA . TRP B 1 33 ? 65.354 5.138 74.981 1.00 58.20 30 TRP B CA 1
ATOM 3011 C C . TRP B 1 33 ? 65.748 6.605 75.011 1.00 57.82 30 TRP B C 1
ATOM 3012 O O . TRP B 1 33 ? 65.660 7.284 74.005 1.00 57.84 30 TRP B O 1
ATOM 3023 N N . HIS B 1 34 ? 66.203 7.088 76.157 1.00 57.97 31 HIS B N 1
ATOM 3024 C CA . HIS B 1 34 ? 66.509 8.513 76.293 1.00 58.66 31 HIS B CA 1
ATOM 3025 C C . HIS B 1 34 ? 67.747 8.977 75.555 1.00 59.15 31 HIS B C 1
ATOM 3026 O O . HIS B 1 34 ? 67.875 10.167 75.238 1.00 58.74 31 HIS B O 1
ATOM 3033 N N . PHE B 1 35 ? 68.663 8.045 75.297 1.00 60.32 32 PHE B N 1
ATOM 3034 C CA . PHE B 1 35 ? 69.944 8.420 74.685 1.00 61.23 32 PHE B CA 1
ATOM 3035 C C . PHE B 1 35 ? 70.184 7.952 73.238 1.00 62.11 32 PHE B C 1
ATOM 3036 O O . PHE B 1 35 ? 71.267 8.192 72.689 1.00 62.00 32 PHE B O 1
ATOM 3044 N N . SER B 1 36 ? 69.175 7.319 72.625 1.00 63.19 33 SER B N 1
ATOM 3045 C CA . SER B 1 36 ? 69.198 7.024 71.175 1.00 64.49 33 SER B CA 1
ATOM 3046 C C . SER B 1 36 ? 68.930 8.293 70.388 1.00 65.17 33 SER B C 1
ATOM 3047 O O . SER B 1 36 ? 68.128 9.147 70.810 1.00 65.30 33 SER B O 1
ATOM 3050 N N . LYS B 1 37 ? 69.576 8.397 69.231 1.00 65.73 34 LYS B N 1
ATOM 3051 C CA . LYS B 1 37 ? 69.350 9.502 68.296 1.00 66.35 34 LYS B CA 1
ATOM 3052 C C . LYS B 1 37 ? 67.960 9.442 67.671 1.00 66.06 34 LYS B C 1
ATOM 3053 O O . LYS B 1 37 ? 67.416 10.466 67.249 1.00 66.48 34 LYS B O 1
ATOM 3059 N N . GLU B 1 38 ? 67.387 8.244 67.625 1.00 65.74 35 GLU B N 1
ATOM 3060 C CA . GLU B 1 38 ? 66.055 8.044 67.054 1.00 65.92 35 GLU B CA 1
ATOM 3061 C C . GLU B 1 38 ? 64.895 8.370 68.035 1.00 65.18 35 GLU B C 1
ATOM 3062 O O . GLU B 1 38 ? 63.892 8.961 67.630 1.00 65.18 35 GLU B O 1
ATOM 3068 N N . THR B 1 39 ? 65.044 7.992 69.310 1.00 64.16 36 THR B N 1
ATOM 3069 C CA . THR B 1 39 ? 63.943 8.064 70.292 1.00 62.90 36 THR B CA 1
ATOM 3070 C C . THR B 1 39 ? 64.141 9.123 71.372 1.00 62.18 36 THR B C 1
ATOM 3071 O O . THR B 1 39 ? 63.184 9.538 72.037 1.00 62.30 36 THR B O 1
ATOM 3075 N N . GLY B 1 40 ? 65.380 9.551 71.549 1.00 61.14 37 GLY B N 1
ATOM 3076 C CA . GLY B 1 40 ? 65.734 10.475 72.612 1.00 60.35 37 GLY B CA 1
ATOM 3077 C C . GLY B 1 40 ? 65.070 11.829 72.459 1.00 59.36 37 GLY B C 1
ATOM 3078 O O . GLY B 1 40 ? 64.423 12.104 71.455 1.00 59.22 37 GLY B O 1
ATOM 3079 N N . SER B 1 41 ? 65.227 12.662 73.478 1.00 58.67 38 SER B N 1
ATOM 3080 C CA . SER B 1 41 ? 64.781 14.054 73.436 1.00 57.54 38 SER B CA 1
ATOM 3081 C C . SER B 1 41 ? 65.977 14.916 73.043 1.00 57.49 38 SER B C 1
ATOM 3082 O O . SER B 1 41 ? 67.104 14.588 73.408 1.00 57.27 38 SER B O 1
ATOM 3085 N N . PRO B 1 42 ? 65.747 16.012 72.287 1.00 57.34 39 PRO B N 1
ATOM 3086 C CA . PRO B 1 42 ? 66.833 16.943 71.991 1.00 56.95 39 PRO B CA 1
ATOM 3087 C C . PRO B 1 42 ? 67.620 17.352 73.223 1.00 57.12 39 PRO B C 1
ATOM 3088 O O . PRO B 1 42 ? 68.833 17.567 73.143 1.00 56.95 39 PRO B O 1
ATOM 3092 N N . PHE B 1 43 ? 66.950 17.443 74.364 1.00 56.58 40 PHE B N 1
ATOM 3093 C CA . PHE B 1 43 ? 67.611 17.917 75.560 1.00 56.96 40 PHE B CA 1
ATOM 3094 C C . PHE B 1 43 ? 68.649 16.932 76.124 1.00 58.31 40 PHE B C 1
ATOM 3095 O O . PHE B 1 43 ? 69.768 17.323 76.466 1.00 57.93 40 PHE B O 1
ATOM 3103 N N . TRP B 1 44 ? 68.256 15.665 76.247 1.00 60.16 41 TRP B N 1
ATOM 3104 C CA . TRP B 1 44 ? 69.151 14.636 76.772 1.00 62.16 41 TRP B CA 1
ATOM 3105 C C . TRP B 1 44 ? 70.200 14.194 75.741 1.00 63.35 41 TRP B C 1
ATOM 3106 O O . TRP B 1 44 ? 71.279 13.741 76.115 1.00 63.33 41 TRP B O 1
ATOM 3117 N N . LEU B 1 45 ? 69.877 14.336 74.456 1.00 64.78 42 LEU B N 1
ATOM 3118 C CA . LEU B 1 45 ? 70.853 14.079 73.391 1.00 66.24 42 LEU B CA 1
ATOM 3119 C C . LEU B 1 45 ? 71.989 15.101 73.405 1.00 67.24 42 LEU B C 1
ATOM 3120 O O . LEU B 1 45 ? 73.170 14.730 73.334 1.00 67.48 42 LEU B O 1
ATOM 3125 N N . GLY B 1 46 ? 71.640 16.376 73.537 1.00 68.04 43 GLY B N 1
ATOM 3126 C CA . GLY B 1 46 ? 72.633 17.440 73.584 1.00 69.43 43 GLY B CA 1
ATOM 3127 C C . GLY B 1 46 ? 73.301 17.601 74.938 1.00 70.53 43 GLY B C 1
ATOM 3128 O O . GLY B 1 46 ? 74.159 18.469 75.109 1.00 70.51 43 GLY B O 1
ATOM 3129 N N . MET B 1 47 ? 72.894 16.774 75.900 1.00 71.57 44 MET B N 1
ATOM 3130 C CA . MET B 1 47 ? 73.450 16.790 77.258 1.00 72.88 44 MET B CA 1
ATOM 3131 C C . MET B 1 47 ? 74.518 15.694 77.455 1.00 73.29 44 MET B C 1
ATOM 3132 O O . MET B 1 47 ? 75.388 15.808 78.330 1.00 72.95 44 MET B O 1
ATOM 3137 N N . ARG B 1 48 ? 74.444 14.660 76.614 1.00 74.17 45 ARG B N 1
ATOM 3138 C CA . ARG B 1 48 ? 75.244 13.434 76.738 1.00 75.52 45 ARG B CA 1
ATOM 3139 C C . ARG B 1 48 ? 76.758 13.649 76.816 1.00 76.16 45 ARG B C 1
ATOM 3140 O O . ARG B 1 48 ? 77.431 13.046 77.658 1.00 76.16 45 ARG B O 1
ATOM 3148 N N . GLU B 1 49 ? 77.282 14.501 75.940 1.00 77.23 46 GLU B N 1
ATOM 3149 C CA . GLU B 1 49 ? 78.729 14.648 75.794 1.00 78.32 46 GLU B CA 1
ATOM 3150 C C . GLU B 1 49 ? 79.400 15.137 77.075 1.00 78.67 46 GLU B C 1
ATOM 3151 O O . GLU B 1 49 ? 80.410 14.559 77.505 1.00 78.66 46 GLU B O 1
ATOM 3157 N N . GLN B 1 50 ? 78.821 16.172 77.692 1.00 78.78 47 GLN B N 1
ATOM 3158 C CA . GLN B 1 50 ? 79.404 16.791 78.890 1.00 78.89 47 GLN B CA 1
ATOM 3159 C C . GLN B 1 50 ? 79.232 15.966 80.171 1.00 78.91 47 GLN B C 1
ATOM 3160 O O . GLN B 1 50 ? 79.620 16.405 81.260 1.00 78.77 47 GLN B O 1
ATOM 3166 N N . LEU B 1 51 ? 78.658 14.771 80.027 1.00 79.19 48 LEU B N 1
ATOM 3167 C CA . LEU B 1 51 ? 78.607 13.777 81.105 1.00 79.59 48 LEU B CA 1
ATOM 3168 C C . LEU B 1 51 ? 79.929 13.000 81.234 1.00 80.01 48 LEU B C 1
ATOM 3169 O O . LEU B 1 51 ? 80.480 12.520 80.234 1.00 79.82 48 LEU B O 1
ATOM 3174 N N . ASN B 1 52 ? 80.404 12.862 82.476 1.00 80.27 49 ASN B N 1
ATOM 3175 C CA . ASN B 1 52 ? 81.626 12.126 82.789 1.00 80.32 49 ASN B CA 1
ATOM 3176 C C . ASN B 1 52 ? 81.435 10.616 82.708 1.00 80.15 49 ASN B C 1
ATOM 3177 O O . ASN B 1 52 ? 82.188 9.860 83.328 1.00 80.44 49 ASN B O 1
ATOM 3182 N N . PHE B 1 53 ? 80.422 10.173 81.966 1.00 79.83 50 PHE B N 1
ATOM 3183 C CA . PHE B 1 53 ? 80.158 8.746 81.809 1.00 79.34 50 PHE B CA 1
ATOM 3184 C C . PHE B 1 53 ? 79.282 8.426 80.598 1.00 79.14 50 PHE B C 1
ATOM 3185 O O . PHE B 1 53 ? 78.895 9.316 79.834 1.00 79.17 50 PHE B O 1
ATOM 3193 N N . ASP B 1 54 ? 79.013 7.140 80.409 1.00 78.97 51 ASP B N 1
ATOM 3194 C CA . ASP B 1 54 ? 78.159 6.689 79.334 1.00 79.04 51 ASP B CA 1
ATOM 3195 C C . ASP B 1 54 ? 76.896 6.111 79.933 1.00 78.97 51 ASP B C 1
ATOM 3196 O O . ASP B 1 54 ? 76.957 5.085 80.613 1.00 79.15 51 ASP B O 1
ATOM 3201 N N . PRO B 1 55 ? 75.744 6.757 79.679 1.00 78.57 52 PRO B N 1
ATOM 3202 C CA . PRO B 1 55 ? 74.489 6.281 80.248 1.00 78.56 52 PRO B CA 1
ATOM 3203 C C . PRO B 1 55 ? 74.111 4.885 79.755 1.00 78.52 52 PRO B C 1
ATOM 3204 O O . PRO B 1 55 ? 73.491 4.124 80.502 1.00 78.41 52 PRO B O 1
ATOM 3208 N N . ILE B 1 56 ? 74.489 4.543 78.522 1.00 78.58 53 ILE B N 1
ATOM 3209 C CA . ILE B 1 56 ? 74.171 3.211 77.989 1.00 78.84 53 ILE B CA 1
ATOM 3210 C C . ILE B 1 56 ? 75.085 2.098 78.556 1.00 78.82 53 ILE B C 1
ATOM 3211 O O . ILE B 1 56 ? 74.621 0.973 78.811 1.00 78.61 53 ILE B O 1
ATOM 3216 N N . LYS B 1 57 ? 76.364 2.420 78.774 1.00 78.60 54 LYS B N 1
ATOM 3217 C CA . LYS B 1 57 ? 77.330 1.437 79.286 1.00 78.21 54 LYS B CA 1
ATOM 3218 C C . LYS B 1 57 ? 77.487 1.450 80.814 1.00 77.73 54 LYS B C 1
ATOM 3219 O O . LYS B 1 57 ? 77.527 0.386 81.450 1.00 77.93 54 LYS B O 1
ATOM 3225 N N . ASP B 1 58 ? 77.573 2.646 81.392 1.00 76.87 55 ASP B N 1
ATOM 3226 C CA . ASP B 1 58 ? 77.901 2.807 82.816 1.00 76.08 55 ASP B CA 1
ATOM 3227 C C . ASP B 1 58 ? 76.666 2.899 83.737 1.00 75.26 55 ASP B C 1
ATOM 3228 O O . ASP B 1 58 ? 76.759 3.395 84.864 1.00 75.08 55 ASP B O 1
ATOM 3233 N N . VAL B 1 59 ? 75.518 2.425 83.249 1.00 74.16 56 VAL B N 1
ATOM 3234 C CA . VAL B 1 59 ? 74.285 2.394 84.041 1.00 73.35 56 VAL B CA 1
ATOM 3235 C C . VAL B 1 59 ? 73.563 1.057 83.878 1.00 72.79 56 VAL B C 1
ATOM 3236 O O . VAL B 1 59 ? 73.078 0.720 82.793 1.00 72.72 56 VAL B O 1
ATOM 3240 N N . LYS B 1 60 ? 73.488 0.306 84.972 1.00 72.46 57 LYS B N 1
ATOM 3241 C CA . LYS B 1 60 ? 72.801 -0.994 84.987 1.00 72.13 57 LYS B CA 1
ATOM 3242 C C . LYS B 1 60 ? 71.573 -0.985 85.898 1.00 71.53 57 LYS B C 1
ATOM 3243 O O . LYS B 1 60 ? 70.599 -1.704 85.666 1.00 71.49 57 LYS B O 1
ATOM 3249 N N . THR B 1 61 ? 71.640 -0.160 86.937 1.00 71.04 58 THR B N 1
ATOM 3250 C CA . THR B 1 61 ? 70.660 -0.183 88.017 1.00 70.61 58 THR B CA 1
ATOM 3251 C C . THR B 1 61 ? 70.169 1.216 88.404 1.00 69.69 58 THR B C 1
ATOM 3252 O O . THR B 1 61 ? 70.755 2.237 88.014 1.00 69.22 58 THR B O 1
ATOM 3256 N N . ILE B 1 62 ? 69.089 1.240 89.186 1.00 68.97 59 ILE B N 1
ATOM 3257 C CA . ILE B 1 62 ? 68.540 2.476 89.745 1.00 67.91 59 ILE B CA 1
ATOM 3258 C C . ILE B 1 62 ? 69.628 3.217 90.525 1.00 67.27 59 ILE B C 1
ATOM 3259 O O . ILE B 1 62 ? 69.748 4.448 90.426 1.00 66.86 59 ILE B O 1
ATOM 3264 N N . ASN B 1 63 ? 70.430 2.454 91.275 1.00 66.54 60 ASN B N 1
ATOM 3265 C CA . ASN B 1 63 ? 71.501 3.016 92.103 1.00 65.97 60 ASN B CA 1
ATOM 3266 C C . ASN B 1 63 ? 72.561 3.708 91.247 1.00 65.21 60 ASN B C 1
ATOM 3267 O O . ASN B 1 63 ? 73.110 4.745 91.636 1.00 64.69 60 ASN B O 1
ATOM 3272 N N . ASP B 1 64 ? 72.807 3.136 90.068 1.00 64.52 61 ASP B N 1
ATOM 3273 C CA . ASP B 1 64 ? 73.726 3.704 89.080 1.00 64.06 61 ASP B CA 1
ATOM 3274 C C . ASP B 1 64 ? 73.379 5.139 88.634 1.00 63.53 61 ASP B C 1
ATOM 3275 O O . ASP B 1 64 ? 74.265 5.890 88.209 1.00 62.99 61 ASP B O 1
ATOM 3280 N N . LEU B 1 65 ? 72.105 5.528 88.757 1.00 62.50 62 LEU B N 1
ATOM 3281 C CA . LEU B 1 65 ? 71.661 6.874 88.335 1.00 61.45 62 LEU B CA 1
ATOM 3282 C C . LEU B 1 65 ? 72.260 8.007 89.180 1.00 61.09 62 LEU B C 1
ATOM 3283 O O . LEU B 1 65 ? 72.140 9.174 88.824 1.00 60.52 62 LEU B O 1
ATOM 3288 N N . ARG B 1 66 ? 72.925 7.638 90.279 1.00 61.01 63 ARG B N 1
ATOM 3289 C CA . ARG B 1 66 ? 73.642 8.568 91.181 1.00 61.10 63 ARG B CA 1
ATOM 3290 C C . ARG B 1 66 ? 74.731 9.399 90.511 1.00 61.13 63 ARG B C 1
ATOM 3291 O O . ARG B 1 66 ? 75.096 10.484 90.998 1.00 60.68 63 ARG B O 1
ATOM 3299 N N . GLN B 1 67 ? 75.268 8.867 89.416 1.00 61.32 64 GLN B N 1
ATOM 3300 C CA . GLN B 1 67 ? 76.356 9.514 88.694 1.00 61.63 64 GLN B CA 1
ATOM 3301 C C . GLN B 1 67 ? 75.835 10.760 87.994 1.00 61.10 64 GLN B C 1
ATOM 3302 O O . GLN B 1 67 ? 76.572 11.738 87.801 1.00 60.88 64 GLN B O 1
ATOM 3308 N N . PHE B 1 68 ? 74.553 10.707 87.611 1.00 59.94 65 PHE B N 1
ATOM 3309 C CA . PHE B 1 68 ? 73.851 11.857 87.056 1.00 58.59 65 PHE B CA 1
ATOM 3310 C C . PHE B 1 68 ? 73.772 13.019 88.037 1.00 58.47 65 PHE B C 1
ATOM 3311 O O . PHE B 1 68 ? 73.640 12.827 89.254 1.00 59.00 65 PHE B O 1
ATOM 3319 N N . SER B 1 69 ? 73.869 14.226 87.502 1.00 57.83 66 SER B N 1
ATOM 3320 C CA . SER B 1 69 ? 73.587 15.415 88.285 1.00 57.94 66 SER B CA 1
ATOM 3321 C C . SER B 1 69 ? 72.126 15.884 88.094 1.00 57.07 66 SER B C 1
ATOM 3322 O O . SER B 1 69 ? 71.427 15.462 87.154 1.00 57.21 66 SER B O 1
ATOM 3325 N N . ASP B 1 70 ? 71.688 16.732 89.022 1.00 55.77 67 ASP B N 1
ATOM 3326 C CA . ASP B 1 70 ? 70.411 17.424 88.972 1.00 54.66 67 ASP B CA 1
ATOM 3327 C C . ASP B 1 70 ? 70.452 18.547 87.929 1.00 54.36 67 ASP B C 1
ATOM 3328 O O . ASP B 1 70 ? 71.085 19.593 88.145 1.00 53.92 67 ASP B O 1
ATOM 3333 N N . ILE B 1 71 ? 69.757 18.343 86.808 1.00 54.06 68 ILE B N 1
ATOM 3334 C CA . ILE B 1 71 ? 69.706 19.364 85.759 1.00 53.73 68 ILE B CA 1
ATOM 3335 C C . ILE B 1 71 ? 68.595 20.455 85.943 1.00 53.77 68 ILE B C 1
ATOM 3336 O O . ILE B 1 71 ? 68.257 21.181 84.997 1.00 53.04 68 ILE B O 1
ATOM 3341 N N . SER B 1 72 ? 68.064 20.607 87.158 1.00 53.63 69 SER B N 1
ATOM 3342 C CA . SER B 1 72 ? 66.870 21.465 87.338 1.00 53.01 69 SER B CA 1
ATOM 3343 C C . SER B 1 72 ? 67.096 22.931 86.967 1.00 53.52 69 SER B C 1
ATOM 3344 O O . SER B 1 72 ? 66.175 23.607 86.505 1.00 53.05 69 SER B O 1
ATOM 3347 N N . HIS B 1 73 ? 68.323 23.409 87.146 1.00 53.23 70 HIS B N 1
ATOM 3348 C CA . HIS B 1 73 ? 68.690 24.772 86.774 1.00 53.61 70 HIS B CA 1
ATOM 3349 C C . HIS B 1 73 ? 68.636 25.011 85.246 1.00 52.61 70 HIS B C 1
ATOM 3350 O O . HIS B 1 73 ? 68.569 26.182 84.809 1.00 53.49 70 HIS B O 1
ATOM 3357 N N . CYS B 1 74 ? 68.641 23.929 84.444 1.00 50.79 71 CYS B N 1
ATOM 3358 C CA . CYS B 1 74 ? 68.438 24.047 82.981 1.00 49.51 71 CYS B CA 1
ATOM 3359 C C . CYS B 1 74 ? 67.008 24.481 82.618 1.00 50.22 71 CYS B C 1
ATOM 3360 O O . CYS B 1 74 ? 66.792 25.204 81.629 1.00 49.63 71 CYS B O 1
ATOM 3363 N N . LEU B 1 75 ? 66.052 24.015 83.422 1.00 50.39 72 LEU B N 1
ATOM 3364 C CA . LEU B 1 75 ? 64.629 23.960 83.054 1.00 50.76 72 LEU B CA 1
ATOM 3365 C C . LEU B 1 75 ? 63.868 25.314 82.938 1.00 51.55 72 LEU B C 1
ATOM 3366 O O . LEU B 1 75 ? 62.710 25.354 82.459 1.00 50.93 72 LEU B O 1
ATOM 3371 N N . ARG B 1 76 ? 64.514 26.395 83.373 1.00 52.45 73 ARG B N 1
ATOM 3372 C CA . ARG B 1 76 ? 64.031 27.760 83.162 1.00 53.95 73 ARG B CA 1
ATOM 3373 C C . ARG B 1 76 ? 64.005 28.211 81.697 1.00 54.45 73 ARG B C 1
ATOM 3374 O O . ARG B 1 76 ? 62.955 28.655 81.190 1.00 54.44 73 ARG B O 1
ATOM 3382 N N . GLN B 1 77 ? 65.145 28.075 81.013 1.00 55.04 74 GLN B N 1
ATOM 3383 C CA . GLN B 1 77 ? 65.319 28.582 79.639 1.00 55.39 74 GLN B CA 1
ATOM 3384 C C . GLN B 1 77 ? 65.399 27.528 78.528 1.00 55.15 74 GLN B C 1
ATOM 3385 O O . GLN B 1 77 ? 65.246 27.851 77.335 1.00 55.36 74 GLN B O 1
ATOM 3391 N N . GLU B 1 78 ? 65.619 26.273 78.898 1.00 54.72 75 GLU B N 1
ATOM 3392 C CA . GLU B 1 78 ? 65.488 25.203 77.915 1.00 54.01 75 GLU B CA 1
ATOM 3393 C C . GLU B 1 78 ? 64.097 25.304 77.260 1.00 54.04 75 GLU B C 1
ATOM 3394 O O . GLU B 1 78 ? 63.085 25.305 77.991 1.00 54.17 75 GLU B O 1
ATOM 3400 N N . PRO B 1 79 ? 64.038 25.466 75.910 1.00 52.91 76 PRO B N 1
ATOM 3401 C CA . PRO B 1 79 ? 62.748 25.340 75.213 1.00 52.06 76 PRO B CA 1
ATOM 3402 C C . PRO B 1 79 ? 62.056 24.014 75.519 1.00 51.56 76 PRO B C 1
ATOM 3403 O O . PRO B 1 79 ? 62.670 22.951 75.448 1.00 51.44 76 PRO B O 1
ATOM 3407 N N . VAL B 1 80 ? 60.776 24.080 75.878 1.00 49.67 77 VAL B N 1
ATOM 3408 C CA . VAL B 1 80 ? 60.069 22.906 76.363 1.00 48.47 77 VAL B CA 1
ATOM 3409 C C . VAL B 1 80 ? 59.934 21.865 75.266 1.00 48.03 77 VAL B C 1
ATOM 3410 O O . VAL B 1 80 ? 59.861 20.656 75.542 1.00 47.64 77 VAL B O 1
ATOM 3414 N N . ALA B 1 81 ? 59.925 22.334 74.022 1.00 47.51 78 ALA B N 1
ATOM 3415 C CA . ALA B 1 81 ? 59.913 21.438 72.875 1.00 47.84 78 ALA B CA 1
ATOM 3416 C C . ALA B 1 81 ? 61.096 20.443 72.954 1.00 47.44 78 ALA B C 1
ATOM 3417 O O . ALA B 1 81 ? 60.968 19.287 72.581 1.00 47.08 78 ALA B O 1
ATOM 3419 N N . ASN B 1 82 ? 62.211 20.895 73.509 1.00 48.21 79 ASN B N 1
ATOM 3420 C CA . ASN B 1 82 ? 63.437 20.081 73.599 1.00 48.74 79 ASN B CA 1
ATOM 3421 C C . ASN B 1 82 ? 63.384 18.907 74.575 1.00 50.10 79 ASN B C 1
ATOM 3422 O O . ASN B 1 82 ? 64.248 18.007 74.538 1.00 49.14 79 ASN B O 1
ATOM 3427 N N . LEU B 1 83 ? 62.378 18.920 75.447 1.00 49.99 80 LEU B N 1
ATOM 3428 C CA . LEU B 1 83 ? 62.218 17.878 76.459 1.00 51.07 80 LEU B CA 1
ATOM 3429 C C . LEU B 1 83 ? 61.431 16.720 75.881 1.00 51.44 80 LEU B C 1
ATOM 3430 O O . LEU B 1 83 ? 61.329 15.658 76.499 1.00 51.70 80 LEU B O 1
ATOM 3435 N N . VAL B 1 84 ? 60.853 16.921 74.708 1.00 52.55 81 VAL B N 1
ATOM 3436 C CA . VAL B 1 84 ? 60.014 15.878 74.113 1.00 54.65 81 VAL B CA 1
ATOM 3437 C C . VAL B 1 84 ? 60.894 14.754 73.513 1.00 56.74 81 VAL B C 1
ATOM 3438 O O . VAL B 1 84 ? 61.692 15.026 72.606 1.00 56.49 81 VAL B O 1
ATOM 3442 N N . PRO B 1 85 ? 60.763 13.505 74.032 1.00 58.28 82 PRO B N 1
ATOM 3443 C CA . PRO B 1 85 ? 61.378 12.346 73.354 1.00 59.59 82 PRO B CA 1
ATOM 3444 C C . PRO B 1 85 ? 60.780 12.085 71.944 1.00 60.80 82 PRO B C 1
ATOM 3445 O O . PRO B 1 85 ? 59.557 11.886 71.807 1.00 61.00 82 PRO B O 1
ATOM 3449 N N . GLN B 1 86 ? 61.639 12.076 70.914 1.00 61.65 83 GLN B N 1
ATOM 3450 C CA . GLN B 1 86 ? 61.215 11.817 69.530 1.00 62.14 83 GLN B CA 1
ATOM 3451 C C . GLN B 1 86 ? 60.462 10.501 69.396 1.00 62.25 83 GLN B C 1
ATOM 3452 O O . GLN B 1 86 ? 59.606 10.355 68.523 1.00 62.70 83 GLN B O 1
ATOM 3458 N N . GLY B 1 87 ? 60.768 9.552 70.273 1.00 61.99 84 GLY B N 1
ATOM 3459 C CA . GLY B 1 87 ? 60.169 8.230 70.210 1.00 62.69 84 GLY B CA 1
ATOM 3460 C C . GLY B 1 87 ? 58.696 8.162 70.551 1.00 63.31 84 GLY B C 1
ATOM 3461 O O . GLY B 1 87 ? 58.000 7.218 70.156 1.00 62.92 84 GLY B O 1
ATOM 3462 N N . LEU B 1 88 ? 58.217 9.160 71.296 1.00 64.16 85 LEU B N 1
ATOM 3463 C CA . LEU B 1 88 ? 56.795 9.249 71.641 1.00 64.79 85 LEU B CA 1
ATOM 3464 C C . LEU B 1 88 ? 55.939 9.364 70.386 1.00 65.77 85 LEU B C 1
ATOM 3465 O O . LEU B 1 88 ? 56.334 10.046 69.441 1.00 65.23 85 LEU B O 1
ATOM 3470 N N . PRO B 1 89 ? 54.770 8.691 70.373 1.00 67.00 86 PRO B N 1
ATOM 3471 C CA . PRO B 1 89 ? 53.914 8.728 69.194 1.00 68.39 86 PRO B CA 1
ATOM 3472 C C . PRO B 1 89 ? 53.587 10.169 68.849 1.00 69.83 86 PRO B C 1
ATOM 3473 O O . PRO B 1 89 ? 53.370 10.983 69.753 1.00 70.13 86 PRO B O 1
ATOM 3477 N N . ALA B 1 90 ? 53.561 10.479 67.554 1.00 71.52 87 ALA B N 1
ATOM 3478 C CA . ALA B 1 90 ? 53.297 11.836 67.074 1.00 72.57 87 ALA B CA 1
ATOM 3479 C C . ALA B 1 90 ? 51.954 12.365 67.567 1.00 73.24 87 ALA B C 1
ATOM 3480 O O . ALA B 1 90 ? 51.739 13.584 67.609 1.00 73.45 87 ALA B O 1
ATOM 3482 N N . ASP B 1 91 ? 51.069 11.446 67.956 1.00 73.73 88 ASP B N 1
ATOM 3483 C CA . ASP B 1 91 ? 49.731 11.798 68.437 1.00 74.33 88 ASP B CA 1
ATOM 3484 C C . ASP B 1 91 ? 49.665 12.081 69.949 1.00 73.97 88 ASP B C 1
ATOM 3485 O O . ASP B 1 91 ? 48.581 12.037 70.548 1.00 74.33 88 ASP B O 1
ATOM 3490 N N . SER B 1 92 ? 50.808 12.369 70.566 1.00 73.18 89 SER B N 1
ATOM 3491 C CA . SER B 1 92 ? 50.870 12.428 72.027 1.00 72.32 89 SER B CA 1
ATOM 3492 C C . SER B 1 92 ? 50.162 13.650 72.632 1.00 71.15 89 SER B C 1
ATOM 3493 O O . SER B 1 92 ? 49.097 13.512 73.255 1.00 71.56 89 SER B O 1
ATOM 3496 N N . HIS B 1 93 ? 50.745 14.834 72.436 1.00 69.10 90 HIS B N 1
ATOM 3497 C CA . HIS B 1 93 ? 50.233 16.090 73.004 1.00 66.47 90 HIS B CA 1
ATOM 3498 C C . HIS B 1 93 ? 50.859 16.387 74.378 1.00 63.19 90 HIS B C 1
ATOM 3499 O O . HIS B 1 93 ? 50.362 15.937 75.414 1.00 63.06 90 HIS B O 1
ATOM 3506 N N . PRO B 1 94 ? 51.971 17.136 74.378 1.00 59.95 91 PRO B N 1
ATOM 3507 C CA . PRO B 1 94 ? 52.625 17.587 75.589 1.00 57.55 91 PRO B CA 1
ATOM 3508 C C . PRO B 1 94 ? 51.903 18.759 76.250 1.00 55.32 91 PRO B C 1
ATOM 3509 O O . PRO B 1 94 ? 51.521 19.702 75.568 1.00 54.98 91 PRO B O 1
ATOM 3513 N N . GLN B 1 95 ? 51.756 18.710 77.568 1.00 52.20 92 GLN B N 1
ATOM 3514 C CA . GLN B 1 95 ? 51.268 19.852 78.327 1.00 49.59 92 GLN B CA 1
ATOM 3515 C C . GLN B 1 95 ? 52.412 20.341 79.209 1.00 48.05 92 GLN B C 1
ATOM 3516 O O . GLN B 1 95 ? 53.160 19.524 79.770 1.00 46.82 92 GLN B O 1
ATOM 3522 N N . VAL B 1 96 ? 52.558 21.656 79.320 1.00 45.74 93 VAL B N 1
ATOM 3523 C CA . VAL B 1 96 ? 53.570 22.250 80.186 1.00 44.86 93 VAL B CA 1
ATOM 3524 C C . VAL B 1 96 ? 53.121 22.550 81.617 1.00 44.54 93 VAL B C 1
ATOM 3525 O O . VAL B 1 96 ? 52.025 23.105 81.871 1.00 43.20 93 VAL B O 1
ATOM 3529 N N . TYR B 1 97 ? 53.987 22.162 82.543 1.00 42.57 94 TYR B N 1
ATOM 3530 C CA . TYR B 1 97 ? 53.790 22.410 83.944 1.00 42.57 94 TYR B CA 1
ATOM 3531 C C . TYR B 1 97 ? 55.015 23.058 84.500 1.00 42.85 94 TYR B C 1
ATOM 3532 O O . TYR B 1 97 ? 56.106 23.006 83.896 1.00 42.77 94 TYR B O 1
ATOM 3541 N N . GLU B 1 98 ? 54.850 23.694 85.646 1.00 43.22 95 GLU B N 1
ATOM 3542 C CA . GLU B 1 98 ? 55.919 24.489 86.220 1.00 44.32 95 GLU B CA 1
ATOM 3543 C C . GLU B 1 98 ? 56.036 24.238 87.712 1.00 46.56 95 GLU B C 1
ATOM 3544 O O . GLU B 1 98 ? 55.111 23.674 88.342 1.00 46.10 95 GLU B O 1
ATOM 3550 N N . SER B 1 99 ? 57.196 24.626 88.251 1.00 49.39 96 SER B N 1
ATOM 3551 C CA . SER B 1 99 ? 57.518 24.584 89.685 1.00 52.45 96 SER B CA 1
ATOM 3552 C C . SER B 1 99 ? 58.625 25.603 89.998 1.00 53.84 96 SER B C 1
ATOM 3553 O O . SER B 1 99 ? 59.411 25.964 89.115 1.00 54.31 96 SER B O 1
ATOM 3556 N N . GLY B 1 100 ? 58.677 26.074 91.244 1.00 55.33 97 GLY B N 1
ATOM 3557 C CA . GLY B 1 100 ? 59.628 27.114 91.670 1.00 56.71 97 GLY B CA 1
ATOM 3558 C C . GLY B 1 100 ? 59.541 28.435 90.912 1.00 58.05 97 GLY B C 1
ATOM 3559 O O . GLY B 1 100 ? 58.667 29.285 91.176 1.00 59.22 97 GLY B O 1
ATOM 3560 N N . ALA B 1 105 ? 62.485 31.389 89.462 1.00 56.73 102 ALA B N 1
ATOM 3561 C CA . ALA B 1 105 ? 61.280 31.936 88.841 1.00 55.83 102 ALA B CA 1
ATOM 3562 C C . ALA B 1 105 ? 61.111 31.592 87.357 0.50 54.71 102 ALA B C 1
ATOM 3563 O O . ALA B 1 105 ? 61.676 32.294 86.519 0.50 54.94 102 ALA B O 1
ATOM 3565 N N . PRO B 1 106 ? 60.395 30.487 87.013 1.00 53.53 103 PRO B N 1
ATOM 3566 C CA . PRO B 1 106 ? 60.184 29.106 87.453 1.00 52.27 103 PRO B CA 1
ATOM 3567 C C . PRO B 1 106 ? 60.794 28.058 86.492 1.00 50.62 103 PRO B C 1
ATOM 3568 O O . PRO B 1 106 ? 61.279 28.422 85.425 1.00 50.77 103 PRO B O 1
ATOM 3572 N N . LYS B 1 107 ? 60.694 26.772 86.833 1.00 48.66 104 LYS B N 1
ATOM 3573 C CA . LYS B 1 107 ? 61.120 25.679 85.941 1.00 47.47 104 LYS B CA 1
ATOM 3574 C C . LYS B 1 107 ? 59.959 25.124 85.119 1.00 46.32 104 LYS B C 1
ATOM 3575 O O . LYS B 1 107 ? 58.900 24.852 85.669 1.00 46.09 104 LYS B O 1
ATOM 3581 N N . TYR B 1 108 ? 60.180 24.936 83.814 1.00 44.86 105 TYR B N 1
ATOM 3582 C CA . TYR B 1 108 ? 59.199 24.360 82.897 1.00 44.28 105 TYR B CA 1
ATOM 3583 C C . TYR B 1 108 ? 59.508 22.906 82.585 1.00 45.13 105 TYR B C 1
ATOM 3584 O O . TYR B 1 108 ? 60.660 22.552 82.313 1.00 45.48 105 TYR B O 1
ATOM 3593 N N . VAL B 1 109 ? 58.487 22.054 82.642 1.00 44.81 106 VAL B N 1
ATOM 3594 C CA . VAL B 1 109 ? 58.588 20.670 82.204 1.00 44.80 106 VAL B CA 1
ATOM 3595 C C . VAL B 1 109 ? 57.379 20.343 81.344 1.00 44.74 106 VAL B C 1
ATOM 3596 O O . VAL B 1 109 ? 56.399 21.100 81.305 1.00 44.23 106 VAL B O 1
ATOM 3600 N N . VAL B 1 110 ? 57.430 19.197 80.683 1.00 43.90 107 VAL B N 1
ATOM 3601 C CA . VAL B 1 110 ? 56.315 18.746 79.892 1.00 43.90 107 VAL B CA 1
ATOM 3602 C C . VAL B 1 110 ? 55.815 17.424 80.441 1.00 43.64 107 VAL B C 1
ATOM 3603 O O . VAL B 1 110 ? 56.587 16.657 81.009 1.00 43.15 107 VAL B O 1
ATOM 3607 N N . ALA B 1 111 ? 54.508 17.185 80.336 1.00 43.54 108 ALA B N 1
ATOM 3608 C CA . ALA B 1 111 ? 53.902 15.930 80.756 1.00 43.37 108 ALA B CA 1
ATOM 3609 C C . ALA B 1 111 ? 52.758 15.514 79.835 1.00 43.62 108 ALA B C 1
ATOM 3610 O O . ALA B 1 111 ? 52.226 16.346 79.068 1.00 43.87 108 ALA B O 1
ATOM 3612 N N . TYR B 1 112 ? 52.366 14.244 79.949 1.00 42.89 109 TYR B N 1
ATOM 3613 C CA . TYR B 1 112 ? 51.513 13.576 78.985 1.00 43.90 109 TYR B CA 1
ATOM 3614 C C . TYR B 1 112 ? 50.415 12.824 79.690 1.00 43.75 109 TYR B C 1
ATOM 3615 O O . TYR B 1 112 ? 50.624 12.302 80.777 1.00 42.38 109 TYR B O 1
ATOM 3624 N N . ASP B 1 113 ? 49.255 12.749 79.046 1.00 43.75 110 ASP B N 1
ATOM 3625 C CA . ASP B 1 113 ? 48.130 11.999 79.596 1.00 43.95 110 ASP B CA 1
ATOM 3626 C C . ASP B 1 113 ? 48.414 10.532 79.890 1.00 42.56 110 ASP B C 1
ATOM 3627 O O . ASP B 1 113 ? 47.980 10.041 80.932 1.00 41.74 110 ASP B O 1
ATOM 3632 N N . ALA B 1 114 ? 49.136 9.825 79.004 1.00 41.36 111 ALA B N 1
ATOM 3633 C CA . ALA B 1 114 ? 49.437 8.407 79.262 1.00 40.11 111 ALA B CA 1
ATOM 3634 C C . ALA B 1 114 ? 50.206 8.242 80.578 1.00 39.36 111 ALA B C 1
ATOM 3635 O O . ALA B 1 114 ? 49.981 7.267 81.315 1.00 39.20 111 ALA B O 1
ATOM 3637 N N . TRP B 1 115 ? 51.126 9.167 80.841 1.00 37.28 112 TRP B N 1
ATOM 3638 C CA . TRP B 1 115 ? 51.868 9.161 82.085 1.00 37.80 112 TRP B CA 1
ATOM 3639 C C . TRP B 1 115 ? 50.953 9.391 83.309 1.00 37.82 112 TRP B C 1
ATOM 3640 O O . TRP B 1 115 ? 50.994 8.638 84.280 1.00 36.98 112 TRP B O 1
ATOM 3651 N N . ILE B 1 116 ? 50.136 10.444 83.258 1.00 37.35 113 ILE B N 1
ATOM 3652 C CA . ILE B 1 116 ? 49.283 10.755 84.398 1.00 37.17 113 ILE B CA 1
ATOM 3653 C C . ILE B 1 116 ? 48.316 9.588 84.626 1.00 38.08 113 ILE B C 1
ATOM 3654 O O . ILE B 1 116 ? 48.049 9.179 85.769 1.00 37.74 113 ILE B O 1
ATOM 3659 N N . GLU B 1 117 ? 47.829 9.009 83.531 1.00 38.32 114 GLU B N 1
ATOM 3660 C CA . GLU B 1 117 ? 46.919 7.871 83.617 1.00 38.81 114 GLU B CA 1
ATOM 3661 C C . GLU B 1 117 ? 47.564 6.642 84.293 1.00 39.35 114 GLU B C 1
ATOM 3662 O O . GLU B 1 117 ? 46.909 5.930 85.053 1.00 39.41 114 GLU B O 1
ATOM 3668 N N . ALA B 1 118 ? 48.838 6.411 83.992 1.00 39.39 115 ALA B N 1
ATOM 3669 C CA . ALA B 1 118 ? 49.647 5.332 84.577 1.00 39.86 115 ALA B CA 1
ATOM 3670 C C . ALA B 1 118 ? 49.801 5.528 86.085 1.00 39.62 115 ALA B C 1
ATOM 3671 O O . ALA B 1 118 ? 49.573 4.592 86.874 1.00 40.47 115 ALA B O 1
ATOM 3673 N N . LEU B 1 119 ? 50.204 6.739 86.459 1.00 39.06 116 LEU B N 1
ATOM 3674 C CA . LEU B 1 119 ? 50.389 7.140 87.858 1.00 38.46 116 LEU B CA 1
ATOM 3675 C C . LEU B 1 119 ? 49.091 6.929 88.639 1.00 38.47 116 LEU B C 1
ATOM 3676 O O . LEU B 1 119 ? 49.088 6.407 89.757 1.00 38.57 116 LEU B O 1
ATOM 3681 N N . ILE B 1 120 ? 47.967 7.286 88.038 1.00 38.04 117 ILE B N 1
ATOM 3682 C CA . ILE B 1 120 ? 46.733 7.223 88.774 1.00 38.01 117 ILE B CA 1
ATOM 3683 C C . ILE B 1 120 ? 46.243 5.788 88.901 1.00 39.16 117 ILE B C 1
ATOM 3684 O O . ILE B 1 120 ? 45.724 5.402 89.950 1.00 38.69 117 ILE B O 1
ATOM 3689 N N . SER B 1 121 ? 46.434 4.993 87.842 1.00 40.84 118 SER B N 1
ATOM 3690 C CA . SER B 1 121 ? 46.120 3.556 87.899 1.00 42.84 118 SER B CA 1
ATOM 3691 C C . SER B 1 121 ? 46.915 2.898 89.032 1.00 43.93 118 SER B C 1
ATOM 3692 O O . SER B 1 121 ? 46.375 2.064 89.732 1.00 44.79 118 SER B O 1
ATOM 3695 N N . TRP B 1 122 ? 48.162 3.321 89.237 1.00 44.76 119 TRP B N 1
ATOM 3696 C CA . TRP B 1 122 ? 48.937 2.873 90.382 1.00 46.47 119 TRP B CA 1
ATOM 3697 C C . TRP B 1 122 ? 48.336 3.397 91.709 1.00 47.75 119 TRP B C 1
ATOM 3698 O O . TRP B 1 122 ? 48.020 2.614 92.618 1.00 47.43 119 TRP B O 1
ATOM 3709 N N . ARG B 1 123 ? 48.173 4.718 91.815 1.00 49.57 120 ARG B N 1
ATOM 3710 C CA . ARG B 1 123 ? 47.660 5.328 93.052 1.00 50.74 120 ARG B CA 1
ATOM 3711 C C . ARG B 1 123 ? 46.341 4.692 93.491 1.00 52.37 120 ARG B C 1
ATOM 3712 O O . ARG B 1 123 ? 46.135 4.449 94.687 1.00 52.08 120 ARG B O 1
ATOM 3720 N N . MET B 1 124 ? 45.479 4.397 92.518 1.00 54.28 121 MET B N 1
ATOM 3721 C CA . MET B 1 124 ? 44.140 3.883 92.788 1.00 57.37 121 MET B CA 1
ATOM 3722 C C . MET B 1 124 ? 44.045 2.355 92.850 1.00 58.79 121 MET B C 1
ATOM 3723 O O . MET B 1 124 ? 42.929 1.822 92.914 1.00 59.21 121 MET B O 1
ATOM 3728 N N . SER B 1 125 ? 45.181 1.653 92.850 0.75 60.31 122 SER B N 1
ATOM 3729 C CA . SER B 1 125 ? 45.156 0.180 92.793 0.75 62.29 122 SER B CA 1
ATOM 3730 C C . SER B 1 125 ? 44.438 -0.444 93.988 0.75 63.58 122 SER B C 1
ATOM 3731 O O . SER B 1 125 ? 43.740 -1.452 93.840 0.75 63.77 122 SER B O 1
ATOM 3734 N N . GLY B 1 126 ? 44.604 0.172 95.157 0.75 65.29 123 GLY B N 1
ATOM 3735 C CA . GLY B 1 126 ? 43.814 -0.167 96.345 0.75 67.37 123 GLY B CA 1
ATOM 3736 C C . GLY B 1 126 ? 42.317 0.082 96.166 0.75 68.80 123 GLY B C 1
ATOM 3737 O O . GLY B 1 126 ? 41.494 -0.709 96.627 0.75 68.78 123 GLY B O 1
ATOM 3738 N N . TYR B 1 127 ? 41.958 1.175 95.489 0.75 70.17 124 TYR B N 1
ATOM 3739 C CA . TYR B 1 127 ? 40.544 1.538 95.279 0.75 71.41 124 TYR B CA 1
ATOM 3740 C C . TYR B 1 127 ? 39.781 0.440 94.516 0.75 72.55 124 TYR B C 1
ATOM 3741 O O . TYR B 1 127 ? 38.556 0.475 94.412 0.75 72.42 124 TYR B O 1
ATOM 3750 N N . GLN B 1 128 ? 40.513 -0.548 94.003 0.75 73.95 125 GLN B N 1
ATOM 3751 C CA . GLN B 1 128 ? 39.891 -1.795 93.582 0.75 75.29 125 GLN B CA 1
ATOM 3752 C C . GLN B 1 128 ? 39.651 -2.621 94.851 0.75 75.98 125 GLN B C 1
ATOM 3753 O O . GLN B 1 128 ? 38.502 -2.765 95.302 0.75 76.24 125 GLN B O 1
ATOM 3759 N N . HIS B 1 129 ? 40.753 -3.106 95.438 0.75 76.70 126 HIS B N 1
ATOM 3760 C CA . HIS B 1 129 ? 40.768 -3.885 96.690 0.75 76.91 126 HIS B CA 1
ATOM 3761 C C . HIS B 1 129 ? 40.663 -3.018 97.963 0.75 76.82 126 HIS B C 1
ATOM 3762 O O . HIS B 1 129 ? 41.548 -3.065 98.837 0.75 76.88 126 HIS B O 1
ATOM 3769 N N . ARG B 1 130 ? 39.596 -2.213 98.035 0.75 76.44 127 ARG B N 1
ATOM 3770 C CA . ARG B 1 130 ? 39.174 -1.507 99.260 0.75 75.84 127 ARG B CA 1
ATOM 3771 C C . ARG B 1 130 ? 37.651 -1.641 99.401 0.75 74.96 127 ARG B C 1
ATOM 3772 O O . ARG B 1 130 ? 36.916 -1.270 98.472 0.75 75.06 127 ARG B O 1
ATOM 3780 N N . PRO B 1 131 ? 37.172 -2.139 100.571 0.75 73.77 128 PRO B N 1
ATOM 3781 C CA . PRO B 1 131 ? 35.828 -2.735 100.675 0.75 72.44 128 PRO B CA 1
ATOM 3782 C C . PRO B 1 131 ? 34.721 -1.787 100.213 0.75 71.05 128 PRO B C 1
ATOM 3783 O O . PRO B 1 131 ? 34.666 -0.637 100.687 0.75 71.29 128 PRO B O 1
ATOM 3787 N N . GLY B 1 132 ? 33.887 -2.263 99.276 0.75 68.83 129 GLY B N 1
ATOM 3788 C CA . GLY B 1 132 ? 32.692 -1.540 98.781 0.75 66.06 129 GLY B CA 1
ATOM 3789 C C . GLY B 1 132 ? 32.814 -0.026 98.675 0.75 63.91 129 GLY B C 1
ATOM 3790 O O . GLY B 1 132 ? 32.087 0.722 99.349 0.75 63.71 129 GLY B O 1
ATOM 3791 N N . ARG B 1 133 ? 33.724 0.391 97.797 0.75 61.54 130 ARG B N 1
ATOM 3792 C CA . ARG B 1 133 ? 34.208 1.766 97.633 0.75 59.47 130 ARG B CA 1
ATOM 3793 C C . ARG B 1 133 ? 33.149 2.879 97.459 0.75 57.06 130 ARG B C 1
ATOM 3794 O O . ARG B 1 133 ? 32.112 2.678 96.820 0.75 56.89 130 ARG B O 1
ATOM 3802 N N . PRO B 1 134 ? 33.410 4.065 98.029 0.75 54.49 131 PRO B N 1
ATOM 3803 C CA . PRO B 1 134 ? 32.483 5.155 97.727 0.75 52.53 131 PRO B CA 1
ATOM 3804 C C . PRO B 1 134 ? 32.728 5.694 96.319 0.75 50.23 131 PRO B C 1
ATOM 3805 O O . PRO B 1 134 ? 33.841 5.602 95.792 1.00 48.89 131 PRO B O 1
ATOM 3809 N N . SER B 1 135 ? 31.683 6.240 95.713 1.00 48.42 132 SER B N 1
ATOM 3810 C CA . SER B 1 135 ? 31.843 7.028 94.487 1.00 46.36 132 SER B CA 1
ATOM 3811 C C . SER B 1 135 ? 31.100 8.362 94.553 1.00 43.77 132 SER B C 1
ATOM 3812 O O . SER B 1 135 ? 30.169 8.546 95.351 1.00 43.46 132 SER B O 1
ATOM 3815 N N . GLY B 1 136 ? 31.523 9.290 93.708 1.00 40.83 133 GLY B N 1
ATOM 3816 C CA . GLY B 1 136 ? 30.977 10.644 93.749 1.00 37.55 133 GLY B CA 1
ATOM 3817 C C . GLY B 1 136 ? 31.966 11.684 93.279 1.00 35.13 133 GLY B C 1
ATOM 3818 O O . GLY B 1 136 ? 33.042 11.357 92.743 1.00 33.17 133 GLY B O 1
ATOM 3819 N N . ASN B 1 137 ? 31.582 12.943 93.506 1.00 33.27 134 ASN B N 1
ATOM 3820 C CA . ASN B 1 137 ? 32.314 14.117 93.081 1.00 30.95 134 ASN B CA 1
ATOM 3821 C C . ASN B 1 137 ? 33.509 14.423 93.962 1.00 29.95 134 ASN B C 1
ATOM 3822 O O . ASN B 1 137 ? 33.469 14.220 95.152 1.00 28.94 134 ASN B O 1
ATOM 3827 N N . THR B 1 138 ? 34.533 14.993 93.356 1.00 28.42 135 THR B N 1
ATOM 3828 C CA . THR B 1 138 ? 35.718 15.437 94.042 1.00 28.02 135 THR B CA 1
ATOM 3829 C C . THR B 1 138 ? 35.758 16.953 94.011 1.00 28.48 135 THR B C 1
ATOM 3830 O O . THR B 1 138 ? 35.579 17.569 92.947 1.00 28.75 135 THR B O 1
ATOM 3834 N N . LEU B 1 139 ? 35.975 17.547 95.179 1.00 26.62 136 LEU B N 1
ATOM 3835 C CA . LEU B 1 139 ? 36.393 18.929 95.240 1.00 26.70 136 LEU B CA 1
ATOM 3836 C C . LEU B 1 139 ? 37.874 18.963 95.567 1.00 27.78 136 LEU B C 1
ATOM 3837 O O . LEU B 1 139 ? 38.272 18.609 96.685 1.00 26.77 136 LEU B O 1
ATOM 3842 N N . ALA B 1 140 ? 38.686 19.405 94.602 1.00 28.98 137 ALA B N 1
ATOM 3843 C CA . ALA B 1 140 ? 40.111 19.479 94.808 1.00 30.26 137 ALA B CA 1
ATOM 3844 C C . ALA B 1 140 ? 40.452 20.933 94.996 1.00 30.70 137 ALA B C 1
ATOM 3845 O O . ALA B 1 140 ? 40.476 21.715 94.021 1.00 31.65 137 ALA B O 1
ATOM 3847 N N . ALA B 1 141 ? 40.665 21.315 96.248 1.00 29.08 138 ALA B N 1
ATOM 3848 C CA . ALA B 1 141 ? 40.933 22.699 96.577 1.00 30.57 138 ALA B CA 1
ATOM 3849 C C . ALA B 1 141 ? 42.414 22.920 96.473 1.00 30.62 138 ALA B C 1
ATOM 3850 O O . ALA B 1 141 ? 43.097 23.251 97.454 1.00 30.86 138 ALA B O 1
ATOM 3852 N N . ILE B 1 142 ? 42.920 22.729 95.255 1.00 31.42 139 ILE B N 1
ATOM 3853 C CA . ILE B 1 142 ? 44.343 22.824 94.999 1.00 32.10 139 ILE B CA 1
ATOM 3854 C C . ILE B 1 142 ? 44.614 23.574 93.699 1.00 32.75 139 ILE B C 1
ATOM 3855 O O . ILE B 1 142 ? 43.714 23.723 92.880 1.00 30.67 139 ILE B O 1
ATOM 3860 N N . PRO B 1 143 ? 45.866 24.025 93.511 1.00 34.11 140 PRO B N 1
ATOM 3861 C CA . PRO B 1 143 ? 46.229 24.779 92.318 1.00 35.03 140 PRO B CA 1
ATOM 3862 C C . PRO B 1 143 ? 46.023 23.992 91.010 1.00 35.24 140 PRO B C 1
ATOM 3863 O O . PRO B 1 143 ? 46.246 22.781 90.933 1.00 34.17 140 PRO B O 1
ATOM 3867 N N . THR B 1 144 ? 45.556 24.705 90.001 1.00 36.77 141 THR B N 1
ATOM 3868 C CA . THR B 1 144 ? 45.487 24.211 88.628 1.00 37.38 141 THR B CA 1
ATOM 3869 C C . THR B 1 144 ? 46.470 25.083 87.824 1.00 37.83 141 THR B C 1
ATOM 3870 O O . THR B 1 144 ? 47.641 25.122 88.155 1.00 38.71 141 THR B O 1
ATOM 3874 N N . GLY B 1 145 ? 46.019 25.815 86.800 1.00 38.23 142 GLY B N 1
ATOM 3875 C CA . GLY B 1 145 ? 46.922 26.692 86.045 1.00 37.77 142 GLY B CA 1
ATOM 3876 C C . GLY B 1 145 ? 48.157 25.895 85.590 1.00 36.98 142 GLY B C 1
ATOM 3877 O O . GLY B 1 145 ? 48.034 24.760 85.081 1.00 37.45 142 GLY B O 1
ATOM 3878 N N . PRO B 1 146 ? 49.344 26.449 85.816 1.00 36.83 143 PRO B N 1
ATOM 3879 C CA . PRO B 1 146 ? 50.595 25.685 85.472 1.00 37.13 143 PRO B CA 1
ATOM 3880 C C . PRO B 1 146 ? 50.964 24.454 86.355 1.00 37.27 143 PRO B C 1
ATOM 3881 O O . PRO B 1 146 ? 52.005 23.802 86.124 1.00 38.15 143 PRO B O 1
ATOM 3885 N N . HIS B 1 147 ? 50.138 24.097 87.332 1.00 36.49 144 HIS B N 1
ATOM 3886 C CA . HIS B 1 147 ? 50.557 23.096 88.335 1.00 35.73 144 HIS B CA 1
ATOM 3887 C C . HIS B 1 147 ? 50.098 21.685 88.034 1.00 35.34 144 HIS B C 1
ATOM 3888 O O . HIS B 1 147 ? 48.923 21.444 87.908 1.00 35.26 144 HIS B O 1
ATOM 3895 N N . ILE B 1 148 ? 51.037 20.733 87.932 1.00 35.09 145 ILE B N 1
ATOM 3896 C CA . ILE B 1 148 ? 50.703 19.384 87.556 1.00 34.33 145 ILE B CA 1
ATOM 3897 C C . ILE B 1 148 ? 49.791 18.693 88.550 1.00 34.89 145 ILE B C 1
ATOM 3898 O O . ILE B 1 148 ? 49.012 17.804 88.168 1.00 34.33 145 ILE B O 1
ATOM 3903 N N . VAL B 1 149 ? 49.872 19.126 89.816 1.00 35.39 146 VAL B N 1
ATOM 3904 C CA . VAL B 1 149 ? 49.043 18.560 90.854 1.00 36.97 146 VAL B CA 1
ATOM 3905 C C . VAL B 1 149 ? 47.562 18.673 90.448 1.00 35.77 146 VAL B C 1
ATOM 3906 O O . VAL B 1 149 ? 46.804 17.757 90.706 1.00 36.57 146 VAL B O 1
ATOM 3910 N N . GLY B 1 150 ? 47.193 19.747 89.755 1.00 35.98 147 GLY B N 1
ATOM 3911 C CA . GLY B 1 150 ? 45.809 19.911 89.208 1.00 35.50 147 GLY B CA 1
ATOM 3912 C C . GLY B 1 150 ? 45.378 18.806 88.257 1.00 35.73 147 GLY B C 1
ATOM 3913 O O . GLY B 1 150 ? 44.328 18.155 88.443 1.00 36.78 147 GLY B O 1
ATOM 3914 N N . ALA B 1 151 ? 46.219 18.566 87.251 1.00 35.48 148 ALA B N 1
ATOM 3915 C CA . ALA B 1 151 ? 46.016 17.514 86.258 1.00 34.94 148 ALA B CA 1
ATOM 3916 C C . ALA B 1 151 ? 45.929 16.119 86.850 1.00 33.86 148 ALA B C 1
ATOM 3917 O O . ALA B 1 151 ? 45.082 15.313 86.459 1.00 32.86 148 ALA B O 1
ATOM 3919 N N . ILE B 1 152 ? 46.810 15.831 87.809 1.00 34.79 149 ILE B N 1
ATOM 3920 C CA . ILE B 1 152 ? 46.828 14.533 88.481 1.00 33.73 149 ILE B CA 1
ATOM 3921 C C . ILE B 1 152 ? 45.524 14.281 89.243 1.00 33.37 149 ILE B C 1
ATOM 3922 O O . ILE B 1 152 ? 44.858 13.236 89.104 1.00 33.31 149 ILE B O 1
ATOM 3927 N N . ASN B 1 153 ? 45.133 15.281 90.019 1.00 32.87 150 ASN B N 1
ATOM 3928 C CA . ASN B 1 153 ? 43.860 15.214 90.708 1.00 32.19 150 ASN B CA 1
ATOM 3929 C C . ASN B 1 153 ? 42.655 15.156 89.815 1.00 32.29 150 ASN B C 1
ATOM 3930 O O . ASN B 1 153 ? 41.709 14.470 90.168 1.00 31.84 150 ASN B O 1
ATOM 3935 N N . LYS B 1 154 ? 42.680 15.842 88.661 1.00 33.89 151 LYS B N 1
ATOM 3936 C CA . LYS B 1 154 ? 41.592 15.670 87.675 1.00 35.06 151 LYS B CA 1
ATOM 3937 C C . LYS B 1 154 ? 41.462 14.197 87.224 1.00 35.16 151 LYS B C 1
ATOM 3938 O O . LYS B 1 154 ? 40.363 13.632 87.185 1.00 34.55 151 LYS B O 1
ATOM 3944 N N . GLU B 1 155 ? 42.598 13.562 86.919 1.00 35.37 152 GLU B N 1
ATOM 3945 C CA . GLU B 1 155 ? 42.582 12.166 86.527 1.00 35.25 152 GLU B CA 1
ATOM 3946 C C . GLU B 1 155 ? 42.055 11.276 87.652 1.00 34.62 152 GLU B C 1
ATOM 3947 O O . GLU B 1 155 ? 41.270 10.380 87.411 1.00 33.72 152 GLU B O 1
ATOM 3953 N N . ARG B 1 156 ? 42.457 11.540 88.894 1.00 35.05 153 ARG B N 1
ATOM 3954 C CA . ARG B 1 156 ? 41.935 10.765 90.013 1.00 35.64 153 ARG B CA 1
ATOM 3955 C C . ARG B 1 156 ? 40.404 10.856 90.111 1.00 34.79 153 ARG B C 1
ATOM 3956 O O . ARG B 1 156 ? 39.727 9.845 90.290 1.00 33.62 153 ARG B O 1
ATOM 3964 N N . ALA B 1 157 ? 39.870 12.075 89.992 1.00 34.28 154 ALA B N 1
ATOM 3965 C CA . ALA B 1 157 ? 38.432 12.308 90.115 1.00 35.94 154 ALA B CA 1
ATOM 3966 C C . ALA B 1 157 ? 37.650 11.512 89.086 1.00 36.36 154 ALA B C 1
ATOM 3967 O O . ALA B 1 157 ? 36.613 10.911 89.394 1.00 35.79 154 ALA B O 1
ATOM 3969 N N . LEU B 1 158 ? 38.179 11.479 87.871 1.00 39.10 155 LEU B N 1
ATOM 3970 C CA . LEU B 1 158 ? 37.583 10.684 86.786 1.00 41.47 155 LEU B CA 1
ATOM 3971 C C . LEU B 1 158 ? 37.349 9.211 87.189 1.00 41.54 155 LEU B C 1
ATOM 3972 O O . LEU B 1 158 ? 36.313 8.618 86.881 1.00 42.35 155 LEU B O 1
ATOM 3977 N N . ARG B 1 159 ? 38.297 8.636 87.922 1.00 42.15 156 ARG B N 1
ATOM 3978 C CA . ARG B 1 159 ? 38.188 7.246 88.383 1.00 42.19 156 ARG B CA 1
ATOM 3979 C C . ARG B 1 159 ? 37.172 7.010 89.488 1.00 42.23 156 ARG B C 1
ATOM 3980 O O . ARG B 1 159 ? 36.658 5.900 89.635 1.00 40.37 156 ARG B O 1
ATOM 3988 N N . LEU B 1 160 ? 36.864 8.072 90.240 1.00 42.91 157 LEU B N 1
ATOM 3989 C CA . LEU B 1 160 ? 36.026 7.992 91.442 1.00 43.33 157 LEU B CA 1
ATOM 3990 C C . LEU B 1 160 ? 34.521 8.108 91.161 1.00 43.99 157 LEU B C 1
ATOM 3991 O O . LEU B 1 160 ? 33.691 8.059 92.081 1.00 44.03 157 LEU B O 1
ATOM 3996 N N . GLY B 1 161 ? 34.175 8.242 89.883 1.00 44.18 158 GLY B N 1
ATOM 3997 C CA . GLY B 1 161 ? 32.788 8.155 89.461 1.00 44.21 158 GLY B CA 1
ATOM 3998 C C . GLY B 1 161 ? 31.965 9.416 89.658 1.00 43.67 158 GLY B C 1
ATOM 3999 O O . GLY B 1 161 ? 30.774 9.352 89.968 1.00 46.04 158 GLY B O 1
ATOM 4000 N N . GLY B 1 162 ? 32.600 10.567 89.523 1.00 42.06 159 GLY B N 1
ATOM 4001 C CA . GLY B 1 162 ? 31.882 11.829 89.557 1.00 38.94 159 GLY B CA 1
ATOM 4002 C C . GLY B 1 162 ? 32.725 12.860 88.860 1.00 36.91 159 GLY B C 1
ATOM 4003 O O . GLY B 1 162 ? 33.667 12.538 88.130 1.00 35.78 159 GLY B O 1
ATOM 4004 N N . MET B 1 163 ? 32.395 14.111 89.114 1.00 34.88 160 MET B N 1
ATOM 4005 C CA . MET B 1 163 ? 33.027 15.221 88.430 1.00 34.07 160 MET B CA 1
ATOM 4006 C C . MET B 1 163 ? 34.033 15.933 89.304 1.00 32.48 160 MET B C 1
ATOM 4007 O O . MET B 1 163 ? 34.007 15.821 90.536 1.00 32.23 160 MET B O 1
ATOM 4012 N N . PHE B 1 164 ? 34.904 16.681 88.648 1.00 31.14 161 PHE B N 1
ATOM 4013 C CA . PHE B 1 164 ? 36.002 17.390 89.276 1.00 30.53 161 PHE B CA 1
ATOM 4014 C C . PHE B 1 164 ? 35.616 18.851 89.552 1.00 30.08 161 PHE B C 1
ATOM 4015 O O . PHE B 1 164 ? 35.385 19.621 88.616 1.00 29.31 161 PHE B O 1
ATOM 4023 N N . PHE B 1 165 ? 35.531 19.237 90.821 1.00 28.80 162 PHE B N 1
ATOM 4024 C CA . PHE B 1 165 ? 35.289 20.648 91.159 1.00 29.13 162 PHE B CA 1
ATOM 4025 C C . PHE B 1 165 ? 36.575 21.251 91.633 1.00 29.95 162 PHE B C 1
ATOM 4026 O O . PHE B 1 165 ? 37.364 20.591 92.340 1.00 28.97 162 PHE B O 1
ATOM 4034 N N . SER B 1 166 ? 36.767 22.525 91.302 1.00 29.15 163 SER B N 1
ATOM 4035 C CA A SER B 1 166 ? 37.977 23.246 91.611 0.50 30.22 163 SER B CA 1
ATOM 4036 C CA B SER B 1 166 ? 37.969 23.196 91.744 0.50 30.14 163 SER B CA 1
ATOM 4037 C C . SER B 1 166 ? 37.627 24.547 92.343 1.00 29.99 163 SER B C 1
ATOM 4038 O O . SER B 1 166 ? 36.456 24.872 92.511 1.00 30.40 163 SER B O 1
ATOM 4043 N N . ILE B 1 167 ? 38.645 25.266 92.793 1.00 29.66 164 ILE B N 1
ATOM 4044 C CA . ILE B 1 167 ? 38.485 26.601 93.331 1.00 29.45 164 ILE B CA 1
ATOM 4045 C C . ILE B 1 167 ? 39.593 27.414 92.712 1.00 29.91 164 ILE B C 1
ATOM 4046 O O . ILE B 1 167 ? 40.534 26.840 92.119 1.00 30.70 164 ILE B O 1
ATOM 4051 N N . ASP B 1 168 ? 39.495 28.730 92.856 1.00 28.79 165 ASP B N 1
ATOM 4052 C CA . ASP B 1 168 ? 40.583 29.621 92.542 1.00 29.84 165 ASP B CA 1
ATOM 4053 C C . ASP B 1 168 ? 41.535 29.696 93.701 1.00 30.42 165 ASP B C 1
ATOM 4054 O O . ASP B 1 168 ? 41.144 30.000 94.851 1.00 29.88 165 ASP B O 1
ATOM 4059 N N . ILE B 1 169 ? 42.798 29.432 93.395 1.00 30.45 166 ILE B N 1
ATOM 4060 C CA . ILE B 1 169 ? 43.807 29.436 94.428 1.00 31.56 166 ILE B CA 1
ATOM 4061 C C . ILE B 1 169 ? 45.165 29.742 93.791 1.00 32.78 166 ILE B C 1
ATOM 4062 O O . ILE B 1 169 ? 45.584 29.065 92.844 1.00 33.31 166 ILE B O 1
ATOM 4067 N N . ASP B 1 170 ? 45.829 30.772 94.291 1.00 32.80 167 ASP B N 1
ATOM 4068 C CA . ASP B 1 170 ? 47.069 31.234 93.715 1.00 34.23 167 ASP B CA 1
ATOM 4069 C C . ASP B 1 170 ? 48.202 30.883 94.687 1.00 34.81 167 ASP B C 1
ATOM 4070 O O . ASP B 1 170 ? 48.459 31.618 95.621 1.00 33.55 167 ASP B O 1
ATOM 4075 N N . PRO B 1 171 ? 48.837 29.700 94.503 1.00 36.24 168 PRO B N 1
ATOM 4076 C CA . PRO B 1 171 ? 49.841 29.301 95.489 1.00 36.83 168 PRO B CA 1
ATOM 4077 C C . PRO B 1 171 ? 51.040 30.258 95.503 1.00 37.83 168 PRO B C 1
ATOM 4078 O O . PRO B 1 171 ? 51.686 30.430 96.543 1.00 37.64 168 PRO B O 1
ATOM 4082 N N . ARG B 1 172 ? 51.322 30.907 94.371 1.00 38.69 169 ARG B N 1
ATOM 4083 C CA . ARG B 1 172 ? 52.471 31.835 94.286 1.00 39.23 169 ARG B CA 1
ATOM 4084 C C . ARG B 1 172 ? 52.236 33.138 95.057 1.00 39.81 169 ARG B C 1
ATOM 4085 O O . ARG B 1 172 ? 53.147 33.684 95.689 1.00 38.99 169 ARG B O 1
ATOM 4093 N N . TRP B 1 173 ? 51.002 33.632 95.003 1.00 39.40 170 TRP B N 1
ATOM 4094 C CA . TRP B 1 173 ? 50.578 34.767 95.823 1.00 39.73 170 TRP B CA 1
ATOM 4095 C C . TRP B 1 173 ? 50.699 34.472 97.315 1.00 40.53 170 TRP B C 1
ATOM 4096 O O . TRP B 1 173 ? 51.139 35.330 98.079 1.00 40.70 170 TRP B O 1
ATOM 4107 N N . VAL B 1 174 ? 50.301 33.280 97.730 1.00 42.57 171 VAL B N 1
ATOM 4108 C CA . VAL B 1 174 ? 50.401 32.906 99.132 1.00 46.07 171 VAL B CA 1
ATOM 4109 C C . VAL B 1 174 ? 51.894 32.974 99.516 1.00 48.47 171 VAL B C 1
ATOM 4110 O O . VAL B 1 174 ? 52.277 33.706 100.442 1.00 49.30 171 VAL B O 1
ATOM 4114 N N . LYS B 1 175 ? 52.734 32.263 98.767 1.00 50.44 172 LYS B N 1
ATOM 4115 C CA . LYS B 1 175 ? 54.190 32.302 98.992 1.00 52.49 172 LYS B CA 1
ATOM 4116 C C . LYS B 1 175 ? 54.761 33.731 98.973 1.00 53.60 172 LYS B C 1
ATOM 4117 O O . LYS B 1 175 ? 55.448 34.125 99.895 1.00 53.55 172 LYS B O 1
ATOM 4123 N N . ARG B 1 176 ? 54.444 34.524 97.953 1.00 55.50 173 ARG B N 1
ATOM 4124 C CA . ARG B 1 176 ? 54.875 35.927 97.918 1.00 57.43 173 ARG B CA 1
ATOM 4125 C C . ARG B 1 176 ? 54.433 36.714 99.150 1.00 58.72 173 ARG B C 1
ATOM 4126 O O . ARG B 1 176 ? 55.175 37.578 99.627 1.00 59.48 173 ARG B O 1
ATOM 4134 N N . SER B 1 177 ? 53.236 36.423 99.660 1.00 60.09 174 SER B N 1
ATOM 4135 C CA . SER B 1 177 ? 52.669 37.163 100.788 1.00 61.41 174 SER B CA 1
ATOM 4136 C C . SER B 1 177 ? 53.324 36.863 102.122 1.00 62.93 174 SER B C 1
ATOM 4137 O O . SER B 1 177 ? 53.642 37.793 102.872 1.00 63.28 174 SER B O 1
ATOM 4140 N N . LEU B 1 178 ? 53.512 35.583 102.440 1.00 64.68 175 LEU B N 1
ATOM 4141 C CA . LEU B 1 178 ? 54.191 35.254 103.697 1.00 66.53 175 LEU B CA 1
ATOM 4142 C C . LEU B 1 178 ? 55.681 35.590 103.653 1.00 67.09 175 LEU B C 1
ATOM 4143 O O . LEU B 1 178 ? 56.269 35.929 104.674 1.00 67.46 175 LEU B O 1
ATOM 4148 N N . SER B 1 179 ? 56.263 35.555 102.459 1.00 67.82 176 SER B N 1
ATOM 4149 C CA . SER B 1 179 ? 57.637 36.024 102.251 1.00 68.35 176 SER B CA 1
ATOM 4150 C C . SER B 1 179 ? 57.837 37.536 102.502 1.00 68.38 176 SER B C 1
ATOM 4151 O O . SER B 1 179 ? 58.951 37.972 102.812 1.00 68.02 176 SER B O 1
ATOM 4154 N N . GLU B 1 180 ? 56.770 38.323 102.364 1.00 68.09 177 GLU B N 1
ATOM 4155 C CA . GLU B 1 180 ? 56.814 39.754 102.669 1.00 68.33 177 GLU B CA 1
ATOM 4156 C C . GLU B 1 180 ? 56.435 40.020 104.127 1.00 67.74 177 GLU B C 1
ATOM 4157 O O . GLU B 1 180 ? 56.248 41.179 104.520 1.00 67.68 177 GLU B O 1
ATOM 4163 N N . GLY B 1 181 ? 56.299 38.953 104.916 1.00 67.19 178 GLY B N 1
ATOM 4164 C CA . GLY B 1 181 ? 55.850 39.058 106.316 1.00 66.39 178 GLY B CA 1
ATOM 4165 C C . GLY B 1 181 ? 54.443 39.616 106.499 1.00 65.71 178 GLY B C 1
ATOM 4166 O O . GLY B 1 181 ? 54.063 40.037 107.601 1.00 65.53 178 GLY B O 1
ATOM 4167 N N . ASP B 1 182 ? 53.671 39.592 105.414 1.00 64.91 179 ASP B N 1
ATOM 4168 C CA . ASP B 1 182 ? 52.352 40.203 105.346 1.00 64.14 179 ASP B CA 1
ATOM 4169 C C . ASP B 1 182 ? 51.272 39.200 105.753 1.00 63.42 179 ASP B C 1
ATOM 4170 O O . ASP B 1 182 ? 50.601 38.597 104.900 1.00 63.36 179 ASP B O 1
ATOM 4175 N N . THR B 1 183 ? 51.102 39.030 107.061 1.00 62.13 180 THR B N 1
ATOM 4176 C CA . THR B 1 183 ? 50.256 37.959 107.586 1.00 61.22 180 THR B CA 1
ATOM 4177 C C . THR B 1 183 ? 48.767 38.315 107.687 1.00 59.84 180 THR B C 1
ATOM 4178 O O . THR B 1 183 ? 47.924 37.430 107.881 1.00 59.63 180 THR B O 1
ATOM 4182 N N . ALA B 1 184 ? 48.454 39.602 107.562 1.00 58.00 181 ALA B N 1
ATOM 4183 C CA . ALA B 1 184 ? 47.067 40.042 107.420 1.00 56.55 181 ALA B CA 1
ATOM 4184 C C . ALA B 1 184 ? 46.481 39.531 106.087 1.00 55.04 181 ALA B C 1
ATOM 4185 O O . ALA B 1 184 ? 45.354 39.054 106.055 1.00 54.69 181 ALA B O 1
ATOM 4187 N N . THR B 1 185 ? 47.272 39.623 105.014 1.00 53.09 182 THR B N 1
ATOM 4188 C CA . THR B 1 185 ? 46.886 39.146 103.691 1.00 51.43 182 THR B CA 1
ATOM 4189 C C . THR B 1 185 ? 46.804 37.628 103.691 1.00 50.31 182 THR B C 1
ATOM 4190 O O . THR B 1 185 ? 45.909 37.058 103.094 1.00 49.41 182 THR B O 1
ATOM 4194 N N . VAL B 1 186 ? 47.732 36.969 104.372 1.00 49.11 183 VAL B N 1
ATOM 4195 C CA . VAL B 1 186 ? 47.708 35.509 104.435 1.00 48.35 183 VAL B CA 1
ATOM 4196 C C . VAL B 1 186 ? 46.421 34.984 105.069 1.00 47.54 183 VAL B C 1
ATOM 4197 O O . VAL B 1 186 ? 45.815 34.027 104.569 1.00 45.88 183 VAL B O 1
ATOM 4201 N N . ARG B 1 187 ? 46.027 35.623 106.170 1.00 46.45 184 ARG B N 1
ATOM 4202 C CA . ARG B 1 187 ? 44.800 35.299 106.891 1.00 46.75 184 ARG B CA 1
ATOM 4203 C C . ARG B 1 187 ? 43.593 35.544 105.992 1.00 44.74 184 ARG B C 1
ATOM 4204 O O . ARG B 1 187 ? 42.755 34.671 105.826 1.00 44.34 184 ARG B O 1
ATOM 4212 N N . LYS B 1 188 ? 43.513 36.746 105.435 1.00 42.84 185 LYS B N 1
ATOM 4213 C CA . LYS B 1 188 ? 42.430 37.103 104.522 1.00 41.41 185 LYS B CA 1
ATOM 4214 C C . LYS B 1 188 ? 42.344 36.143 103.333 1.00 39.50 185 LYS B C 1
ATOM 4215 O O . LYS B 1 188 ? 41.260 35.731 102.932 1.00 38.35 185 LYS B O 1
ATOM 4221 N N . TYR B 1 189 ? 43.491 35.812 102.755 1.00 36.65 186 TYR B N 1
ATOM 4222 C CA . TYR B 1 189 ? 43.513 34.961 101.578 1.00 34.54 186 TYR B CA 1
ATOM 4223 C C . TYR B 1 189 ? 43.099 33.518 101.929 1.00 33.32 186 TYR B C 1
ATOM 4224 O O . TYR B 1 189 ? 42.326 32.898 101.224 1.00 31.21 186 TYR B O 1
ATOM 4233 N N . THR B 1 190 ? 43.592 33.010 103.051 1.00 32.33 187 THR B N 1
ATOM 4234 C CA . THR B 1 190 ? 43.187 31.691 103.530 1.00 32.46 187 THR B CA 1
ATOM 4235 C C . THR B 1 190 ? 41.664 31.576 103.694 1.00 32.17 187 THR B C 1
ATOM 4236 O O . THR B 1 190 ? 41.077 30.581 103.306 1.00 31.66 187 THR B O 1
ATOM 4240 N N . HIS B 1 191 ? 41.024 32.611 104.248 1.00 30.84 188 HIS B N 1
ATOM 4241 C CA . HIS B 1 191 ? 39.594 32.537 104.421 1.00 31.21 188 HIS B CA 1
ATOM 4242 C C . HIS B 1 191 ? 38.822 32.693 103.122 1.00 29.78 188 HIS B C 1
ATOM 4243 O O . HIS B 1 191 ? 37.746 32.167 102.990 1.00 30.59 188 HIS B O 1
ATOM 4250 N N . HIS B 1 192 ? 39.380 33.413 102.170 1.00 29.63 189 HIS B N 1
ATOM 4251 C CA . HIS B 1 192 ? 38.851 33.451 100.813 1.00 29.92 189 HIS B CA 1
ATOM 4252 C C . HIS B 1 192 ? 38.801 32.011 100.197 1.00 29.20 189 HIS B C 1
ATOM 4253 O O . HIS B 1 192 ? 37.838 31.614 99.529 1.00 27.08 189 HIS B O 1
ATOM 4260 N N . LEU B 1 193 ? 39.843 31.221 100.448 1.00 28.47 190 LEU B N 1
ATOM 4261 C CA . LEU B 1 193 ? 39.869 29.827 100.026 1.00 27.34 190 LEU B CA 1
ATOM 4262 C C . LEU B 1 193 ? 38.807 29.019 100.757 1.00 27.19 190 LEU B C 1
ATOM 4263 O O . LEU B 1 193 ? 38.090 28.223 100.152 1.00 26.86 190 LEU B O 1
ATOM 4268 N N . VAL B 1 194 ? 38.703 29.225 102.073 1.00 27.29 191 VAL B N 1
ATOM 4269 C CA . VAL B 1 194 ? 37.745 28.490 102.905 1.00 26.17 191 VAL B CA 1
ATOM 4270 C C . VAL B 1 194 ? 36.311 28.785 102.414 1.00 25.86 191 VAL B C 1
ATOM 4271 O O . VAL B 1 194 ? 35.442 27.876 102.294 1.00 24.41 191 VAL B O 1
ATOM 4275 N N . ASP B 1 195 ? 36.079 30.065 102.138 1.00 26.27 192 ASP B N 1
ATOM 4276 C CA . ASP B 1 195 ? 34.781 30.504 101.671 1.00 27.53 192 ASP B CA 1
ATOM 4277 C C . ASP B 1 195 ? 34.378 29.775 100.404 1.00 26.77 192 ASP B C 1
ATOM 4278 O O . ASP B 1 195 ? 33.246 29.318 100.287 1.00 26.33 192 ASP B O 1
ATOM 4283 N N . GLN B 1 196 ? 35.301 29.679 99.454 1.00 25.51 193 GLN B N 1
ATOM 4284 C CA . GLN B 1 196 ? 35.015 28.991 98.196 1.00 26.19 193 GLN B CA 1
ATOM 4285 C C . GLN B 1 196 ? 34.765 27.503 98.431 1.00 25.39 193 GLN B C 1
ATOM 4286 O O . GLN B 1 196 ? 33.828 26.914 97.855 1.00 25.59 193 GLN B O 1
ATOM 4292 N N . VAL B 1 197 ? 35.608 26.871 99.255 1.00 26.17 194 VAL B N 1
ATOM 4293 C CA . VAL B 1 197 ? 35.394 25.439 99.569 1.00 25.23 194 VAL B CA 1
ATOM 4294 C C . VAL B 1 197 ? 34.017 25.210 100.206 1.00 26.32 194 VAL B C 1
ATOM 4295 O O . VAL B 1 197 ? 33.267 24.293 99.813 1.00 25.24 194 VAL B O 1
ATOM 4299 N N . GLN B 1 198 ? 33.680 26.041 101.191 1.00 26.23 195 GLN B N 1
ATOM 4300 C CA . GLN B 1 198 ? 32.372 25.951 101.858 1.00 27.85 195 GLN B CA 1
ATOM 4301 C C . GLN B 1 198 ? 31.237 26.044 100.828 1.00 26.69 195 GLN B C 1
ATOM 4302 O O . GLN B 1 198 ? 30.274 25.277 100.884 1.00 25.93 195 GLN B O 1
ATOM 4308 N N . ASN B 1 199 ? 31.338 26.987 99.887 1.00 27.17 196 ASN B N 1
ATOM 4309 C CA . ASN B 1 199 ? 30.213 27.176 98.941 1.00 26.67 196 ASN B CA 1
ATOM 4310 C C . ASN B 1 199 ? 29.910 25.898 98.175 1.00 26.07 196 ASN B C 1
ATOM 4311 O O . ASN B 1 199 ? 28.769 25.477 98.092 1.00 24.98 196 ASN B O 1
ATOM 4316 N N . THR B 1 200 ? 30.948 25.265 97.637 1.00 24.87 197 THR B N 1
ATOM 4317 C CA . THR B 1 200 ? 30.781 24.010 96.874 1.00 24.63 197 THR B CA 1
ATOM 4318 C C . THR B 1 200 ? 30.325 22.832 97.757 1.00 24.83 197 THR B C 1
ATOM 4319 O O . THR B 1 200 ? 29.449 22.050 97.348 1.00 24.86 197 THR B O 1
ATOM 4323 N N . LEU B 1 201 ? 30.947 22.671 98.939 1.00 24.80 198 LEU B N 1
ATOM 4324 C CA . LEU B 1 201 ? 30.511 21.612 99.884 1.00 24.86 198 LEU B CA 1
ATOM 4325 C C . LEU B 1 201 ? 29.025 21.742 100.208 1.00 25.83 198 LEU B C 1
ATOM 4326 O O . LEU B 1 201 ? 28.305 20.743 100.293 1.00 25.25 198 LEU B O 1
ATOM 4331 N N . MET B 1 202 ? 28.557 22.972 100.413 1.00 25.58 199 MET B N 1
ATOM 4332 C CA . MET B 1 202 ? 27.149 23.149 100.811 1.00 27.85 199 MET B CA 1
ATOM 4333 C C . MET B 1 202 ? 26.184 23.023 99.628 1.00 29.00 199 MET B C 1
ATOM 4334 O O . MET B 1 202 ? 25.074 22.508 99.785 1.00 30.42 199 MET B O 1
ATOM 4339 N N . ASN B 1 203 ? 26.618 23.435 98.437 1.00 28.98 200 ASN B N 1
ATOM 4340 C CA . ASN B 1 203 ? 25.696 23.513 97.277 1.00 29.80 200 ASN B CA 1
ATOM 4341 C C . ASN B 1 203 ? 25.664 22.303 96.349 1.00 29.75 200 ASN B C 1
ATOM 4342 O O . ASN B 1 203 ? 24.669 22.091 95.605 1.00 30.40 200 ASN B O 1
ATOM 4347 N N . GLN B 1 204 ? 26.738 21.519 96.390 1.00 28.21 201 GLN B N 1
ATOM 4348 C CA . GLN B 1 204 ? 26.871 20.326 95.550 1.00 28.50 201 GLN B CA 1
ATOM 4349 C C . GLN B 1 204 ? 27.269 19.122 96.413 1.00 28.92 201 GLN B C 1
ATOM 4350 O O . GLN B 1 204 ? 27.811 19.292 97.498 1.00 30.70 201 GLN B O 1
ATOM 4356 N N . ASP B 1 205 ? 26.997 17.919 95.931 1.00 29.63 202 ASP B N 1
ATOM 4357 C CA . ASP B 1 205 ? 27.270 16.723 96.714 1.00 30.34 202 ASP B CA 1
ATOM 4358 C C . ASP B 1 205 ? 28.719 16.274 96.498 1.00 30.08 202 ASP B C 1
ATOM 4359 O O . ASP B 1 205 ? 29.031 15.614 95.505 1.00 31.29 202 ASP B O 1
ATOM 4364 N N . ILE B 1 206 ? 29.588 16.612 97.450 1.00 29.60 203 ILE B N 1
ATOM 4365 C CA . ILE B 1 206 ? 31.029 16.290 97.366 1.00 28.86 203 ILE B CA 1
ATOM 4366 C C . ILE B 1 206 ? 31.349 15.026 98.213 1.00 29.61 203 ILE B C 1
ATOM 4367 O O . ILE B 1 206 ? 31.062 14.988 99.423 1.00 28.35 203 ILE B O 1
ATOM 4372 N N . ARG B 1 207 ? 31.946 14.011 97.577 1.00 29.67 204 ARG B N 1
ATOM 4373 C CA . ARG B 1 207 ? 32.347 12.760 98.275 1.00 29.32 204 ARG B CA 1
ATOM 4374 C C . ARG B 1 207 ? 33.840 12.753 98.695 1.00 29.89 204 ARG B C 1
ATOM 4375 O O . ARG B 1 207 ? 34.229 12.136 99.710 1.00 29.50 204 ARG B O 1
ATOM 4383 N N . PHE B 1 208 ? 34.670 13.434 97.913 1.00 28.47 205 PHE B N 1
ATOM 4384 C CA . PHE B 1 208 ? 36.085 13.428 98.159 1.00 29.06 205 PHE B CA 1
ATOM 4385 C C . PHE B 1 208 ? 36.586 14.841 98.188 1.00 29.45 205 PHE B C 1
ATOM 4386 O O . PHE B 1 208 ? 36.263 15.626 97.310 1.00 30.44 205 PHE B O 1
ATOM 4394 N N . LEU B 1 209 ? 37.408 15.169 99.186 1.00 28.38 206 LEU B N 1
ATOM 4395 C CA . LEU B 1 209 ? 37.949 16.497 99.299 1.00 27.71 206 LEU B CA 1
ATOM 4396 C C . LEU B 1 209 ? 39.475 16.429 99.328 1.00 27.79 206 LEU B C 1
ATOM 4397 O O . LEU B 1 209 ? 40.048 15.601 100.031 1.00 27.46 206 LEU B O 1
ATOM 4402 N N . VAL B 1 210 ? 40.111 17.334 98.603 1.00 26.93 207 VAL B N 1
ATOM 4403 C CA . VAL B 1 210 ? 41.554 17.450 98.592 1.00 27.89 207 VAL B CA 1
ATOM 4404 C C . VAL B 1 210 ? 41.879 18.850 99.061 1.00 28.78 207 VAL B C 1
ATOM 4405 O O . VAL B 1 210 ? 41.460 19.821 98.435 1.00 28.82 207 VAL B O 1
ATOM 4409 N N . THR B 1 211 ? 42.634 18.966 100.148 1.00 28.86 208 THR B N 1
ATOM 4410 C CA . THR B 1 211 ? 42.960 20.264 100.699 1.00 30.27 208 THR B CA 1
ATOM 4411 C C . THR B 1 211 ? 44.279 20.283 101.508 1.00 30.89 208 THR B C 1
ATOM 4412 O O . THR B 1 211 ? 45.152 19.408 101.337 1.00 32.03 208 THR B O 1
ATOM 4416 N N . THR B 1 212 ? 44.441 21.306 102.340 1.00 31.60 209 THR B N 1
ATOM 4417 C CA . THR B 1 212 ? 45.611 21.457 103.218 1.00 31.74 209 THR B CA 1
ATOM 4418 C C . THR B 1 212 ? 45.150 21.697 104.668 1.00 31.34 209 THR B C 1
ATOM 4419 O O . THR B 1 212 ? 44.035 22.177 104.883 1.00 30.54 209 THR B O 1
ATOM 4423 N N . PRO B 1 213 ? 46.000 21.338 105.658 1.00 31.30 210 PRO B N 1
ATOM 4424 C CA . PRO B 1 213 ? 45.677 21.573 107.058 1.00 32.05 210 PRO B CA 1
ATOM 4425 C C . PRO B 1 213 ? 45.163 23.007 107.415 1.00 31.99 210 PRO B C 1
ATOM 4426 O O . PRO B 1 213 ? 44.172 23.105 108.099 1.00 32.14 210 PRO B O 1
ATOM 4430 N N . PRO B 1 214 ? 45.805 24.095 106.940 1.00 32.74 211 PRO B N 1
ATOM 4431 C CA . PRO B 1 214 ? 45.282 25.414 107.337 1.00 32.42 211 PRO B CA 1
ATOM 4432 C C . PRO B 1 214 ? 43.850 25.725 106.838 1.00 32.05 211 PRO B C 1
ATOM 4433 O O . PRO B 1 214 ? 43.098 26.426 107.521 1.00 30.82 211 PRO B O 1
ATOM 4437 N N . VAL B 1 215 ? 43.494 25.219 105.662 1.00 31.05 212 VAL B N 1
ATOM 4438 C CA . VAL B 1 215 ? 42.148 25.434 105.120 1.00 30.08 212 VAL B CA 1
ATOM 4439 C C . VAL B 1 215 ? 41.193 24.547 105.908 1.00 30.53 212 VAL B C 1
ATOM 4440 O O . VAL B 1 215 ? 40.174 25.017 106.396 1.00 28.69 212 VAL B O 1
ATOM 4444 N N . LEU B 1 216 ? 41.547 23.264 106.069 1.00 29.37 213 LEU B N 1
ATOM 4445 C CA . LEU B 1 216 ? 40.674 22.343 106.764 1.00 29.76 213 LEU B CA 1
ATOM 4446 C C . LEU B 1 216 ? 40.409 22.834 108.174 1.00 30.36 213 LEU B C 1
ATOM 4447 O O . LEU B 1 216 ? 39.290 22.729 108.620 1.00 29.43 213 LEU B O 1
ATOM 4452 N N . ARG B 1 217 ? 41.453 23.337 108.865 1.00 32.16 214 ARG B N 1
ATOM 4453 C CA . ARG B 1 217 ? 41.339 23.872 110.242 1.00 33.42 214 ARG B CA 1
ATOM 4454 C C . ARG B 1 217 ? 40.211 24.904 110.359 1.00 33.07 214 ARG B C 1
ATOM 4455 O O . ARG B 1 217 ? 39.434 24.884 111.326 1.00 33.73 214 ARG B O 1
ATOM 4463 N N . GLU B 1 218 ? 40.147 25.816 109.395 1.00 31.92 215 GLU B N 1
ATOM 4464 C CA . GLU B 1 218 ? 39.142 26.874 109.418 1.00 32.00 215 GLU B CA 1
ATOM 4465 C C . GLU B 1 218 ? 37.779 26.375 109.003 1.00 30.46 215 GLU B C 1
ATOM 4466 O O . GLU B 1 218 ? 36.770 26.770 109.577 1.00 29.98 215 GLU B O 1
ATOM 4472 N N . LEU B 1 219 ? 37.730 25.459 108.038 1.00 29.89 216 LEU B N 1
ATOM 4473 C CA . LEU B 1 219 ? 36.481 24.824 107.662 1.00 29.70 216 LEU B CA 1
ATOM 4474 C C . LEU B 1 219 ? 35.755 24.188 108.860 1.00 30.11 216 LEU B C 1
ATOM 4475 O O . LEU B 1 219 ? 34.522 24.316 109.040 1.00 28.78 216 LEU B O 1
ATOM 4480 N N . LEU B 1 220 ? 36.531 23.514 109.690 1.00 28.74 217 LEU B N 1
ATOM 4481 C CA . LEU B 1 220 ? 35.986 22.843 110.879 1.00 30.36 217 LEU B CA 1
ATOM 4482 C C . LEU B 1 220 ? 35.434 23.784 111.972 1.00 30.74 217 LEU B C 1
ATOM 4483 O O . LEU B 1 220 ? 34.771 23.317 112.915 1.00 31.49 217 LEU B O 1
ATOM 4488 N N . LYS B 1 221 ? 35.693 25.090 111.835 1.00 31.29 218 LYS B N 1
ATOM 4489 C CA . LYS B 1 221 ? 35.187 26.113 112.790 1.00 32.06 218 LYS B CA 1
ATOM 4490 C C . LYS B 1 221 ? 33.848 26.695 112.358 1.00 32.96 218 LYS B C 1
ATOM 4491 O O . LYS B 1 221 ? 33.296 27.620 112.990 1.00 33.10 218 LYS B O 1
ATOM 4497 N N . ARG B 1 222 ? 33.278 26.108 111.315 1.00 33.38 219 ARG B N 1
ATOM 4498 C CA . ARG B 1 222 ? 31.948 26.524 110.820 1.00 33.48 219 ARG B CA 1
ATOM 4499 C C . ARG B 1 222 ? 30.965 25.364 110.985 1.00 33.00 219 ARG B C 1
ATOM 4500 O O . ARG B 1 222 ? 30.988 24.412 110.207 1.00 33.55 219 ARG B O 1
ATOM 4508 N N . PRO B 1 223 ? 30.074 25.443 112.001 1.00 32.87 220 PRO B N 1
ATOM 4509 C CA . PRO B 1 223 ? 29.175 24.330 112.335 1.00 32.19 220 PRO B CA 1
ATOM 4510 C C . PRO B 1 223 ? 28.430 23.714 111.165 1.00 31.98 220 PRO B C 1
ATOM 4511 O O . PRO B 1 223 ? 28.315 22.480 111.103 1.00 31.19 220 PRO B O 1
ATOM 4515 N N . GLU B 1 224 ? 27.920 24.537 110.245 1.00 31.74 221 GLU B N 1
ATOM 4516 C CA . GLU B 1 224 ? 27.133 24.004 109.096 1.00 32.75 221 GLU B CA 1
ATOM 4517 C C . GLU B 1 224 ? 28.016 23.149 108.163 1.00 30.72 221 GLU B C 1
ATOM 4518 O O . GLU B 1 224 ? 27.561 22.139 107.605 1.00 30.01 221 GLU B O 1
ATOM 4524 N N . VAL B 1 225 ? 29.264 23.573 108.002 1.00 29.85 222 VAL B N 1
ATOM 4525 C CA . VAL B 1 225 ? 30.192 22.918 107.113 1.00 29.31 222 VAL B CA 1
ATOM 4526 C C . VAL B 1 225 ? 30.621 21.580 107.738 1.00 29.32 222 VAL B C 1
ATOM 4527 O O . VAL B 1 225 ? 30.688 20.562 107.056 1.00 28.78 222 VAL B O 1
ATOM 4531 N N . VAL B 1 226 ? 30.909 21.591 109.044 1.00 29.45 223 VAL B N 1
ATOM 4532 C CA . VAL B 1 226 ? 31.137 20.347 109.780 1.00 29.21 223 VAL B CA 1
ATOM 4533 C C . VAL B 1 226 ? 30.023 19.329 109.557 1.00 28.62 223 VAL B C 1
ATOM 4534 O O . VAL B 1 226 ? 30.310 18.190 109.205 1.00 28.16 223 VAL B O 1
ATOM 4538 N N . LEU B 1 227 ? 28.756 19.730 109.736 1.00 27.81 224 LEU B N 1
ATOM 4539 C CA . LEU B 1 227 ? 27.630 18.824 109.536 1.00 26.95 224 LEU B CA 1
ATOM 4540 C C . LEU B 1 227 ? 27.555 18.276 108.105 1.00 27.61 224 LEU B C 1
ATOM 4541 O O . LEU B 1 227 ? 27.333 17.070 107.888 1.00 26.40 224 LEU B O 1
ATOM 4546 N N . GLN B 1 228 ? 27.766 19.168 107.139 1.00 27.49 225 GLN B N 1
ATOM 4547 C CA . GLN B 1 228 ? 27.825 18.791 105.724 1.00 28.88 225 GLN B CA 1
ATOM 4548 C C . GLN B 1 228 ? 28.932 17.776 105.448 1.00 29.98 225 GLN B C 1
ATOM 4549 O O . GLN B 1 228 ? 28.677 16.741 104.807 1.00 29.97 225 GLN B O 1
ATOM 4555 N N . MET B 1 229 ? 30.145 18.073 105.930 1.00 30.03 226 MET B N 1
ATOM 4556 C CA . MET B 1 229 ? 31.276 17.129 105.781 1.00 32.50 226 MET B CA 1
ATOM 4557 C C . MET B 1 229 ? 31.022 15.763 106.430 1.00 32.38 226 MET B C 1
ATOM 4558 O O . MET B 1 229 ? 31.276 14.730 105.802 1.00 32.91 226 MET B O 1
ATOM 4563 N N . LYS B 1 230 ? 30.540 15.746 107.678 1.00 33.13 227 LYS B N 1
ATOM 4564 C CA . LYS B 1 230 ? 30.092 14.496 108.346 1.00 34.64 227 LYS B CA 1
ATOM 4565 C C . LYS B 1 230 ? 29.099 13.712 107.516 1.00 35.08 227 LYS B C 1
ATOM 4566 O O . LYS B 1 230 ? 29.138 12.504 107.495 1.00 34.83 227 LYS B O 1
ATOM 4572 N N . GLN B 1 231 ? 28.198 14.404 106.832 1.00 35.20 228 GLN B N 1
ATOM 4573 C CA . GLN B 1 231 ? 27.161 13.744 106.042 1.00 36.48 228 GLN B CA 1
ATOM 4574 C C . GLN B 1 231 ? 27.713 13.192 104.718 1.00 35.77 228 GLN B C 1
ATOM 4575 O O . GLN B 1 231 ? 27.296 12.132 104.266 1.00 36.23 228 GLN B O 1
ATOM 4581 N N . SER B 1 232 ? 28.637 13.910 104.097 1.00 34.92 229 SER B N 1
ATOM 4582 C CA . SER B 1 232 ? 28.944 13.671 102.687 1.00 35.39 229 SER B CA 1
ATOM 4583 C C . SER B 1 232 ? 30.338 13.102 102.361 1.00 34.21 229 SER B C 1
ATOM 4584 O O . SER B 1 232 ? 30.487 12.396 101.369 1.00 32.79 229 SER B O 1
ATOM 4587 N N . LEU B 1 233 ? 31.346 13.423 103.163 1.00 33.28 230 LEU B N 1
ATOM 4588 C CA . LEU B 1 233 ? 32.710 13.124 102.765 1.00 32.67 230 LEU B CA 1
ATOM 4589 C C . LEU B 1 233 ? 33.115 11.691 103.106 1.00 33.70 230 LEU B C 1
ATOM 4590 O O . LEU B 1 233 ? 33.051 11.290 104.274 1.00 33.58 230 LEU B O 1
ATOM 4595 N N . ALA B 1 234 ? 33.507 10.928 102.084 1.00 32.91 231 ALA B N 1
ATOM 4596 C CA . ALA B 1 234 ? 34.106 9.604 102.289 1.00 33.73 231 ALA B CA 1
ATOM 4597 C C . ALA B 1 234 ? 35.595 9.718 102.558 1.00 33.57 231 ALA B C 1
ATOM 4598 O O . ALA B 1 234 ? 36.151 8.900 103.299 1.00 34.64 231 ALA B O 1
ATOM 4600 N N . GLN B 1 235 ? 36.249 10.716 101.962 1.00 32.93 232 GLN B N 1
ATOM 4601 C CA . GLN B 1 235 ? 37.683 10.839 102.042 1.00 33.61 232 GLN B CA 1
ATOM 4602 C C . GLN B 1 235 ? 38.167 12.261 101.995 1.00 32.72 232 GLN B C 1
ATOM 4603 O O . GLN B 1 235 ? 37.685 13.080 101.205 1.00 32.78 232 GLN B O 1
ATOM 4609 N N . ILE B 1 236 ? 39.163 12.543 102.827 1.00 32.07 233 ILE B N 1
ATOM 4610 C CA . ILE B 1 236 ? 39.951 13.750 102.757 1.00 31.95 233 ILE B CA 1
ATOM 4611 C C . ILE B 1 236 ? 41.417 13.404 102.507 1.00 32.52 233 ILE B C 1
ATOM 4612 O O . ILE B 1 236 ? 42.000 12.532 103.203 1.00 32.35 233 ILE B O 1
ATOM 4617 N N . THR B 1 237 ? 42.004 14.095 101.533 1.00 31.34 234 THR B N 1
ATOM 4618 C CA . THR B 1 237 ? 43.415 13.989 101.243 1.00 32.44 234 THR B CA 1
ATOM 4619 C C . THR B 1 237 ? 44.028 15.308 101.592 1.00 31.93 234 THR B C 1
ATOM 4620 O O . THR B 1 237 ? 43.567 16.345 101.100 1.00 31.25 234 THR B O 1
ATOM 4624 N N . LEU B 1 238 ? 45.087 15.266 102.407 1.00 31.78 235 LEU B N 1
ATOM 4625 C CA . LEU B 1 238 ? 45.830 16.439 102.811 1.00 33.38 235 LEU B CA 1
ATOM 4626 C C . LEU B 1 238 ? 47.184 16.499 102.169 1.00 34.89 235 LEU B C 1
ATOM 4627 O O . LEU B 1 238 ? 47.947 15.522 102.215 1.00 35.59 235 LEU B O 1
ATOM 4632 N N . GLY B 1 239 ? 47.504 17.651 101.612 1.00 36.78 236 GLY B N 1
ATOM 4633 C CA . GLY B 1 239 ? 48.750 17.845 100.866 1.00 39.71 236 GLY B CA 1
ATOM 4634 C C . GLY B 1 239 ? 49.678 18.791 101.591 1.00 42.00 236 GLY B C 1
ATOM 4635 O O . GLY B 1 239 ? 49.321 19.353 102.631 1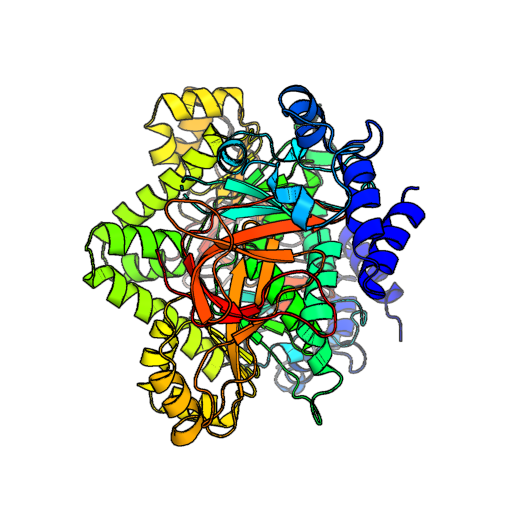.00 42.09 236 GLY B O 1
ATOM 4636 N N . GLY B 1 240 ? 50.887 18.953 101.054 1.00 44.72 237 GLY B N 1
ATOM 4637 C CA . GLY B 1 240 ? 51.903 19.783 101.696 1.00 46.40 237 GLY B CA 1
ATOM 4638 C C . GLY B 1 240 ? 52.820 19.037 102.662 1.00 48.15 237 GLY B C 1
ATOM 4639 O O . GLY B 1 240 ? 52.643 17.833 102.945 1.00 49.20 237 GLY B O 1
ATOM 4640 N N . THR B 1 241 ? 53.810 19.754 103.174 1.00 48.58 238 THR B N 1
ATOM 4641 C CA . THR B 1 241 ? 54.818 19.164 104.065 1.00 49.68 238 THR B CA 1
ATOM 4642 C C . THR B 1 241 ? 54.718 19.672 105.502 1.00 50.17 238 THR B C 1
ATOM 4643 O O . THR B 1 241 ? 55.709 19.649 106.252 1.00 50.55 238 THR B O 1
ATOM 4647 N N . GLU B 1 242 ? 53.530 20.126 105.888 1.00 49.58 239 GLU B N 1
ATOM 4648 C CA . GLU B 1 242 ? 53.330 20.677 107.215 1.00 49.81 239 GLU B CA 1
ATOM 4649 C C . GLU B 1 242 ? 52.127 20.043 107.889 1.00 48.93 239 GLU B C 1
ATOM 4650 O O . GLU B 1 242 ? 51.204 20.714 108.390 1.00 48.50 239 GLU B O 1
ATOM 4656 N N . LEU B 1 243 ? 52.172 18.716 107.911 1.00 47.27 240 LEU B N 1
ATOM 4657 C CA . LEU B 1 243 ? 51.120 17.928 108.505 1.00 46.28 240 LEU B CA 1
ATOM 4658 C C . LEU B 1 243 ? 51.389 17.802 109.980 1.00 45.37 240 LEU B C 1
ATOM 4659 O O . LEU B 1 243 ? 52.547 17.684 110.393 1.00 46.52 240 LEU B O 1
ATOM 4664 N N . ASN B 1 244 ? 50.331 17.846 110.779 1.00 42.98 241 ASN B N 1
ATOM 4665 C CA . ASN B 1 244 ? 50.455 17.631 112.199 1.00 41.11 241 ASN B CA 1
ATOM 4666 C C . ASN B 1 244 ? 49.655 16.394 112.468 1.00 39.99 241 ASN B C 1
ATOM 4667 O O . ASN B 1 244 ? 48.435 16.404 112.391 1.00 39.32 241 ASN B O 1
ATOM 4672 N N . LEU B 1 245 ? 50.350 15.304 112.763 1.00 38.26 242 LEU B N 1
ATOM 4673 C CA . LEU B 1 245 ? 49.692 14.022 112.828 1.00 37.75 242 LEU B CA 1
ATOM 4674 C C . LEU B 1 245 ? 48.690 13.948 113.962 1.00 36.94 242 LEU B C 1
ATOM 4675 O O . LEU B 1 245 ? 47.619 13.379 113.796 1.00 36.77 242 LEU B O 1
ATOM 4680 N N . ASP B 1 246 ? 49.026 14.549 115.110 1.00 37.11 243 ASP B N 1
ATOM 4681 C CA . ASP B 1 246 ? 48.103 14.591 116.247 1.00 37.21 243 ASP B CA 1
ATOM 4682 C C . ASP B 1 246 ? 46.778 15.276 115.852 1.00 36.49 243 ASP B C 1
ATOM 4683 O O . ASP B 1 246 ? 45.677 14.783 116.139 1.00 35.99 243 ASP B O 1
ATOM 4688 N N . GLU B 1 247 ? 46.911 16.424 115.208 1.00 35.97 244 GLU B N 1
ATOM 4689 C CA . GLU B 1 247 ? 45.728 17.164 114.750 1.00 35.83 244 GLU B CA 1
ATOM 4690 C C . GLU B 1 247 ? 44.866 16.314 113.833 1.00 34.39 244 GLU B C 1
ATOM 4691 O O . GLU B 1 247 ? 43.671 16.174 114.056 1.00 34.77 244 GLU B O 1
ATOM 4697 N N . ILE B 1 248 ? 45.482 15.699 112.826 1.00 34.07 245 ILE B N 1
ATOM 4698 C CA . ILE B 1 248 ? 44.741 14.873 111.885 1.00 32.30 245 ILE B CA 1
ATOM 4699 C C . ILE B 1 248 ? 44.072 13.733 112.611 1.00 32.16 245 ILE B C 1
ATOM 4700 O O . ILE B 1 248 ? 42.948 13.398 112.338 1.00 31.70 245 ILE B O 1
ATOM 4705 N N . LYS B 1 249 ? 44.772 13.105 113.553 1.00 33.14 246 LYS B N 1
ATOM 4706 C CA . LYS B 1 249 ? 44.176 11.992 114.257 1.00 33.59 246 LYS B CA 1
ATOM 4707 C C . LYS B 1 249 ? 42.986 12.428 115.089 1.00 33.62 246 LYS B C 1
ATOM 4708 O O . LYS B 1 249 ? 41.984 11.711 115.202 1.00 33.37 246 LYS B O 1
ATOM 4714 N N . PHE B 1 250 ? 43.102 13.599 115.697 1.00 33.86 247 PHE B N 1
ATOM 4715 C CA . PHE B 1 250 ? 41.965 14.117 116.449 1.00 35.36 247 PHE B CA 1
ATOM 4716 C C . PHE B 1 250 ? 40.741 14.321 115.5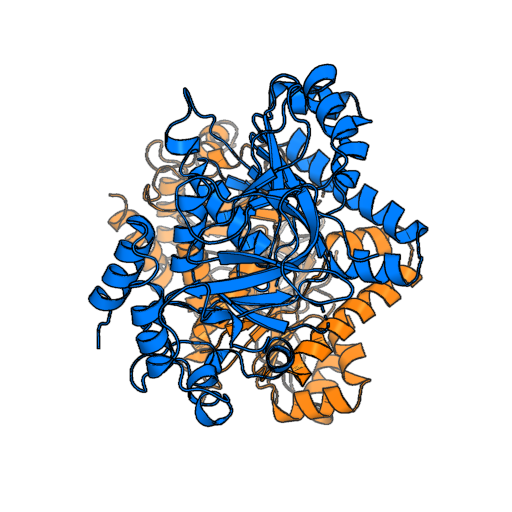25 1.00 35.17 247 PHE B C 1
ATOM 4717 O O . PHE B 1 250 ? 39.608 13.866 115.819 1.00 34.61 247 PHE B O 1
ATOM 4725 N N . ILE B 1 251 ? 40.981 14.954 114.385 1.00 34.75 248 ILE B N 1
ATOM 4726 C CA . ILE B 1 251 ? 39.863 15.223 113.436 1.00 34.25 248 ILE B CA 1
ATOM 4727 C C . ILE B 1 251 ? 39.213 13.927 112.997 1.00 35.04 248 ILE B C 1
ATOM 4728 O O . ILE B 1 251 ? 37.985 13.819 113.021 1.00 35.43 248 ILE B O 1
ATOM 4733 N N . ALA B 1 252 ? 40.035 12.923 112.647 1.00 35.61 249 ALA B N 1
ATOM 4734 C CA . ALA B 1 252 ? 39.534 11.613 112.204 1.00 36.36 249 ALA B CA 1
ATOM 4735 C C . ALA B 1 252 ? 38.722 10.842 113.228 1.00 37.44 249 ALA B C 1
ATOM 4736 O O . ALA B 1 252 ? 37.797 10.155 112.835 1.00 37.75 249 ALA B O 1
ATOM 4738 N N . SER B 1 253 ? 39.047 10.944 114.524 1.00 38.30 250 SER B N 1
ATOM 4739 C CA . SER B 1 253 ? 38.278 10.197 115.514 1.00 38.76 250 SER B CA 1
ATOM 4740 C C . SER B 1 253 ? 37.127 10.974 116.120 1.00 38.56 250 SER B C 1
ATOM 4741 O O . SER B 1 253 ? 36.070 10.387 116.341 1.00 38.83 250 SER B O 1
ATOM 4744 N N . GLU B 1 254 ? 37.326 12.271 116.383 1.00 37.65 251 GLU B N 1
ATOM 4745 C CA . GLU B 1 254 ? 36.334 13.068 117.136 1.00 38.97 251 GLU B CA 1
ATOM 4746 C C . GLU B 1 254 ? 35.297 13.856 116.289 1.00 37.53 251 GLU B C 1
ATOM 4747 O O . GLU B 1 254 ? 34.127 13.986 116.683 1.00 39.24 251 GLU B O 1
ATOM 4753 N N . ILE B 1 255 ? 35.708 14.319 115.113 1.00 35.98 252 ILE B N 1
ATOM 4754 C CA . ILE B 1 255 ? 34.918 15.290 114.305 1.00 34.75 252 ILE B CA 1
ATOM 4755 C C . ILE B 1 255 ? 34.374 14.672 113.032 1.00 35.26 252 ILE B C 1
ATOM 4756 O O . ILE B 1 255 ? 33.174 14.763 112.759 1.00 34.94 252 ILE B O 1
ATOM 4761 N N . LEU B 1 256 ? 35.235 14.001 112.267 1.00 34.88 253 LEU B N 1
ATOM 4762 C CA . LEU B 1 256 ? 34.787 13.313 111.052 1.00 35.78 253 LEU B CA 1
ATOM 4763 C C . LEU B 1 256 ? 35.036 11.794 111.140 1.00 37.44 253 LEU B C 1
ATOM 4764 O O . LEU B 1 256 ? 35.825 11.263 110.384 1.00 36.30 253 LEU B O 1
ATOM 4769 N N . PRO B 1 257 ? 34.309 11.093 112.028 1.00 39.15 254 PRO B N 1
ATOM 4770 C CA . PRO B 1 257 ? 34.585 9.696 112.323 1.00 40.33 254 PRO B CA 1
ATOM 4771 C C . PRO B 1 257 ? 34.354 8.712 111.187 1.00 40.99 254 PRO B C 1
ATOM 4772 O O . PRO B 1 257 ? 34.854 7.574 111.245 1.00 41.63 254 PRO B O 1
ATOM 4776 N N . ASP B 1 258 ? 33.605 9.116 110.169 1.00 40.43 255 ASP B N 1
ATOM 4777 C CA . ASP B 1 258 ? 33.312 8.232 109.038 1.00 40.71 255 ASP B CA 1
ATOM 4778 C C . ASP B 1 258 ? 34.042 8.616 107.756 1.00 39.48 255 ASP B C 1
ATOM 4779 O O . ASP B 1 258 ? 33.683 8.163 106.679 1.00 39.83 255 ASP B O 1
ATOM 4784 N N . CYS B 1 259 ? 35.042 9.470 107.877 1.00 38.10 256 CYS B N 1
ATOM 4785 C CA . CYS B 1 259 ? 35.817 9.940 106.737 1.00 37.78 256 CYS B CA 1
ATOM 4786 C C . CYS B 1 259 ? 37.264 9.402 106.821 1.00 37.90 256 CYS B C 1
ATOM 4787 O O . CYS B 1 259 ? 37.874 9.450 107.899 1.00 37.99 256 CYS B O 1
ATOM 4790 N N . GLU B 1 260 ? 37.797 8.886 105.705 1.00 37.56 257 GLU B N 1
ATOM 4791 C CA . GLU B 1 260 ? 39.161 8.371 105.652 1.00 37.52 257 GLU B CA 1
ATOM 4792 C C . GLU B 1 260 ? 40.141 9.482 105.365 1.00 36.41 257 GLU B C 1
ATOM 4793 O O . GLU B 1 260 ? 39.862 10.366 104.539 1.00 36.58 257 GLU B O 1
ATOM 4799 N N . PHE B 1 261 ? 41.290 9.464 106.045 1.00 33.81 258 PHE B N 1
ATOM 4800 C CA . PHE B 1 261 ? 42.278 10.522 105.870 1.00 33.66 258 PHE B CA 1
ATOM 4801 C C . PHE B 1 261 ? 43.522 9.934 105.324 1.00 34.90 258 PHE B C 1
ATOM 4802 O O . PHE B 1 261 ? 43.973 8.878 105.770 1.00 34.27 258 PHE B O 1
ATOM 4810 N N . SER B 1 262 ? 44.094 10.636 104.362 1.00 36.10 259 SER B N 1
ATOM 4811 C CA . SER B 1 262 ? 45.392 10.261 103.876 1.00 37.21 259 SER B CA 1
ATOM 4812 C C . SER B 1 262 ? 46.126 11.503 103.462 1.00 37.07 259 SER B C 1
ATOM 4813 O O . SER B 1 262 ? 45.547 12.633 103.400 1.00 35.88 259 SER B O 1
ATOM 4816 N N . ALA B 1 263 ? 47.412 11.320 103.183 1.00 36.05 260 ALA B N 1
ATOM 4817 C CA . ALA B 1 263 ? 48.245 12.456 102.834 1.00 35.85 260 ALA B CA 1
ATOM 4818 C C . ALA B 1 263 ? 48.818 12.255 101.465 1.00 35.83 260 ALA B C 1
ATOM 4819 O O . ALA B 1 263 ? 48.921 11.113 100.987 1.00 35.29 260 ALA B O 1
ATOM 4821 N N . SER B 1 264 ? 49.138 13.368 100.816 1.00 36.01 261 SER B N 1
ATOM 4822 C CA . SER B 1 264 ? 49.675 13.336 99.459 1.00 38.23 261 SER B CA 1
ATOM 4823 C C . SER B 1 264 ? 50.927 14.164 99.455 1.00 38.61 261 SER B C 1
ATOM 4824 O O . SER B 1 264 ? 50.984 15.275 100.010 1.00 38.82 261 SER B O 1
ATOM 4827 N N . TYR B 1 265 ? 51.986 13.597 98.892 1.00 39.56 262 TYR B N 1
ATOM 4828 C CA . TYR B 1 265 ? 53.229 14.340 98.805 1.00 39.32 262 TYR B CA 1
ATOM 4829 C C . TYR B 1 265 ? 53.572 14.570 97.343 1.00 40.40 262 TYR B C 1
ATOM 4830 O O . TYR B 1 265 ? 53.818 13.614 96.603 1.00 39.68 262 TYR B O 1
ATOM 4839 N N . GLY B 1 266 ? 53.542 15.834 96.935 1.00 42.11 263 GLY B N 1
ATOM 4840 C CA . GLY B 1 266 ? 53.709 16.197 95.535 1.00 44.59 263 GLY B CA 1
ATOM 4841 C C . GLY B 1 266 ? 55.188 16.210 95.183 1.00 46.79 263 GLY B C 1
ATOM 4842 O O . GLY B 1 266 ? 55.999 16.811 95.901 1.00 46.73 263 GLY B O 1
ATOM 4843 N N . SER B 1 267 ? 55.529 15.522 94.090 1.00 47.92 264 SER B N 1
ATOM 4844 C CA . SER B 1 267 ? 56.883 15.527 93.524 1.00 49.28 264 SER B CA 1
ATOM 4845 C C . SER B 1 267 ? 56.826 16.052 92.074 1.00 49.42 264 SER B C 1
ATOM 4846 O O . SER B 1 267 ? 57.049 15.320 91.102 1.00 50.05 264 SER B O 1
ATOM 4849 N N . THR B 1 268 ? 56.531 17.339 91.966 1.00 48.25 265 THR B N 1
ATOM 4850 C CA . THR B 1 268 ? 56.505 18.098 90.728 1.00 48.22 265 THR B CA 1
ATOM 4851 C C . THR B 1 268 ? 57.705 17.827 89.763 1.00 47.61 265 THR B C 1
ATOM 4852 O O . THR B 1 268 ? 57.524 17.674 88.537 1.00 46.55 265 THR B O 1
ATOM 4856 N N . SER B 1 269 ? 58.907 17.757 90.342 1.00 46.51 266 SER B N 1
ATOM 4857 C CA . SER B 1 269 ? 60.159 17.465 89.611 1.00 46.22 266 SER B CA 1
ATOM 4858 C C . SER B 1 269 ? 60.119 16.121 88.933 1.00 45.10 266 SER B C 1
ATOM 4859 O O . SER B 1 269 ? 60.803 15.879 87.939 1.00 45.26 266 SER B O 1
ATOM 4862 N N . ALA B 1 270 ? 59.333 15.232 89.516 1.00 44.63 267 ALA B N 1
ATOM 4863 C CA . ALA B 1 270 ? 59.208 13.858 89.090 1.00 43.06 267 ALA B CA 1
ATOM 4864 C C . ALA B 1 270 ? 57.832 13.635 88.483 1.00 41.88 267 ALA B C 1
ATOM 4865 O O . ALA B 1 270 ? 57.427 12.493 88.294 1.00 40.24 267 ALA B O 1
ATOM 4867 N N . LEU B 1 271 ? 57.108 14.735 88.232 1.00 40.98 268 LEU B N 1
ATOM 4868 C CA . LEU B 1 271 ? 55.829 14.716 87.507 1.00 38.90 268 LEU B CA 1
ATOM 4869 C C . LEU B 1 271 ? 54.814 13.843 88.217 1.00 38.51 268 LEU B C 1
ATOM 4870 O O . LEU B 1 271 ? 53.975 13.193 87.585 1.00 36.87 268 LEU B O 1
ATOM 4875 N N . GLY B 1 272 ? 54.890 13.808 89.541 1.00 37.82 269 GLY B N 1
ATOM 4876 C CA . GLY B 1 272 ? 54.041 12.879 90.249 1.00 39.08 269 GLY B CA 1
ATOM 4877 C C . GLY B 1 272 ? 53.672 13.246 91.663 1.00 38.43 269 GLY B C 1
ATOM 4878 O O . GLY B 1 272 ? 54.066 14.278 92.181 1.00 37.74 269 GLY B O 1
ATOM 4879 N N . VAL B 1 273 ? 52.910 12.347 92.264 1.00 39.20 270 VAL B N 1
ATOM 4880 C CA . VAL B 1 273 ? 52.577 12.389 93.685 1.00 40.40 270 VAL B CA 1
ATOM 4881 C C . VAL B 1 273 ? 52.827 11.027 94.330 1.00 40.78 270 VAL B C 1
ATOM 4882 O O . VAL B 1 273 ? 52.714 9.985 93.668 1.00 41.21 270 VAL B O 1
ATOM 4886 N N . SER B 1 274 ? 53.126 11.047 95.626 1.00 41.26 271 SER B N 1
ATOM 4887 C CA . SER B 1 274 ? 53.208 9.837 96.428 1.00 41.45 271 SER B CA 1
ATOM 4888 C C . SER B 1 274 ? 52.091 9.852 97.470 1.00 42.42 271 SER B C 1
ATOM 4889 O O . SER B 1 274 ? 51.705 10.902 97.994 1.00 42.10 271 SER B O 1
ATOM 4892 N N . ARG B 1 275 ? 51.573 8.672 97.746 1.00 42.38 272 ARG B N 1
ATOM 4893 C CA . ARG B 1 275 ? 50.459 8.525 98.642 1.00 42.56 272 ARG B CA 1
ATOM 4894 C C . ARG B 1 275 ? 50.933 7.940 99.970 1.00 41.52 272 ARG B C 1
ATOM 4895 O O . ARG B 1 275 ? 51.885 7.131 100.030 1.00 40.80 272 ARG B O 1
ATOM 4903 N N . SER B 1 276 ? 50.292 8.394 101.037 1.00 40.00 273 SER B N 1
ATOM 4904 C CA . SER B 1 276 ? 50.559 7.893 102.367 1.00 38.84 273 SER B CA 1
ATOM 4905 C C . SER B 1 276 ? 49.666 6.672 102.619 1.00 38.31 273 SER B C 1
ATOM 4906 O O . SER B 1 276 ? 48.686 6.441 101.895 1.00 38.15 273 SER B O 1
ATOM 4909 N N . LEU B 1 277 ? 49.988 5.888 103.641 1.00 37.00 274 LEU B N 1
ATOM 4910 C CA . LEU B 1 277 ? 49.024 4.947 104.173 1.00 36.84 274 LEU B CA 1
ATOM 4911 C C . LEU B 1 277 ? 47.845 5.724 104.813 1.00 36.35 274 LEU B C 1
ATOM 4912 O O . LEU B 1 277 ? 48.013 6.863 105.232 1.00 35.62 274 LEU B O 1
ATOM 4917 N N . LEU B 1 278 ? 46.687 5.081 104.905 1.00 36.73 275 LEU B N 1
ATOM 4918 C CA . LEU B 1 278 ? 45.542 5.579 105.672 1.00 38.37 275 LEU B CA 1
ATOM 4919 C C . LEU B 1 278 ? 45.962 5.987 107.081 1.00 38.56 275 LEU B C 1
ATOM 4920 O O . LEU B 1 278 ? 46.695 5.238 107.758 1.00 36.60 275 LEU B O 1
ATOM 4925 N N . ILE B 1 279 ? 45.540 7.178 107.509 1.00 37.11 276 ILE B N 1
ATOM 4926 C CA . ILE B 1 279 ? 45.881 7.680 108.849 1.00 38.41 276 ILE B CA 1
ATOM 4927 C C . ILE B 1 279 ? 44.808 7.246 109.858 1.00 39.45 276 ILE B C 1
ATOM 4928 O O . ILE B 1 279 ? 43.636 7.594 109.694 1.00 39.68 276 ILE B O 1
ATOM 4933 N N . THR B 1 280 ? 45.218 6.465 110.872 1.00 38.81 277 THR B N 1
ATOM 4934 C CA . THR B 1 280 ? 44.309 5.905 111.872 1.00 39.55 277 THR B CA 1
ATOM 4935 C C . THR B 1 280 ? 44.726 6.320 113.265 1.00 39.02 277 THR B C 1
ATOM 4936 O O . THR B 1 280 ? 45.775 6.951 113.436 1.00 38.43 277 THR B O 1
ATOM 4940 N N . SER B 1 281 ? 43.915 5.965 114.265 1.00 39.72 278 SER B N 1
ATOM 4941 C CA . SER B 1 281 ? 44.229 6.310 115.658 1.00 41.17 278 SER B CA 1
ATOM 4942 C C . SER B 1 281 ? 45.535 5.666 116.145 1.00 42.22 278 SER B C 1
ATOM 4943 O O . SER B 1 281 ? 46.122 6.094 117.143 1.00 43.39 278 SER B O 1
ATOM 4946 N N . GLU B 1 282 ? 46.007 4.678 115.406 1.00 43.03 279 GLU B N 1
ATOM 4947 C CA . GLU B 1 282 ? 47.254 3.991 115.777 1.00 44.06 279 GLU B CA 1
ATOM 4948 C C . GLU B 1 282 ? 48.462 4.419 114.953 1.00 43.14 279 GLU B C 1
ATOM 4949 O O . GLU B 1 282 ? 49.560 3.873 115.128 1.00 44.16 279 GLU B O 1
ATOM 4955 N N . SER B 1 283 ? 48.280 5.420 114.090 1.00 40.95 280 SER B N 1
ATOM 4956 C CA . SER B 1 283 ? 49.363 5.929 113.272 1.00 39.44 280 SER B CA 1
ATOM 4957 C C . SER B 1 283 ? 50.342 6.683 114.140 1.00 38.85 280 SER B C 1
ATOM 4958 O O . SER B 1 283 ? 49.946 7.511 114.958 1.00 38.59 280 SER B O 1
ATOM 4961 N N . GLN B 1 284 ? 51.628 6.410 113.955 1.00 37.41 281 GLN B N 1
ATOM 4962 C CA . GLN B 1 284 ? 52.656 7.122 114.698 1.00 37.29 281 GLN B CA 1
ATOM 4963 C C . GLN B 1 284 ? 53.523 7.910 113.740 1.00 36.92 281 GLN B C 1
ATOM 4964 O O . GLN B 1 284 ? 54.258 8.817 114.140 1.00 37.76 281 GLN B O 1
ATOM 4970 N N . GLN B 1 285 ? 53.428 7.558 112.463 1.00 36.00 282 GLN B N 1
ATOM 4971 C CA . GLN B 1 285 ? 54.138 8.266 111.409 1.00 36.22 282 GLN B CA 1
ATOM 4972 C C . GLN B 1 285 ? 53.245 8.439 110.208 1.00 34.60 282 GLN B C 1
ATOM 4973 O O . GLN B 1 285 ? 52.325 7.645 110.013 1.00 34.56 282 GLN B O 1
ATOM 4979 N N . VAL B 1 286 ? 53.534 9.442 109.381 1.00 34.09 283 VAL B N 1
ATOM 4980 C CA . VAL B 1 286 ? 52.855 9.510 108.073 1.00 34.40 283 VAL B CA 1
ATOM 4981 C C . VAL B 1 286 ? 53.823 8.922 107.053 1.00 34.58 283 VAL B C 1
ATOM 4982 O O . VAL B 1 286 ? 54.924 9.451 106.854 1.00 35.46 283 VAL B O 1
ATOM 4986 N N . ILE B 1 287 ? 53.406 7.818 106.441 1.00 35.15 284 ILE B N 1
ATOM 4987 C CA . ILE B 1 287 ? 54.302 6.976 105.630 1.00 36.13 284 ILE B CA 1
ATOM 4988 C C . ILE B 1 287 ? 53.898 6.944 104.155 1.00 35.41 284 ILE B C 1
ATOM 4989 O O . ILE B 1 287 ? 52.787 6.520 103.841 1.00 36.91 284 ILE B O 1
ATOM 4994 N N . TYR B 1 288 ? 54.817 7.337 103.277 1.00 35.11 285 TYR B N 1
ATOM 4995 C CA . TYR B 1 288 ? 54.570 7.448 101.848 1.00 36.20 285 TYR B CA 1
ATOM 4996 C C . TYR B 1 288 ? 55.319 6.428 100.975 1.00 37.93 285 TYR B C 1
ATOM 4997 O O . TYR B 1 288 ? 56.525 6.161 101.214 1.00 37.63 285 TYR B O 1
ATOM 5006 N N . ASP B 1 289 ? 54.595 5.885 99.980 1.00 38.10 286 ASP B N 1
ATOM 5007 C CA . ASP B 1 289 ? 55.136 5.010 98.933 1.00 40.62 286 ASP B CA 1
ATOM 5008 C C . ASP B 1 289 ? 55.060 5.710 97.590 1.00 40.63 286 ASP B C 1
ATOM 5009 O O . ASP B 1 289 ? 54.138 6.509 97.353 1.00 40.37 286 ASP B O 1
ATOM 5014 N N . SER B 1 290 ? 56.031 5.421 96.727 1.00 40.47 287 SER B N 1
ATOM 5015 C CA . SER B 1 290 ? 56.153 6.047 95.409 1.00 40.83 287 SER B CA 1
ATOM 5016 C C . SER B 1 290 ? 55.815 5.045 94.313 1.00 40.91 287 SER B C 1
ATOM 5017 O O . SER B 1 290 ? 55.694 3.852 94.579 1.00 40.89 287 SER B O 1
ATOM 5020 N N . PHE B 1 291 ? 55.588 5.553 93.100 1.00 41.26 288 PHE B N 1
ATOM 5021 C CA . PHE B 1 291 ? 55.238 4.745 91.925 1.00 41.28 288 PHE B CA 1
ATOM 5022 C C . PHE B 1 291 ? 56.528 4.182 91.339 1.00 41.16 288 PHE B C 1
ATOM 5023 O O . PHE B 1 291 ? 57.009 4.649 90.284 1.00 40.85 288 PHE B O 1
ATOM 5031 N N . SER B 1 292 ? 57.100 3.204 92.046 1.00 40.86 289 SER B N 1
ATOM 5032 C CA . SER B 1 292 ? 58.359 2.579 91.627 1.00 41.10 289 SER B CA 1
ATOM 5033 C C . SER B 1 292 ? 58.079 1.630 90.476 1.00 41.08 289 SER B C 1
ATOM 5034 O O . SER B 1 292 ? 57.044 0.963 90.460 1.00 40.46 289 SER B O 1
ATOM 5037 N N . PRO B 1 293 ? 59.001 1.548 89.493 1.00 41.66 290 PRO B N 1
ATOM 5038 C CA . PRO B 1 293 ? 60.314 2.184 89.332 1.00 41.18 290 PRO B CA 1
ATOM 5039 C C . PRO B 1 293 ? 60.338 3.575 88.652 1.00 41.21 290 PRO B C 1
ATOM 5040 O O . PRO B 1 293 ? 61.412 4.165 88.507 1.00 40.33 290 PRO B O 1
ATOM 5044 N N . PHE B 1 294 ? 59.180 4.101 88.241 1.00 40.32 291 PHE B N 1
ATOM 5045 C CA . PHE B 1 294 ? 59.148 5.393 87.521 1.00 40.12 291 PHE B CA 1
ATOM 5046 C C . PHE B 1 294 ? 59.569 6.557 88.424 1.00 40.06 291 PHE B C 1
ATOM 5047 O O . PHE B 1 294 ? 60.309 7.451 88.013 1.00 40.45 291 PHE B O 1
ATOM 5055 N N . ILE B 1 295 ? 59.076 6.542 89.663 1.00 38.86 292 ILE B N 1
ATOM 5056 C CA . ILE B 1 295 ? 59.468 7.534 90.634 1.00 38.72 292 ILE B CA 1
ATOM 5057 C C . ILE B 1 295 ? 60.108 6.801 91.804 1.00 39.22 292 ILE B C 1
ATOM 5058 O O . ILE B 1 295 ? 59.485 5.888 92.393 1.00 39.91 292 ILE B O 1
ATOM 5063 N N . THR B 1 296 ? 61.331 7.205 92.138 1.00 39.41 293 THR B N 1
ATOM 5064 C CA . THR B 1 296 ? 62.082 6.587 93.241 1.00 39.97 293 THR B CA 1
ATOM 5065 C C . THR B 1 296 ? 62.777 7.644 94.090 1.00 39.83 293 THR B C 1
ATOM 5066 O O . THR B 1 296 ? 63.361 8.592 93.552 1.00 39.48 293 THR B O 1
ATOM 5070 N N . TYR B 1 297 ? 62.705 7.456 95.411 1.00 39.93 294 TYR B N 1
ATOM 5071 C CA . TYR B 1 297 ? 63.349 8.320 96.396 1.00 41.25 294 TYR B CA 1
ATOM 5072 C C . TYR B 1 297 ? 64.636 7.722 96.989 1.00 42.31 294 TYR B C 1
ATOM 5073 O O . TYR B 1 297 ? 64.682 6.521 97.266 1.00 41.20 294 TYR B O 1
ATOM 5082 N N . ASP B 1 298 ? 65.605 8.605 97.229 1.00 43.49 295 ASP B N 1
ATOM 5083 C CA . ASP B 1 298 ? 66.761 8.374 98.072 1.00 45.78 295 ASP B CA 1
ATOM 5084 C C . ASP B 1 298 ? 66.751 9.473 99.134 1.00 47.29 295 ASP B C 1
ATOM 5085 O O . ASP B 1 298 ? 66.314 10.607 98.877 1.00 47.79 295 ASP B O 1
ATOM 5090 N N . VAL B 1 299 ? 67.221 9.141 100.333 1.00 47.71 296 VAL B N 1
ATOM 5091 C CA . VAL B 1 299 ? 67.216 10.084 101.435 1.00 48.77 296 VAL B CA 1
ATOM 5092 C C . VAL B 1 299 ? 68.668 10.206 101.874 1.00 49.99 296 VAL B C 1
ATOM 5093 O O . VAL B 1 299 ? 69.241 9.229 102.383 1.00 49.42 296 VAL B O 1
ATOM 5097 N N . VAL B 1 300 ? 69.265 11.379 101.673 1.00 51.15 297 VAL B N 1
ATOM 5098 C CA . VAL B 1 300 ? 70.736 11.517 101.811 1.00 52.29 297 VAL B CA 1
ATOM 5099 C C . VAL B 1 300 ? 71.215 12.523 102.870 1.00 53.95 297 VAL B C 1
ATOM 5100 O O . VAL B 1 300 ? 70.441 13.350 103.342 1.00 53.69 297 VAL B O 1
ATOM 5104 N N . ASP B 1 301 ? 72.499 12.430 103.239 1.00 55.67 298 ASP B N 1
ATOM 5105 C CA . ASP B 1 301 ? 73.117 13.360 104.172 1.00 57.26 298 ASP B CA 1
ATOM 5106 C C . ASP B 1 301 ? 73.302 14.730 103.543 1.00 58.16 298 ASP B C 1
ATOM 5107 O O . ASP B 1 301 ? 73.639 14.841 102.365 1.00 58.07 298 ASP B O 1
ATOM 5112 N N . SER B 1 302 ? 73.111 15.757 104.367 1.00 59.82 299 SER B N 1
ATOM 5113 C CA . SER B 1 302 ? 73.165 17.170 103.965 1.00 61.83 299 SER B CA 1
ATOM 5114 C C . SER B 1 302 ? 74.545 17.618 103.497 1.00 62.76 299 SER B C 1
ATOM 5115 O O . SER B 1 302 ? 74.668 18.511 102.649 1.00 62.94 299 SER B O 1
ATOM 5118 N N . ILE B 1 303 ? 75.574 17.002 104.077 1.00 63.75 300 ILE B N 1
ATOM 5119 C CA . ILE B 1 303 ? 76.974 17.333 103.794 1.00 64.38 300 ILE B CA 1
ATOM 5120 C C . ILE B 1 303 ? 77.607 16.322 102.835 1.00 64.01 300 ILE B C 1
ATOM 5121 O O . ILE B 1 303 ? 78.233 16.702 101.837 1.00 64.23 300 ILE B O 1
ATOM 5126 N N . THR B 1 304 ? 77.436 15.039 103.127 1.00 63.60 301 THR B N 1
ATOM 5127 C CA . THR B 1 304 ? 78.126 14.003 102.365 1.00 63.52 301 THR B CA 1
ATOM 5128 C C . THR B 1 304 ? 77.403 13.589 101.079 1.00 63.42 301 THR B C 1
ATOM 5129 O O . THR B 1 304 ? 78.049 13.226 100.092 1.00 63.73 301 THR B O 1
ATOM 5133 N N . ALA B 1 305 ? 76.069 13.642 101.101 1.00 62.51 302 ALA B N 1
ATOM 5134 C CA . ALA B 1 305 ? 75.215 13.200 99.984 1.00 61.60 302 ALA B CA 1
ATOM 5135 C C . ALA B 1 305 ? 75.083 11.675 99.915 1.00 61.06 302 ALA B C 1
ATOM 5136 O O . ALA B 1 305 ? 74.601 11.121 98.919 1.00 61.27 302 ALA B O 1
ATOM 5138 N N . GLN B 1 306 ? 75.480 10.996 100.986 1.00 59.83 303 GLN B N 1
ATOM 5139 C CA . GLN B 1 306 ? 75.311 9.549 101.048 1.00 59.12 303 GLN B CA 1
ATOM 5140 C C . GLN B 1 306 ? 73.968 9.188 101.689 1.00 57.62 303 GLN B C 1
ATOM 5141 O O . GLN B 1 306 ? 73.506 9.859 102.615 1.00 57.57 303 GLN B O 1
ATOM 5147 N N . THR B 1 307 ? 73.365 8.122 101.186 1.00 56.02 304 THR B N 1
ATOM 5148 C CA . THR B 1 307 ? 72.132 7.556 101.736 1.00 54.80 304 THR B CA 1
ATOM 5149 C C . THR B 1 307 ? 72.241 7.324 103.238 1.00 54.34 304 THR B C 1
ATOM 5150 O O . THR B 1 307 ? 73.174 6.662 103.705 1.00 54.70 304 THR B O 1
ATOM 5154 N N . VAL B 1 308 ? 71.292 7.873 103.989 1.00 52.63 305 VAL B N 1
ATOM 5155 C CA . VAL B 1 308 ? 71.252 7.722 105.444 1.00 51.03 305 VAL B CA 1
ATOM 5156 C C . VAL B 1 308 ? 70.805 6.297 105.823 1.00 50.82 305 VAL B C 1
ATOM 5157 O O . VAL B 1 308 ? 70.477 5.466 104.954 1.00 49.43 305 VAL B O 1
ATOM 5161 N N . GLU B 1 309 ? 70.807 6.006 107.121 1.00 50.25 306 GLU B N 1
ATOM 5162 C CA . GLU B 1 309 ? 70.334 4.706 107.588 1.00 50.82 306 GLU B CA 1
ATOM 5163 C C . GLU B 1 309 ? 68.811 4.714 107.739 1.00 50.01 306 GLU B C 1
ATOM 5164 O O . GLU B 1 309 ? 68.230 5.753 108.048 1.00 50.21 306 GLU B O 1
ATOM 5170 N N . TYR B 1 310 ? 68.167 3.566 107.519 1.00 49.37 307 TYR B N 1
ATOM 5171 C CA . TYR B 1 310 ? 66.742 3.458 107.811 1.00 49.29 307 TYR B CA 1
ATOM 5172 C C . TYR B 1 310 ? 66.462 3.965 109.229 1.00 49.38 307 TYR B C 1
ATOM 5173 O O . TYR B 1 310 ? 67.173 3.610 110.188 1.00 48.50 307 TYR B O 1
ATOM 5182 N N . GLY B 1 311 ? 65.447 4.819 109.353 1.00 48.71 308 GLY B N 1
ATOM 5183 C CA . GLY B 1 311 ? 65.132 5.484 110.616 1.00 48.78 308 GLY B CA 1
ATOM 5184 C C . GLY B 1 311 ? 65.720 6.880 110.793 1.00 48.60 308 GLY B C 1
ATOM 5185 O O . GLY B 1 311 ? 65.305 7.613 111.689 1.00 48.28 308 GLY B O 1
ATOM 5186 N N . GLU B 1 312 ? 66.695 7.248 109.964 1.00 48.82 309 GLU B N 1
ATOM 5187 C CA . GLU B 1 312 ? 67.300 8.579 110.045 1.00 49.02 309 GLU B CA 1
ATOM 5188 C C . GLU B 1 312 ? 66.634 9.592 109.088 1.00 48.75 309 GLU B C 1
ATOM 5189 O O . GLU B 1 312 ? 66.169 9.221 108.008 1.00 47.39 309 GLU B O 1
ATOM 5195 N N . ARG B 1 313 ? 66.625 10.861 109.509 1.00 48.63 310 ARG B N 1
ATOM 5196 C CA . ARG B 1 313 ? 66.153 11.990 108.711 1.00 48.82 310 ARG B CA 1
ATOM 5197 C C . ARG B 1 313 ? 67.255 12.428 107.771 1.00 49.22 310 ARG B C 1
ATOM 5198 O O . ARG B 1 313 ? 68.419 12.617 108.191 1.00 48.80 310 ARG B O 1
ATOM 5206 N N . GLY B 1 314 ? 66.907 12.568 106.498 1.00 48.09 311 GLY B N 1
ATOM 5207 C CA . GLY B 1 314 ? 67.836 13.136 105.532 1.00 47.63 311 GLY B CA 1
ATOM 5208 C C . GLY B 1 314 ? 67.137 13.971 104.476 1.00 47.98 311 GLY B C 1
ATOM 5209 O O . GLY B 1 314 ? 65.890 14.035 104.432 1.00 47.52 311 GLY B O 1
ATOM 5210 N N . ASN B 1 315 ? 67.939 14.610 103.628 1.00 47.05 312 ASN B N 1
ATOM 5211 C CA . ASN B 1 315 ? 67.436 15.315 102.457 1.00 46.92 312 ASN B CA 1
ATOM 5212 C C . ASN B 1 315 ? 66.771 14.394 101.424 1.00 46.52 312 ASN B C 1
ATOM 5213 O O . ASN B 1 315 ? 67.298 13.323 101.098 1.00 45.82 312 ASN B O 1
ATOM 5218 N N . VAL B 1 316 ? 65.614 14.822 100.898 1.00 45.29 313 VAL B N 1
ATOM 5219 C CA . VAL B 1 316 ? 64.910 14.025 99.899 1.00 43.97 313 VAL B CA 1
ATOM 5220 C C . VAL B 1 316 ? 65.563 14.245 98.548 1.00 43.73 313 VAL B C 1
ATOM 5221 O O . VAL B 1 316 ? 65.941 15.370 98.212 1.00 44.08 313 VAL B O 1
ATOM 5225 N N . ILE B 1 317 ? 65.710 13.157 97.794 1.00 43.28 314 ILE B N 1
ATOM 5226 C CA . ILE B 1 317 ? 66.219 13.200 96.425 1.00 43.52 314 ILE B CA 1
ATOM 5227 C C . ILE B 1 317 ? 65.310 12.331 95.576 1.00 43.28 314 ILE B C 1
ATOM 5228 O O . ILE B 1 317 ? 65.027 11.176 95.920 1.00 44.56 314 ILE B O 1
ATOM 5233 N N . VAL B 1 318 ? 64.796 12.892 94.490 1.00 43.41 315 VAL B N 1
ATOM 5234 C CA . VAL B 1 318 ? 63.830 12.143 93.706 1.00 42.92 315 VAL B CA 1
ATOM 5235 C C . VAL B 1 318 ? 64.282 11.986 92.261 1.00 42.47 315 VAL B C 1
ATOM 5236 O O . VAL B 1 318 ? 64.888 12.891 91.708 1.00 42.33 315 VAL B O 1
ATOM 5240 N N . THR B 1 319 ? 64.006 10.820 91.671 1.00 41.89 316 THR B N 1
ATOM 5241 C CA . THR B 1 319 ? 64.283 10.636 90.259 1.00 41.93 316 THR B CA 1
ATOM 5242 C C . THR B 1 319 ? 63.083 10.130 89.487 1.00 41.77 316 THR B C 1
ATOM 5243 O O . THR B 1 319 ? 62.384 9.170 89.891 1.00 42.21 316 THR B O 1
ATOM 5247 N N . HIS B 1 320 ? 62.827 10.817 88.383 1.00 41.38 317 HIS B N 1
ATOM 5248 C CA . HIS B 1 320 ? 61.843 10.364 87.421 1.00 41.17 317 HIS B CA 1
ATOM 5249 C C . HIS B 1 320 ? 62.540 9.691 86.237 1.00 41.53 317 HIS B C 1
ATOM 5250 O O . HIS B 1 320 ? 63.456 10.267 85.629 1.00 41.46 317 HIS B O 1
ATOM 5257 N N . LEU B 1 321 ? 62.086 8.485 85.905 1.00 41.17 318 LEU B N 1
ATOM 5258 C CA . LEU B 1 321 ? 62.525 7.836 84.705 1.00 41.80 318 LEU B CA 1
ATOM 5259 C C . LEU B 1 321 ? 61.364 7.086 84.117 1.00 41.29 318 LEU B C 1
ATOM 5260 O O . LEU B 1 321 ? 60.823 6.174 84.756 1.00 42.65 318 LEU B O 1
ATOM 5265 N N . SER B 1 322 ? 61.009 7.428 82.881 1.00 40.26 319 SER B N 1
ATOM 5266 C CA . SER B 1 322 ? 59.938 6.736 82.184 1.00 40.66 319 SER B CA 1
ATOM 5267 C C . SER B 1 322 ? 60.102 7.042 80.695 1.00 40.94 319 SER B C 1
ATOM 5268 O O . SER B 1 322 ? 60.955 7.858 80.345 1.00 41.23 319 SER B O 1
ATOM 5271 N N . PRO B 1 323 ? 59.284 6.404 79.824 1.00 41.27 320 PRO B N 1
ATOM 5272 C CA . PRO B 1 323 ? 59.245 6.717 78.390 1.00 41.61 320 PRO B CA 1
ATOM 5273 C C . PRO B 1 323 ? 58.976 8.181 78.081 1.00 42.60 320 PRO B C 1
ATOM 5274 O O . PRO B 1 323 ? 59.372 8.660 77.018 1.00 42.58 320 PRO B O 1
ATOM 5278 N N . TRP B 1 324 ? 58.292 8.890 78.986 1.00 42.10 321 TRP B N 1
ATOM 5279 C CA . TRP B 1 324 ? 57.940 10.293 78.738 1.00 41.57 321 TRP B CA 1
ATOM 5280 C C . TRP B 1 324 ? 58.975 11.297 79.204 1.00 41.45 321 TRP B C 1
ATOM 5281 O O . TRP B 1 324 ? 58.999 12.425 78.707 1.00 42.31 321 TRP B O 1
ATOM 5292 N N . ALA B 1 325 ? 59.818 10.920 80.159 1.00 41.35 322 ALA B N 1
ATOM 5293 C CA . ALA B 1 325 ? 60.779 11.881 80.732 1.00 41.13 322 ALA B CA 1
ATOM 5294 C C . ALA B 1 325 ? 61.898 11.229 81.528 1.00 41.17 322 ALA B C 1
ATOM 5295 O O . ALA B 1 325 ? 61.817 10.047 81.905 1.00 42.68 322 ALA B O 1
ATOM 5297 N N . PHE B 1 326 ? 62.926 12.024 81.792 1.00 40.32 323 PHE B N 1
ATOM 5298 C CA . PHE B 1 326 ? 64.019 11.622 82.631 1.00 41.37 323 PHE B CA 1
ATOM 5299 C C . PHE B 1 326 ? 64.572 12.790 83.443 1.00 40.63 323 PHE B C 1
ATOM 5300 O O . PHE B 1 326 ? 65.111 13.768 82.885 1.00 41.32 323 PHE B O 1
ATOM 5308 N N . TYR B 1 327 ? 64.409 12.690 84.765 1.00 40.87 324 TYR B N 1
ATOM 5309 C CA . TYR B 1 327 ? 64.821 13.734 85.724 1.00 41.05 324 TYR B CA 1
ATOM 5310 C C . TYR B 1 327 ? 65.495 13.044 86.914 1.00 41.80 324 TYR B C 1
ATOM 5311 O O . TYR B 1 327 ? 64.814 12.671 87.889 1.00 41.79 324 TYR B O 1
ATOM 5320 N N . PRO B 1 328 ? 66.845 12.846 86.827 1.00 42.50 325 PRO B N 1
ATOM 5321 C CA . PRO B 1 328 ? 67.653 12.166 87.860 1.00 43.18 325 PRO B CA 1
ATOM 5322 C C . PRO B 1 328 ? 68.067 13.026 89.041 1.00 43.58 325 PRO B C 1
ATOM 5323 O O . PRO B 1 328 ? 68.432 14.196 88.873 1.00 44.11 325 PRO B O 1
ATOM 5327 N N . ARG B 1 329 ? 68.052 12.418 90.222 1.00 43.86 326 ARG B N 1
ATOM 5328 C CA . ARG B 1 329 ? 68.662 12.998 91.404 1.00 45.14 326 ARG B CA 1
ATOM 5329 C C . ARG B 1 329 ? 68.288 14.461 91.702 1.00 46.26 326 ARG B C 1
ATOM 5330 O O . ARG B 1 329 ? 69.143 15.273 92.026 1.00 46.52 326 ARG B O 1
ATOM 5338 N N . VAL B 1 330 ? 66.992 14.813 91.623 1.00 47.04 327 VAL B N 1
ATOM 5339 C CA . VAL B 1 330 ? 66.605 16.170 91.960 1.00 46.98 327 VAL B CA 1
ATOM 5340 C C . VAL B 1 330 ? 66.658 16.380 93.473 1.00 47.64 327 VAL B C 1
ATOM 5341 O O . VAL B 1 330 ? 66.035 15.613 94.247 1.00 47.47 327 VAL B O 1
ATOM 5345 N N . ALA B 1 331 ? 67.390 17.411 93.894 1.00 47.96 328 ALA B N 1
ATOM 5346 C CA . ALA B 1 331 ? 67.420 17.799 95.299 1.00 49.40 328 ALA B CA 1
ATOM 5347 C C . ALA B 1 331 ? 66.147 18.568 95.665 1.00 50.44 328 ALA B C 1
ATOM 5348 O O . ALA B 1 331 ? 65.968 19.747 95.297 1.00 50.32 328 ALA B O 1
ATOM 5350 N N . GLU B 1 332 ? 65.277 17.895 96.398 1.00 51.20 329 GLU B N 1
ATOM 5351 C CA . GLU B 1 332 ? 64.036 18.511 96.839 1.00 51.81 329 GLU B CA 1
ATOM 5352 C C . GLU B 1 332 ? 64.306 19.349 98.086 1.00 52.80 329 GLU B C 1
ATOM 5353 O O . GLU B 1 332 ? 65.329 19.174 98.758 1.00 53.33 329 GLU B O 1
ATOM 5359 N N . ARG B 1 333 ? 63.401 20.264 98.403 1.00 53.80 330 ARG B N 1
ATOM 5360 C CA . ARG B 1 333 ? 63.620 21.166 99.533 1.00 54.35 330 ARG B CA 1
ATOM 5361 C C . ARG B 1 333 ? 62.941 20.658 100.787 1.00 53.61 330 ARG B C 1
ATOM 5362 O O . ARG B 1 333 ? 62.473 21.434 101.618 1.00 54.28 330 ARG B O 1
ATOM 5370 N N . ASP B 1 334 ? 62.928 19.332 100.916 1.00 52.44 331 ASP B N 1
ATOM 5371 C CA . ASP B 1 334 ? 62.284 18.622 102.004 1.00 51.27 331 ASP B CA 1
ATOM 5372 C C . ASP B 1 334 ? 63.257 17.642 102.671 1.00 50.54 331 ASP B C 1
ATOM 5373 O O . ASP B 1 334 ? 64.204 17.164 102.032 1.00 50.01 331 ASP B O 1
ATOM 5378 N N . THR B 1 335 ? 62.995 17.330 103.939 1.00 49.50 332 THR B N 1
ATOM 5379 C CA . THR B 1 335 ? 63.660 16.220 104.624 1.00 48.47 332 THR B CA 1
ATOM 5380 C C . THR B 1 335 ? 62.593 15.199 104.954 1.00 47.79 332 THR B C 1
ATOM 5381 O O . THR B 1 335 ? 61.390 15.537 105.007 1.00 47.68 332 THR B O 1
ATOM 5385 N N . ALA B 1 336 ? 63.018 13.960 105.163 1.00 45.51 333 ALA B N 1
ATOM 5386 C CA . ALA B 1 336 ? 62.115 12.871 105.526 1.00 44.36 333 ALA B CA 1
ATOM 5387 C C . ALA B 1 336 ? 62.878 11.785 106.273 1.00 44.05 333 ALA B C 1
ATOM 5388 O O . ALA B 1 336 ? 64.081 11.648 106.105 1.00 43.79 333 ALA B O 1
ATOM 5390 N N . ILE B 1 337 ? 62.163 11.001 107.068 1.00 43.68 334 ILE B N 1
ATOM 5391 C CA . ILE B 1 337 ? 62.696 9.763 107.614 1.00 43.66 334 ILE B CA 1
ATOM 5392 C C . ILE B 1 337 ? 62.780 8.717 106.500 1.00 43.25 334 ILE B C 1
ATOM 5393 O O . ILE B 1 337 ? 61.797 8.453 105.786 1.00 42.88 334 ILE B O 1
ATOM 5398 N N . ARG B 1 338 ? 63.948 8.100 106.356 1.00 42.97 335 ARG B N 1
ATOM 5399 C CA . ARG B 1 338 ? 64.118 7.042 105.353 1.00 42.43 335 ARG B CA 1
ATOM 5400 C C . ARG B 1 338 ? 63.575 5.719 105.876 1.00 42.48 335 ARG B C 1
ATOM 5401 O O . ARG B 1 338 ? 63.908 5.285 106.978 1.00 43.77 335 ARG B O 1
ATOM 5409 N N . LEU B 1 339 ? 62.746 5.058 105.090 1.00 42.98 336 LEU B N 1
ATOM 5410 C CA . LEU B 1 339 ? 62.184 3.794 105.510 1.00 43.89 336 LEU B CA 1
ATOM 5411 C C . LEU B 1 339 ? 62.363 2.766 104.405 1.00 44.64 336 LEU B C 1
ATOM 5412 O O . LEU B 1 339 ? 62.512 3.132 103.243 1.00 44.86 336 LEU B O 1
ATOM 5417 N N . PRO B 1 340 ? 62.380 1.471 104.768 1.00 45.62 337 PRO B N 1
ATOM 5418 C CA . PRO B 1 340 ? 62.524 0.430 103.753 1.00 45.71 337 PRO B CA 1
ATOM 5419 C C . PRO B 1 340 ? 61.360 0.439 102.785 1.00 45.42 337 PRO B C 1
ATOM 5420 O O . PRO B 1 340 ? 60.187 0.510 103.204 1.00 45.66 337 PRO B O 1
ATOM 5424 N N . GLY B 1 341 ? 61.666 0.359 101.496 1.00 44.93 338 GLY B N 1
ATOM 5425 C CA . GLY B 1 341 ? 60.599 0.226 100.525 1.00 45.37 338 GLY B CA 1
ATOM 5426 C C . GLY B 1 341 ? 60.006 -1.168 100.610 1.00 46.74 338 GLY B C 1
ATOM 5427 O O . GLY B 1 341 ? 60.424 -2.026 101.439 1.00 47.04 338 GLY B O 1
ATOM 5428 N N . VAL B 1 342 ? 58.979 -1.432 99.792 1.00 20.00 339 VAL B N 1
ATOM 5429 C CA . VAL B 1 342 ? 59.079 -2.714 99.105 1.00 20.00 339 VAL B CA 1
ATOM 5430 C C . VAL B 1 342 ? 57.870 -3.595 99.404 1.00 20.00 339 VAL B C 1
ATOM 5431 O O . VAL B 1 342 ? 57.402 -3.771 100.511 1.00 51.69 339 VAL B O 1
ATOM 5435 N N . SER B 1 343 ? 57.341 -4.133 98.289 1.00 52.17 340 SER B N 1
ATOM 5436 C CA . SER B 1 343 ? 56.995 -5.539 98.193 1.00 54.52 340 SER B CA 1
ATOM 5437 C C . SER B 1 343 ? 57.886 -5.934 97.005 1.00 55.68 340 SER B C 1
ATOM 5438 O O . SER B 1 343 ? 57.434 -6.541 96.018 1.00 56.86 340 SER B O 1
ATOM 5441 N N . GLY B 1 344 ? 59.161 -5.536 97.114 1.00 56.37 341 GLY B N 1
ATOM 5442 C CA . GLY B 1 344 ? 60.192 -5.820 96.113 1.00 57.80 341 GLY B CA 1
ATOM 5443 C C . GLY B 1 344 ? 60.766 -4.591 95.440 1.00 58.05 341 GLY B C 1
ATOM 5444 O O . GLY B 1 344 ? 61.910 -4.595 94.979 1.00 58.57 341 GLY B O 1
ATOM 5445 N N . PHE B 1 345 ? 59.975 -3.526 95.395 1.00 57.74 342 PHE B N 1
ATOM 5446 C CA . PHE B 1 345 ? 60.276 -2.391 94.539 1.00 57.32 342 PHE B CA 1
ATOM 5447 C C . PHE B 1 345 ? 61.545 -1.617 94.936 1.00 56.11 342 PHE B C 1
ATOM 5448 O O . PHE B 1 345 ? 61.924 -1.578 96.101 1.00 56.11 342 PHE B O 1
ATOM 5456 N N . ALA B 1 346 ? 62.191 -1.009 93.943 1.00 54.53 343 ALA B N 1
ATOM 5457 C CA . ALA B 1 346 ? 63.320 -0.113 94.155 1.00 52.53 343 ALA B CA 1
ATOM 5458 C C . ALA B 1 346 ? 62.814 1.214 94.707 1.00 51.57 343 ALA B C 1
ATOM 5459 O O . ALA B 1 346 ? 61.652 1.588 94.463 1.00 51.13 343 ALA B O 1
ATOM 5461 N N . GLY B 1 347 ? 63.683 1.931 95.420 1.00 49.63 344 GLY B N 1
ATOM 5462 C CA . GLY B 1 347 ? 63.320 3.214 96.028 1.00 46.71 344 GLY B CA 1
ATOM 5463 C C . GLY B 1 347 ? 62.998 3.101 97.510 1.00 45.15 344 GLY B C 1
ATOM 5464 O O . GLY B 1 347 ? 62.508 2.072 97.984 1.00 44.08 344 GLY B O 1
ATOM 5465 N N . ASP B 1 348 ? 63.268 4.181 98.234 1.00 44.29 345 ASP B N 1
ATOM 5466 C CA . ASP B 1 348 ? 62.937 4.289 99.649 1.00 43.76 345 ASP B CA 1
ATOM 5467 C C . ASP B 1 348 ? 61.460 4.682 99.875 1.00 43.66 345 ASP B C 1
ATOM 5468 O O . ASP B 1 348 ? 60.813 5.227 98.985 1.00 44.34 345 ASP B O 1
ATOM 5473 N N . ARG B 1 349 ? 60.938 4.334 101.047 1.00 42.82 346 ARG B N 1
ATOM 5474 C CA . ARG B 1 349 ? 59.657 4.798 101.560 1.00 42.04 346 ARG B CA 1
ATOM 5475 C C . ARG B 1 349 ? 60.081 6.006 102.332 1.00 41.57 346 ARG B C 1
ATOM 5476 O O . ARG B 1 349 ? 61.233 6.055 102.785 1.00 40.04 346 ARG B O 1
ATOM 5484 N N . LEU B 1 350 ? 59.161 6.964 102.504 1.00 40.58 347 LEU B N 1
ATOM 5485 C CA . LEU B 1 350 ? 59.394 8.202 103.255 1.00 40.07 347 LEU B CA 1
ATOM 5486 C C . LEU B 1 350 ? 58.392 8.305 104.411 1.00 39.49 347 LEU B C 1
ATOM 5487 O O . LEU B 1 350 ? 57.257 7.786 104.339 1.00 39.44 347 LEU B O 1
ATOM 5492 N N . ALA B 1 351 ? 58.815 8.970 105.470 1.00 39.33 348 ALA B N 1
ATOM 5493 C CA . ALA B 1 351 ? 57.923 9.275 106.577 1.00 40.46 348 ALA B CA 1
ATOM 5494 C C . ALA B 1 351 ? 58.157 10.704 107.049 1.00 41.76 348 ALA B C 1
ATOM 5495 O O . ALA B 1 351 ? 59.286 11.214 106.984 1.00 40.54 348 ALA B O 1
ATOM 5497 N N . ASP B 1 352 ? 57.063 11.361 107.464 1.00 43.23 349 ASP B N 1
ATOM 5498 C CA . ASP B 1 352 ? 57.166 12.636 108.176 1.00 44.62 349 ASP B CA 1
ATOM 5499 C C . ASP B 1 352 ? 58.019 13.684 107.478 1.00 45.11 349 ASP B C 1
ATOM 5500 O O . ASP B 1 352 ? 59.039 14.137 108.009 1.00 44.83 349 ASP B O 1
ATOM 5505 N N . ILE B 1 353 ? 57.585 14.065 106.281 1.00 46.01 350 ILE B N 1
ATOM 5506 C CA . ILE B 1 353 ? 58.282 15.064 105.496 1.00 47.20 350 ILE B CA 1
ATOM 5507 C C . ILE B 1 353 ? 58.206 16.379 106.219 1.00 47.86 350 ILE B C 1
ATOM 5508 O O . ILE B 1 353 ? 57.227 16.656 106.909 1.00 48.39 350 ILE B O 1
ATOM 5513 N N . GLU B 1 354 ? 59.266 17.158 106.080 1.00 48.88 351 GLU B N 1
ATOM 5514 C CA . GLU B 1 354 ? 59.402 18.453 106.705 1.00 50.66 351 GLU B CA 1
ATOM 5515 C C . GLU B 1 354 ? 60.089 19.360 105.709 1.00 51.81 351 GLU B C 1
ATOM 5516 O O . GLU B 1 354 ? 60.881 18.891 104.909 1.00 51.61 351 GLU B O 1
ATOM 5522 N N . PRO B 1 355 ? 59.764 20.662 105.722 1.00 53.74 352 PRO B N 1
ATOM 5523 C CA . PRO B 1 355 ? 60.553 21.544 104.856 1.00 55.05 352 PRO B CA 1
ATOM 5524 C C . PRO B 1 355 ? 62.000 21.594 105.313 1.00 56.36 352 PRO B C 1
ATOM 5525 O O . PRO B 1 355 ? 62.264 21.463 106.500 1.00 56.82 352 PRO B O 1
ATOM 5529 N N . LEU B 1 356 ? 62.928 21.758 104.375 1.00 58.20 353 LEU B N 1
ATOM 5530 C CA . LEU B 1 356 ? 64.306 22.127 104.721 1.00 59.72 353 LEU B CA 1
ATOM 5531 C C . LEU B 1 356 ? 64.372 23.527 105.317 1.00 60.15 353 LEU B C 1
ATOM 5532 O O . LEU B 1 356 ? 64.933 23.718 106.404 1.00 61.16 353 LEU B O 1
#

Sequence (697 aa):
KDYSLEIDAVMKAAQINDTNNNFVQALMRWHFSKETGSPFWLGMMREQLNFDPIKDVKTINNDLRQFSDISHCLRQEPVANLVPQGLPADSSHPQVYESGGAPKYVVAYYDAWIEALISWRMMSGYQHRPGRPSGNTLAAIPTGPHIVGAINKERALRLGGMFFSIDIDPRWVKRSLSEGDTATVRKYTHHLVDQVQNTLMNQDIRFLVTTPPVLRELLKRPEVVLQMKQSLAQITLGGTELNLDEIKFIASEILPDCEFSASYGSSTSALGVSRSLLITSESQQVIYDSFSPFITYDVVDSITAQTVEYGERGNVIVTHLSPWAFYPRVAERDTAIRLPGVSGFAGDRLADIEPLKDYSLEIDAVMKAAQINDTNNFVQALMRWHFSKETGSPFWLGMREQLNFDPIKDVKTINDLRQFSDISHCLRQEPVANLVPQGLPADSHPQVYESGAPKYVVAYDAWIEALISWRMSGYQHRPGRPSGNTLAAIPTGPHIVGAINKERALRLGGMFFSSIDIDPRWVKRSLSEGDTATVRKYTHHLVDQVQNTLMNQDIRFLVTTPPVLRELLKRPEVVLQMKQSLAQITLGGTELNLDEIKFIASEILPDCEFSASYGSTSALGVSRSLLITSESQQVIYDSFSPFITYDVVDSITAQTVEYGERGNVIVTHLSPWAFYPRVAERDTAIRLPGVSGFAGDRLADIEPL

Nearest PDB structures (foldseek):
  3hgu-assembly1_A  TM=1.003E+00  e=9.650E-78  Pantoea agglomerans
  3hgu-assembly1_B  TM=9.998E-01  e=4.582E-72  Pantoea agglomerans
  3hgv-assembly1_B  TM=9.874E-01  e=6.106E-69  Pantoea agglomerans
  3l2k-assembly1_B  TM=9.930E-01  e=5.479E-67  Pantoea agglomerans
  4rvn-assembly1_B  TM=6.954E-01  e=1.381E-15  Bacteroides thetaiotaomicron VPI-5482

Radius of gyration: 26.5 Å; Cα contacts (8 Å, |Δi|>4): 1432; chains: 2; bounding box: 78×62×63 Å

B-factor: mean 43.6, std 12.3, range [20.0, 83.51]

Foldseek 3Di:
DACVVLQVVLVVCLVVQVQQVNQLSLLCQQQDPQWHFQVSVVCQVVQPDHSNPQRRGLVSLVSDDFPQVVQVPDPASSFFTNNDDPPWDWDWAWDPVVIGIYTDTPVVLLVQLCVQCVVLVPDPPRAAEEEEEADDDDRHLVNVSVQSNNVVRHYHYHYDDDDVVVLVVCVVVVVVVVNVVVLVVSLVRVQVCLVPDQHAEYEEAVVSVVVLVVDPVSLVSCLPGYQEYEHEDQPDDLVVVQCCCPVRRVNHWYWYWYADVLLSGIWTWDIRYNPDPWTKTDDSPPQKAWFFAAPPPRHGDDQQDKGWIFIWGTHSGGTGGGHGDQKIFGWHPDDPPGHHTMTINIHGND/DCVVLQVVLVVCLVVQVFQVNQQSQLCQQAPPQFHFQVSVVVQPPQPDRSNPQDRGPVSLVSDDFPQVVQPPPDQSRQFTNSPPPPWDWDWAWDDVIGIYTDTPVVLLLQLCVVCVCVVVDPPHAAEEEEEADDDDRHLVNVSVQSNNVVRHYHYHYDDDDVVVLVVCVVVVNVVVNVVRLVVSLVRVQVCLVPDQHAEYEEAVSSVVVLLVDVVSLVSCLVGYQEYEHEDQDDDLVVVACCCVPRNVNHWYWYWYDDVLQSHIWIWPIRYNPDPKTKTDHSPPQKAWFFAAPPPRHGDDQQDKGWIFMWGTHSGGTGGGHGDQKIFHWHPHDVPGHHTMTINIHGD